Protein AF-A0A1M3CQZ3-F1 (afdb_monomer)

Mean predicted aligned error: 6.57 Å

Sequence (425 aa):
MKINCFLFSIFIYFLPSLILFSEIHEQSENLFHTEIFKSYQQQFDQDIAPLYSNPLVADPANPRGFYRKFLFTLREGKAPIKAYEWFFLGVDLNKEQLEDAKRRLGIDLDTKGYSHPETVARLIQNHYKETLENPEFDGYIKDKFLDPFFVGNFPYILYRHRFGEKEVQFIRMPAPARSLCPKMYLKHKDEVVINEEFICFLSLQAQKKQKHLYVSFLNDWKNGENRCFTEKLAELEMHPDWGDNFYYVMLDKDSSFYYQNKEFSEQKDAGVFFKSFLERLFSGKNGYRWPTHLNQNVWKNECTLLVKNLYNQLFKGKKNLTVKERQDFIEICYSRIIRALISQIQPDTCNLTCHYTIDRAASTTAIFFFDLLCEDKGIPNPDVLKLTALLLNQPILLQNRVAHDYRINRVTQVLLKLPQLTRLQ

Solvent-accessible surface area (backbone atoms only — not comparable to full-atom values): 23550 Å² total; per-residue (Å²): 132,85,81,77,71,86,84,82,82,75,81,85,72,54,69,76,53,60,66,66,53,59,76,72,47,73,86,64,77,56,73,76,49,52,62,59,36,46,52,52,48,52,51,38,57,69,78,42,40,84,72,43,97,70,60,80,75,75,40,89,91,39,40,67,59,37,50,50,54,50,53,51,36,41,57,71,68,72,49,56,75,67,48,43,47,32,52,50,70,60,38,73,49,57,68,62,48,50,51,49,35,29,72,73,57,64,56,77,72,92,64,90,74,53,63,43,48,65,52,48,32,48,49,48,51,50,42,49,50,56,49,68,71,37,78,86,38,70,42,77,67,82,72,68,65,61,39,29,57,78,76,67,45,62,40,23,38,69,52,72,50,70,63,84,92,44,61,28,39,32,29,44,38,32,41,65,45,28,52,78,45,85,57,89,69,49,89,48,52,86,41,40,45,70,38,55,46,52,55,52,33,45,46,49,31,30,76,69,72,36,30,38,37,41,36,32,46,54,60,42,76,85,76,43,48,42,31,33,55,56,54,56,58,50,50,50,38,71,35,93,79,29,14,97,24,37,40,43,33,32,48,54,74,76,44,53,68,56,66,30,36,77,86,43,48,73,53,31,46,36,71,62,42,52,50,54,49,55,48,42,64,68,61,79,42,82,34,30,44,69,40,85,88,52,60,63,69,61,51,51,49,52,52,51,52,50,53,53,51,50,45,42,70,77,49,72,70,53,62,64,41,53,56,64,56,53,39,46,46,52,57,53,49,50,43,53,50,53,50,51,49,43,69,74,70,60,34,43,30,35,33,54,20,17,64,72,31,33,58,74,15,14,45,50,50,30,51,39,52,51,52,52,34,46,65,74,77,50,49,56,60,73,55,52,54,49,41,43,34,46,40,50,42,39,22,37,73,74,34,31,21,63,57,60,66,71,55,56,54,49,42,37,57,41,53,62,48,49,60,68,57,54,78,76,115

pLDDT: mean 85.66, std 15.47, range [33.75, 98.69]

Structure (mmCIF, N/CA/C/O backbone):
data_AF-A0A1M3CQZ3-F1
#
_entry.id   AF-A0A1M3CQZ3-F1
#
loop_
_atom_site.group_PDB
_atom_site.id
_atom_site.type_symbol
_atom_site.label_atom_id
_atom_site.label_alt_id
_atom_site.label_comp_id
_atom_site.label_asym_id
_atom_site.label_entity_id
_atom_site.label_seq_id
_atom_site.pdbx_PDB_ins_code
_atom_site.Cartn_x
_atom_site.Cartn_y
_atom_site.Cartn_z
_atom_site.occupancy
_atom_site.B_iso_or_equiv
_atom_site.auth_seq_id
_atom_site.auth_comp_id
_atom_site.auth_asym_id
_atom_site.auth_atom_id
_atom_site.pdbx_PDB_model_num
ATOM 1 N N . MET A 1 1 ? 3.451 -8.767 -33.639 1.00 37.31 1 MET A N 1
ATOM 2 C CA . MET A 1 1 ? 2.880 -7.416 -33.468 1.00 37.31 1 MET A CA 1
ATOM 3 C C . MET A 1 1 ? 4.025 -6.501 -33.053 1.00 37.31 1 MET A C 1
ATOM 5 O O . MET A 1 1 ? 4.570 -6.709 -31.979 1.00 37.31 1 MET A O 1
ATOM 9 N N . LYS A 1 2 ? 4.514 -5.616 -33.935 1.00 33.75 2 LYS A N 1
ATOM 10 C CA . LYS A 1 2 ? 5.562 -4.652 -33.560 1.00 33.75 2 LYS A CA 1
ATOM 11 C C . LYS A 1 2 ? 4.902 -3.623 -32.646 1.00 33.75 2 LYS A C 1
ATOM 13 O O . LYS A 1 2 ? 4.021 -2.905 -33.106 1.00 33.75 2 LYS A O 1
ATOM 18 N N . ILE A 1 3 ? 5.277 -3.599 -31.371 1.00 39.16 3 ILE A N 1
ATOM 19 C CA . ILE A 1 3 ? 4.909 -2.507 -30.471 1.00 39.16 3 ILE A CA 1
ATOM 20 C C . ILE A 1 3 ? 5.658 -1.283 -31.009 1.00 39.16 3 ILE A C 1
ATOM 22 O O . ILE A 1 3 ? 6.857 -1.137 -30.786 1.00 39.16 3 ILE A O 1
ATOM 26 N N . ASN A 1 4 ? 4.983 -0.463 -31.816 1.00 37.31 4 ASN A N 1
ATOM 27 C CA . ASN A 1 4 ? 5.490 0.845 -32.215 1.00 37.31 4 ASN A CA 1
ATOM 28 C C . ASN A 1 4 ? 5.396 1.750 -30.983 1.00 37.31 4 ASN A C 1
ATOM 30 O O . ASN A 1 4 ? 4.455 2.527 -30.843 1.00 37.31 4 ASN A O 1
ATOM 34 N N . CYS A 1 5 ? 6.351 1.607 -30.062 1.00 41.78 5 CYS A N 1
ATOM 35 C CA . CYS A 1 5 ? 6.548 2.583 -29.005 1.00 41.78 5 CYS A CA 1
ATOM 36 C C . CYS A 1 5 ? 6.838 3.929 -29.672 1.00 41.78 5 CYS A C 1
ATOM 38 O O . CYS A 1 5 ? 7.765 4.063 -30.470 1.00 41.78 5 CYS A O 1
ATOM 40 N N . PHE A 1 6 ? 5.971 4.889 -29.372 1.00 40.94 6 PHE A N 1
ATOM 41 C CA . PHE A 1 6 ? 5.958 6.266 -29.841 1.00 40.94 6 PHE A CA 1
ATOM 42 C C . PHE A 1 6 ? 7.341 6.925 -29.652 1.00 40.94 6 PHE A C 1
ATOM 44 O O . PHE A 1 6 ? 7.669 7.450 -28.593 1.00 40.94 6 PHE A O 1
ATOM 51 N N . LEU A 1 7 ? 8.177 6.881 -30.689 1.00 43.19 7 LEU A N 1
ATOM 52 C CA . LEU A 1 7 ? 9.498 7.508 -30.735 1.00 43.19 7 LEU A CA 1
ATOM 53 C C . LEU A 1 7 ? 9.402 8.833 -31.484 1.00 43.19 7 LEU A C 1
ATOM 55 O O . LEU A 1 7 ? 9.880 8.912 -32.598 1.00 43.19 7 LEU A O 1
ATOM 59 N N . PHE A 1 8 ? 8.792 9.877 -30.926 1.00 38.25 8 PHE A N 1
ATOM 60 C CA . PHE A 1 8 ? 9.032 11.245 -31.409 1.00 38.25 8 PHE A CA 1
ATOM 61 C C . PHE A 1 8 ? 8.602 12.242 -30.326 1.00 38.25 8 PHE A C 1
ATOM 63 O O . PHE A 1 8 ? 7.409 12.345 -30.055 1.00 38.25 8 PHE A O 1
ATOM 70 N N . SER A 1 9 ? 9.583 12.935 -29.709 1.00 35.50 9 SER A N 1
ATOM 71 C CA . SER A 1 9 ? 9.521 14.280 -29.058 1.00 35.50 9 SER A CA 1
ATOM 72 C C . SER A 1 9 ? 10.313 14.454 -27.737 1.00 35.50 9 SER A C 1
ATOM 74 O O . SER A 1 9 ? 10.287 15.537 -27.162 1.00 35.50 9 SER A O 1
ATOM 76 N N . ILE A 1 10 ? 11.0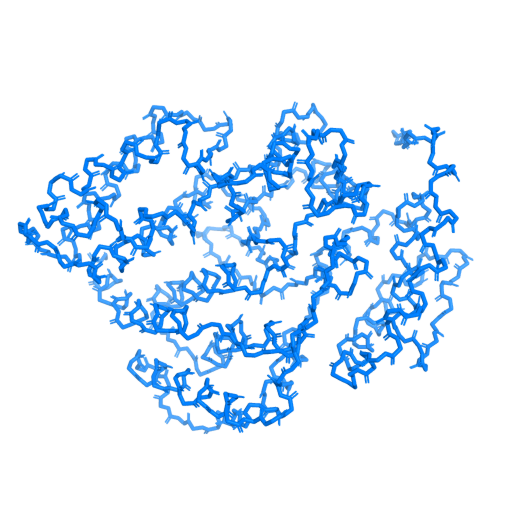55 13.458 -27.234 1.00 47.88 10 ILE A N 1
ATOM 77 C CA . ILE A 1 10 ? 11.581 13.499 -25.843 1.00 47.88 10 ILE A CA 1
ATOM 78 C C . ILE A 1 10 ? 12.965 14.183 -25.671 1.00 47.88 10 ILE A C 1
ATOM 80 O O . ILE A 1 10 ? 13.352 14.531 -24.559 1.00 47.88 10 ILE A O 1
ATOM 84 N N . PHE A 1 11 ? 13.713 14.479 -26.738 1.00 44.38 11 PHE A N 1
ATOM 85 C CA . PHE A 1 11 ? 15.123 14.892 -26.594 1.00 44.38 11 PHE A CA 1
ATOM 86 C C . PHE A 1 11 ? 15.381 16.323 -26.071 1.00 44.38 11 PHE A C 1
ATOM 88 O O . PHE A 1 11 ? 16.481 16.598 -25.600 1.00 44.38 11 PHE A O 1
ATOM 95 N N . ILE A 1 12 ? 14.406 17.240 -26.105 1.00 44.03 12 ILE A N 1
ATOM 96 C CA . ILE A 1 12 ? 14.665 18.673 -25.834 1.00 44.03 12 ILE A CA 1
ATOM 97 C C . ILE A 1 12 ? 14.590 19.044 -24.335 1.00 44.03 12 ILE A C 1
ATOM 99 O O . ILE A 1 12 ? 15.135 20.067 -23.931 1.00 44.03 12 ILE A O 1
ATOM 103 N N . TYR A 1 13 ? 14.020 18.197 -23.469 1.00 46.94 13 TYR A N 1
ATOM 104 C CA . TYR A 1 13 ? 13.805 18.538 -22.049 1.00 46.94 13 TYR A CA 1
ATOM 105 C C . TYR A 1 13 ? 14.812 17.932 -21.053 1.00 46.94 13 TYR A C 1
ATOM 107 O O . TYR A 1 13 ? 14.785 18.286 -19.876 1.00 46.94 13 TYR A O 1
ATOM 115 N N . PHE A 1 14 ? 15.723 17.050 -21.482 1.00 49.91 14 PHE A N 1
ATOM 116 C CA . PHE A 1 14 ? 16.557 16.274 -20.546 1.00 49.91 14 PHE A CA 1
ATOM 117 C C . PHE A 1 14 ? 17.852 16.970 -20.089 1.00 49.91 14 PHE A C 1
ATOM 119 O O . PHE A 1 14 ? 18.271 16.775 -18.947 1.00 49.91 14 PHE A O 1
ATOM 126 N N . LEU A 1 15 ? 18.478 17.817 -20.914 1.00 44.75 15 LEU A N 1
ATOM 127 C CA . LEU A 1 15 ? 19.816 18.352 -20.604 1.00 44.75 15 LEU A CA 1
ATOM 128 C C . LEU A 1 15 ? 19.892 19.277 -19.368 1.00 44.75 15 LEU A C 1
ATOM 130 O O . LEU A 1 15 ? 20.804 19.090 -18.565 1.00 44.75 15 LEU A O 1
ATOM 134 N N . PRO A 1 16 ? 18.968 20.236 -19.149 1.00 42.41 16 PRO A N 1
ATOM 135 C CA . PRO A 1 16 ? 19.059 21.150 -18.003 1.00 42.41 16 PRO A CA 1
ATOM 136 C C . PRO A 1 16 ? 18.795 20.468 -16.655 1.00 42.41 16 PRO A C 1
ATOM 138 O O . PRO A 1 16 ? 19.225 20.962 -15.616 1.00 42.41 16 PRO A O 1
ATOM 141 N N . SER A 1 17 ? 18.098 19.327 -16.664 1.00 47.12 17 SER A N 1
ATOM 142 C CA . SER A 1 17 ? 17.831 18.557 -15.451 1.00 47.12 17 SER A CA 1
ATOM 143 C C . SER A 1 17 ? 19.092 17.858 -14.937 1.00 47.12 17 SER A C 1
ATOM 145 O O . SER A 1 17 ? 19.377 17.937 -13.758 1.00 47.12 17 SER A O 1
ATOM 147 N N . LEU A 1 18 ? 19.946 17.294 -15.792 1.00 47.38 18 LEU A N 1
ATOM 148 C CA . LEU A 1 18 ? 21.112 16.516 -15.343 1.00 47.38 18 LEU A CA 1
ATOM 149 C C . LEU A 1 18 ? 22.121 17.299 -14.476 1.00 47.38 18 LEU A C 1
ATOM 151 O O . LEU A 1 18 ? 22.705 16.713 -13.569 1.00 47.38 18 LEU A O 1
ATOM 155 N N . ILE A 1 19 ? 22.293 18.605 -14.710 1.00 47.53 19 ILE A N 1
ATOM 156 C CA . ILE A 1 19 ? 23.270 19.445 -13.987 1.00 47.53 19 ILE A CA 1
ATOM 157 C C . ILE A 1 19 ? 22.760 19.847 -12.594 1.00 47.53 19 ILE A C 1
ATOM 159 O O . ILE A 1 19 ? 23.523 19.846 -11.637 1.00 47.53 19 ILE A O 1
ATOM 163 N N . LEU A 1 20 ? 21.458 20.116 -12.436 1.00 45.38 20 LEU A N 1
ATOM 164 C CA . LEU A 1 20 ? 20.886 20.452 -11.122 1.00 45.38 20 LEU A CA 1
ATOM 165 C C . LEU A 1 20 ? 20.846 19.242 -10.163 1.00 45.38 20 LEU A C 1
ATOM 167 O O . LEU A 1 20 ? 20.661 19.403 -8.959 1.00 45.38 20 LEU A O 1
ATOM 171 N N . PHE A 1 21 ? 20.974 18.023 -10.698 1.00 48.94 21 PHE A N 1
ATOM 172 C CA . PHE A 1 21 ? 20.840 16.770 -9.951 1.00 48.94 21 PHE A CA 1
ATOM 173 C C . PHE A 1 21 ? 22.146 16.281 -9.314 1.00 48.94 21 PHE A C 1
ATOM 175 O O . PHE A 1 21 ? 22.072 15.509 -8.357 1.00 48.94 21 PHE A O 1
ATOM 182 N N . SER A 1 22 ? 23.322 16.689 -9.806 1.00 48.03 22 SER A N 1
ATOM 183 C CA . SER A 1 22 ? 24.599 16.286 -9.196 1.00 48.03 22 SER A CA 1
ATOM 184 C C . SER A 1 22 ? 24.839 16.982 -7.853 1.00 48.03 22 SER A C 1
ATOM 186 O O . SER A 1 22 ? 25.325 16.346 -6.928 1.00 48.03 22 SER A O 1
ATOM 188 N N . GLU A 1 23 ? 24.419 18.242 -7.706 1.00 45.25 23 GLU A N 1
ATOM 189 C CA . GLU A 1 23 ? 24.702 19.052 -6.507 1.00 45.25 23 GLU A CA 1
ATOM 190 C C . GLU A 1 23 ? 23.777 18.756 -5.309 1.00 45.25 23 GLU A C 1
ATOM 192 O O . GLU A 1 23 ? 24.174 18.942 -4.164 1.00 45.25 23 GLU A O 1
ATOM 197 N N . ILE A 1 24 ? 22.551 18.267 -5.535 1.00 49.12 24 ILE A N 1
ATOM 198 C CA . ILE A 1 24 ? 21.584 17.994 -4.448 1.00 49.12 24 ILE A CA 1
ATOM 199 C C . ILE A 1 24 ? 21.835 16.626 -3.781 1.00 49.12 24 ILE A C 1
ATOM 201 O O . ILE A 1 24 ? 21.416 16.402 -2.647 1.00 49.12 24 ILE A O 1
ATOM 205 N N . HIS A 1 25 ? 22.528 15.698 -4.450 1.00 51.00 25 HIS A N 1
ATOM 206 C CA . HIS A 1 25 ? 22.548 14.289 -4.041 1.00 51.00 25 HIS A CA 1
ATOM 207 C C . HIS A 1 25 ? 23.795 13.821 -3.282 1.00 51.00 25 HIS A C 1
ATOM 209 O O . HIS A 1 25 ? 23.702 12.812 -2.576 1.00 51.00 25 HIS A O 1
ATOM 215 N N . GLU A 1 26 ? 24.915 14.540 -3.375 1.00 52.78 26 GLU A N 1
ATOM 216 C CA . GLU A 1 26 ? 26.190 14.161 -2.738 1.00 52.78 26 GLU A CA 1
ATOM 217 C C . GLU A 1 26 ? 26.109 14.144 -1.198 1.00 52.78 26 GLU A C 1
ATOM 219 O O . GLU A 1 26 ? 26.825 13.400 -0.541 1.00 52.78 26 GLU A O 1
ATOM 224 N N . GLN A 1 27 ? 25.154 14.865 -0.598 1.00 45.06 27 GLN A N 1
ATOM 225 C CA . GLN A 1 27 ? 24.947 14.881 0.860 1.00 45.06 27 GLN A CA 1
ATOM 226 C C . GLN A 1 27 ? 24.100 13.711 1.400 1.00 45.06 27 GLN A C 1
ATOM 228 O O . GLN A 1 27 ? 23.871 13.621 2.602 1.00 45.06 27 GLN A O 1
ATOM 233 N N . SER A 1 28 ? 23.630 12.802 0.536 1.00 48.09 28 SER A N 1
ATOM 234 C CA . SER A 1 28 ? 22.749 11.675 0.906 1.00 48.09 28 SER A CA 1
ATOM 235 C C . SER A 1 28 ? 23.323 10.307 0.515 1.00 48.09 28 SER A C 1
ATOM 237 O O . SER A 1 28 ? 22.579 9.363 0.199 1.00 48.09 28 SER A O 1
ATOM 239 N N . GLU A 1 29 ? 24.653 10.174 0.529 1.00 52.25 29 GLU A N 1
ATOM 240 C CA . GLU A 1 29 ? 25.361 8.885 0.502 1.00 52.25 29 GLU A CA 1
ATOM 241 C C . GLU A 1 29 ? 25.144 8.105 1.807 1.00 52.25 29 GLU A C 1
ATOM 243 O O . GLU A 1 29 ? 26.055 7.664 2.499 1.00 52.25 29 GLU A O 1
ATOM 248 N N . ASN A 1 30 ? 23.880 7.911 2.155 1.00 55.72 30 ASN A N 1
ATOM 249 C CA . ASN A 1 30 ? 23.495 6.976 3.176 1.00 55.72 30 ASN A CA 1
ATOM 250 C C . ASN A 1 30 ? 23.880 5.575 2.683 1.00 55.72 30 ASN A C 1
ATOM 252 O O . ASN A 1 30 ? 23.232 5.027 1.783 1.00 55.72 30 ASN A O 1
ATOM 256 N N . LEU A 1 31 ? 24.892 4.983 3.336 1.00 51.72 31 LEU A N 1
ATOM 257 C CA . LEU A 1 31 ? 25.304 3.562 3.299 1.00 51.72 31 LEU A CA 1
ATOM 258 C C . LEU A 1 31 ? 24.113 2.583 3.250 1.00 51.72 31 LEU A C 1
ATOM 260 O O . LEU A 1 31 ? 24.216 1.439 2.815 1.00 51.72 31 LEU A O 1
ATOM 264 N N . PHE A 1 32 ? 22.961 3.057 3.710 1.00 57.09 32 PHE A N 1
ATOM 265 C CA . PHE A 1 32 ? 21.696 2.377 3.899 1.00 57.09 32 PHE A CA 1
ATOM 266 C C . PHE A 1 32 ? 21.068 1.832 2.623 1.00 57.09 32 PHE A C 1
ATOM 268 O O . PHE A 1 32 ? 20.468 0.761 2.632 1.00 57.09 32 PHE A O 1
ATOM 275 N N . HIS A 1 33 ? 21.258 2.539 1.518 1.00 67.31 33 HIS A N 1
ATOM 276 C CA . HIS A 1 33 ? 20.769 2.110 0.219 1.00 67.31 33 HIS A CA 1
ATOM 277 C C . HIS A 1 33 ? 21.679 1.069 -0.433 1.00 67.31 33 HIS A C 1
ATOM 279 O O . HIS A 1 33 ? 21.218 0.292 -1.265 1.00 67.31 33 HIS A O 1
ATOM 285 N N . THR A 1 34 ? 22.958 1.038 -0.062 1.00 75.00 34 THR A N 1
ATOM 286 C CA . THR A 1 34 ? 23.981 0.276 -0.776 1.00 75.00 34 THR A CA 1
ATOM 287 C C . THR A 1 34 ? 23.685 -1.222 -0.786 1.00 75.00 34 THR A C 1
ATOM 289 O O . THR A 1 34 ? 23.745 -1.823 -1.850 1.00 75.00 34 THR A O 1
ATOM 292 N N . GLU A 1 35 ? 23.285 -1.824 0.338 1.00 80.94 35 GLU A N 1
ATOM 293 C CA . GLU A 1 35 ? 22.987 -3.270 0.394 1.00 80.94 35 GLU A CA 1
ATOM 294 C C . GLU A 1 35 ? 21.707 -3.650 -0.363 1.00 80.94 35 GLU A C 1
ATOM 296 O O . GLU A 1 35 ? 21.662 -4.665 -1.060 1.00 80.94 35 GLU A O 1
ATOM 301 N N . ILE A 1 36 ? 20.682 -2.797 -0.297 1.00 81.56 36 ILE A N 1
ATOM 302 C CA . ILE A 1 36 ? 19.437 -2.979 -1.050 1.00 81.56 36 ILE A CA 1
ATOM 303 C C . ILE A 1 36 ? 19.703 -2.864 -2.560 1.00 81.56 36 ILE A C 1
ATOM 305 O O . ILE A 1 36 ? 19.241 -3.706 -3.329 1.00 81.56 36 ILE A O 1
ATOM 309 N N . PHE A 1 37 ? 20.493 -1.876 -2.998 1.00 82.88 37 PHE A N 1
ATOM 310 C CA . PHE A 1 37 ? 20.869 -1.752 -4.408 1.00 82.88 37 PHE A CA 1
ATOM 311 C C . PHE A 1 37 ? 21.827 -2.854 -4.869 1.00 82.88 37 PHE A C 1
ATOM 313 O O . PHE A 1 37 ? 21.692 -3.304 -6.000 1.00 82.88 37 PHE A O 1
ATOM 320 N N . LYS A 1 38 ? 22.753 -3.323 -4.021 1.00 84.75 38 LYS A N 1
ATOM 321 C CA . LYS A 1 38 ? 23.607 -4.484 -4.325 1.00 84.75 38 LYS A CA 1
ATOM 322 C C . LYS A 1 38 ? 22.770 -5.738 -4.548 1.00 84.75 38 LYS A C 1
ATOM 324 O O . LYS A 1 38 ? 22.987 -6.441 -5.525 1.00 84.75 38 LYS A O 1
ATOM 329 N N . SER A 1 39 ? 21.787 -5.986 -3.685 1.00 85.19 39 SER A N 1
ATOM 330 C CA . SER A 1 39 ? 20.903 -7.151 -3.811 1.00 85.19 39 SER A CA 1
ATOM 331 C C . SER A 1 39 ? 20.026 -7.055 -5.058 1.00 85.19 39 SER A C 1
ATOM 333 O O . SER A 1 39 ? 19.886 -8.025 -5.798 1.00 85.19 39 SER A O 1
ATOM 335 N N . TYR A 1 40 ? 19.511 -5.858 -5.354 1.00 84.62 40 TYR A N 1
ATOM 336 C CA . TYR A 1 40 ? 18.806 -5.578 -6.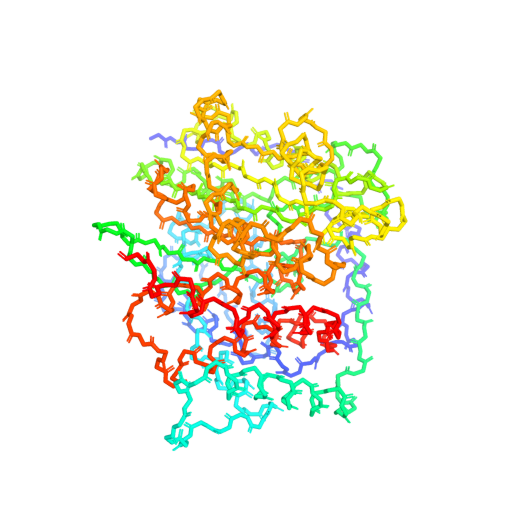604 1.00 84.62 40 TYR A CA 1
ATOM 337 C C . TYR A 1 40 ? 19.694 -5.829 -7.834 1.00 84.62 40 TYR A C 1
ATOM 339 O O . TYR A 1 40 ? 19.267 -6.468 -8.793 1.00 84.62 40 TYR A O 1
ATOM 347 N N . GLN A 1 41 ? 20.937 -5.344 -7.809 1.00 85.00 41 GLN A N 1
ATOM 348 C CA . GLN A 1 41 ? 21.911 -5.528 -8.883 1.00 85.00 41 GLN A CA 1
ATOM 349 C C . GLN A 1 41 ? 22.280 -7.002 -9.064 1.00 85.00 41 GLN A C 1
ATOM 351 O O . GLN A 1 41 ? 22.295 -7.484 -10.187 1.00 85.00 41 GLN A O 1
ATOM 356 N N . GLN A 1 42 ? 22.481 -7.742 -7.974 1.00 86.81 42 GLN A N 1
ATOM 357 C CA . GLN A 1 42 ? 22.746 -9.177 -8.020 1.00 86.81 42 GLN A CA 1
ATOM 358 C C . GLN A 1 42 ? 21.586 -9.948 -8.669 1.00 86.81 42 GLN A C 1
ATOM 360 O O . GLN A 1 42 ? 21.823 -10.791 -9.534 1.00 86.81 42 GLN A O 1
ATOM 365 N N . GLN A 1 43 ? 20.338 -9.645 -8.291 1.00 87.56 43 GLN A N 1
ATOM 366 C CA . GLN A 1 43 ? 19.159 -10.250 -8.921 1.00 87.56 43 GLN A CA 1
ATOM 367 C C . GLN A 1 43 ? 19.056 -9.858 -10.405 1.00 87.56 43 GLN A C 1
ATOM 369 O O . GLN A 1 43 ? 18.749 -10.702 -11.244 1.00 87.56 43 GLN A O 1
ATOM 374 N N . PHE A 1 44 ? 19.378 -8.609 -10.763 1.00 88.50 44 PHE A N 1
ATOM 375 C CA . PHE A 1 44 ? 19.424 -8.178 -12.163 1.00 88.50 44 PHE A CA 1
ATOM 376 C C . PHE A 1 44 ? 20.465 -8.963 -12.967 1.00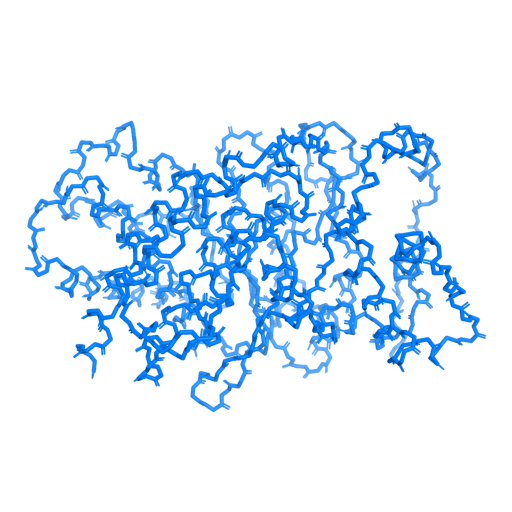 88.50 44 PHE A C 1
ATOM 378 O O . PHE A 1 44 ? 20.162 -9.450 -14.059 1.00 88.50 44 PHE A O 1
ATOM 385 N N . ASP A 1 45 ? 21.684 -9.077 -12.440 1.00 86.69 45 ASP A N 1
ATOM 386 C CA . ASP A 1 45 ? 22.797 -9.761 -13.098 1.00 86.69 45 ASP A CA 1
ATOM 387 C C . ASP A 1 45 ? 22.467 -11.239 -13.341 1.00 86.69 45 ASP A C 1
ATOM 389 O O . ASP A 1 45 ? 22.836 -11.802 -14.372 1.00 86.69 45 ASP A O 1
ATOM 393 N N . GLN A 1 46 ? 21.707 -11.845 -12.429 1.00 86.19 46 GLN A N 1
ATOM 394 C CA . GLN A 1 46 ? 21.227 -13.216 -12.549 1.00 86.19 46 GLN A CA 1
ATOM 395 C C . GLN A 1 46 ? 20.082 -13.363 -13.566 1.00 86.19 46 GLN A C 1
ATOM 397 O O . GLN A 1 46 ? 20.129 -14.242 -14.429 1.00 86.19 46 GLN A O 1
ATOM 402 N N . ASP A 1 47 ? 19.049 -12.526 -13.473 1.00 84.75 47 ASP A N 1
ATOM 403 C CA . ASP A 1 47 ? 17.774 -12.772 -14.158 1.00 84.75 47 ASP A CA 1
ATOM 404 C C . ASP A 1 47 ? 17.662 -12.088 -15.524 1.00 84.75 47 ASP A C 1
ATOM 406 O O . ASP A 1 47 ? 16.925 -12.559 -16.407 1.00 84.75 47 ASP A O 1
ATOM 410 N N . ILE A 1 48 ? 18.353 -10.954 -15.679 1.00 90.12 48 ILE A N 1
ATOM 411 C CA . ILE A 1 48 ? 18.109 -9.975 -16.739 1.00 90.12 48 ILE A CA 1
ATOM 412 C C . ILE A 1 48 ? 19.361 -9.632 -17.544 1.00 90.12 48 ILE A C 1
ATOM 414 O O . ILE A 1 48 ? 19.254 -9.554 -18.769 1.00 90.12 48 ILE A O 1
ATOM 418 N N . ALA A 1 49 ? 20.537 -9.464 -16.930 1.00 84.38 49 ALA A N 1
ATOM 419 C CA . ALA A 1 49 ? 21.765 -9.138 -17.665 1.00 84.38 49 ALA A CA 1
ATOM 420 C C . ALA A 1 49 ? 22.065 -10.091 -18.844 1.00 84.38 49 ALA A C 1
ATOM 422 O O . ALA A 1 49 ? 22.427 -9.584 -19.910 1.00 84.38 49 ALA A O 1
ATOM 423 N N . PRO A 1 50 ? 21.825 -11.420 -18.750 1.00 88.94 50 PRO A N 1
ATOM 424 C CA . PRO A 1 50 ? 22.041 -12.342 -19.869 1.00 88.94 50 PRO A CA 1
ATOM 425 C C . PRO A 1 50 ? 21.161 -12.077 -21.101 1.00 88.94 50 PRO A C 1
ATOM 427 O O . PRO A 1 50 ? 21.420 -12.618 -22.172 1.00 88.94 50 PRO A O 1
ATOM 430 N N . LEU A 1 51 ? 20.099 -11.276 -20.963 1.00 83.88 51 LEU A N 1
ATOM 431 C CA . LEU A 1 51 ? 19.157 -10.960 -22.041 1.00 83.88 51 LEU A CA 1
ATOM 432 C C . LEU A 1 51 ? 19.583 -9.739 -22.869 1.00 83.88 51 LEU A C 1
ATOM 434 O O . LEU A 1 51 ? 18.954 -9.446 -23.886 1.00 83.88 51 LEU A O 1
ATOM 438 N N . TYR A 1 52 ? 20.614 -9.008 -22.438 1.00 80.62 52 TYR A N 1
ATOM 439 C CA . TYR A 1 52 ? 21.118 -7.831 -23.137 1.00 80.62 52 TYR A CA 1
ATOM 440 C C . TYR A 1 52 ? 22.233 -8.199 -24.118 1.00 80.62 52 TYR A C 1
ATOM 442 O O . TYR A 1 52 ? 23.208 -8.848 -23.755 1.00 80.62 52 TYR A O 1
ATOM 450 N N . SER A 1 53 ? 22.139 -7.704 -25.356 1.00 75.25 53 SER A N 1
ATOM 451 C CA . SER A 1 53 ? 23.211 -7.847 -26.354 1.00 75.25 53 SER A CA 1
ATOM 452 C C . SER A 1 53 ? 24.450 -7.008 -26.023 1.00 75.25 53 SER A C 1
ATOM 454 O O . SER A 1 53 ? 25.551 -7.339 -26.450 1.00 75.25 53 SER A O 1
ATOM 456 N N . ASN A 1 54 ? 24.270 -5.914 -25.277 1.00 76.94 54 ASN A N 1
ATOM 457 C CA . ASN A 1 54 ? 25.341 -5.115 -24.692 1.00 76.94 54 ASN A CA 1
ATOM 458 C C . ASN A 1 54 ? 25.035 -4.958 -23.195 1.00 76.94 54 ASN A C 1
ATOM 460 O O . ASN A 1 54 ? 24.122 -4.196 -22.855 1.00 76.94 54 ASN A O 1
ATOM 464 N N . PRO A 1 55 ? 25.700 -5.723 -22.312 1.00 73.94 55 PRO A N 1
ATOM 465 C CA . PRO A 1 55 ? 25.342 -5.762 -20.906 1.00 73.94 55 PRO A CA 1
ATOM 466 C C . PRO A 1 55 ? 25.506 -4.380 -20.276 1.00 73.94 55 PRO A C 1
ATOM 468 O O . PRO A 1 55 ? 26.494 -3.669 -20.486 1.00 73.94 55 PRO A O 1
ATOM 471 N N . LEU A 1 56 ? 24.518 -3.992 -19.473 1.00 76.94 56 LEU A N 1
ATOM 472 C CA . LEU A 1 56 ? 24.659 -2.839 -18.601 1.00 76.94 56 LEU A CA 1
ATOM 473 C C . LEU A 1 56 ? 25.764 -3.162 -17.599 1.00 76.94 56 LEU A C 1
ATOM 475 O O . LEU A 1 56 ? 25.545 -3.924 -16.669 1.00 76.94 56 LEU A O 1
ATOM 479 N N . VAL A 1 57 ? 26.961 -2.613 -17.826 1.00 73.62 57 VAL A N 1
ATOM 480 C CA . VAL A 1 57 ? 28.100 -2.838 -16.930 1.00 73.62 57 VAL A CA 1
ATOM 481 C C . VAL A 1 57 ? 27.732 -2.355 -15.531 1.00 73.62 57 VAL A C 1
ATOM 483 O O . VAL A 1 57 ? 27.520 -1.159 -15.309 1.00 73.62 57 VAL A O 1
ATOM 486 N N . ALA A 1 58 ? 27.621 -3.322 -14.630 1.00 74.00 58 ALA A N 1
ATOM 487 C CA . ALA A 1 58 ? 27.522 -3.149 -13.200 1.00 74.00 58 ALA A CA 1
ATOM 488 C C . ALA A 1 58 ? 28.770 -2.421 -12.682 1.00 74.00 58 ALA A C 1
ATOM 490 O O . ALA A 1 58 ? 29.889 -2.857 -12.943 1.00 74.00 58 ALA A O 1
ATOM 491 N N . ASP A 1 59 ? 28.580 -1.336 -11.933 1.00 76.25 59 ASP A N 1
ATOM 492 C CA . ASP A 1 59 ? 29.634 -0.761 -11.097 1.00 76.25 59 ASP A CA 1
ATOM 493 C C . ASP A 1 59 ? 29.279 -1.045 -9.631 1.00 76.25 59 ASP A C 1
ATOM 495 O O . ASP A 1 59 ? 28.395 -0.380 -9.085 1.00 76.25 59 ASP A O 1
ATOM 499 N N . PRO A 1 60 ? 29.911 -2.043 -8.985 1.00 74.31 60 PRO A N 1
ATOM 500 C CA . PRO A 1 60 ? 29.660 -2.357 -7.580 1.00 74.31 60 PRO A CA 1
ATOM 501 C C . PRO A 1 60 ? 29.985 -1.196 -6.632 1.00 74.31 60 PRO A C 1
ATOM 503 O O . PRO A 1 60 ? 29.447 -1.152 -5.525 1.00 74.31 60 PRO A O 1
ATOM 506 N N . ALA A 1 61 ? 30.850 -0.261 -7.049 1.00 80.00 61 ALA A N 1
ATOM 507 C CA . ALA A 1 61 ? 31.149 0.950 -6.292 1.00 80.00 61 ALA A CA 1
ATOM 508 C C . ALA A 1 61 ? 30.052 2.017 -6.450 1.00 80.00 61 ALA A C 1
ATOM 510 O O . ALA A 1 61 ? 29.940 2.906 -5.610 1.00 80.00 61 ALA A O 1
ATOM 511 N N . ASN A 1 62 ? 29.202 1.907 -7.479 1.00 80.31 62 ASN A N 1
ATOM 512 C CA . ASN A 1 62 ? 28.104 2.831 -7.744 1.00 80.31 62 ASN A CA 1
ATOM 513 C C . ASN A 1 62 ? 26.802 2.105 -8.149 1.00 80.31 62 ASN A C 1
ATOM 515 O O . ASN A 1 62 ? 26.297 2.260 -9.273 1.00 80.31 62 ASN A O 1
ATOM 519 N N . PRO A 1 63 ? 26.183 1.349 -7.225 1.00 77.31 63 PRO A N 1
ATOM 520 C CA . PRO A 1 63 ? 25.000 0.554 -7.541 1.00 77.31 63 PRO A CA 1
ATOM 521 C C . PRO A 1 63 ? 23.764 1.435 -7.842 1.00 77.31 63 PRO A C 1
ATOM 523 O O . PRO A 1 63 ? 22.870 1.039 -8.592 1.00 77.31 63 PRO A O 1
ATOM 526 N N . ARG A 1 64 ? 23.739 2.693 -7.365 1.00 77.81 64 ARG A N 1
ATOM 527 C CA . ARG A 1 64 ? 22.740 3.708 -7.763 1.00 77.81 64 ARG A CA 1
ATOM 528 C C . ARG A 1 64 ? 22.904 4.145 -9.221 1.00 77.81 64 ARG A C 1
ATOM 530 O O . ARG A 1 64 ? 21.910 4.305 -9.931 1.00 77.81 64 ARG A O 1
ATOM 537 N N . GLY A 1 65 ? 24.142 4.354 -9.670 1.00 81.69 65 GLY A N 1
ATOM 538 C CA . GLY A 1 65 ? 24.460 4.695 -11.056 1.00 81.69 65 GLY A CA 1
ATOM 539 C C . GLY A 1 65 ? 24.023 3.596 -12.019 1.00 81.69 65 GLY A C 1
ATOM 540 O O . GLY A 1 65 ? 23.371 3.888 -13.025 1.00 81.69 65 GLY A O 1
ATOM 541 N N . PHE A 1 66 ? 24.283 2.335 -11.656 1.00 85.38 66 PHE A N 1
ATOM 542 C CA . PHE A 1 66 ? 23.763 1.171 -12.373 1.00 85.38 66 PHE A CA 1
ATOM 543 C C . PHE A 1 66 ? 22.231 1.221 -12.494 1.00 85.38 66 PHE A C 1
ATOM 545 O O . PHE A 1 66 ? 21.693 1.171 -13.601 1.00 85.38 66 PHE A O 1
ATOM 552 N N . TYR A 1 67 ? 21.528 1.401 -11.373 1.00 85.19 67 TYR A N 1
ATOM 553 C CA . TYR A 1 67 ? 20.068 1.456 -11.354 1.00 85.19 67 TYR A CA 1
ATOM 554 C C . TYR A 1 67 ? 19.504 2.571 -12.250 1.00 85.19 67 TYR A C 1
ATOM 556 O O . TYR A 1 67 ? 18.602 2.331 -13.053 1.00 85.19 67 TYR A O 1
ATOM 564 N N . ARG A 1 68 ? 20.060 3.787 -12.174 1.00 86.00 68 ARG A N 1
ATOM 565 C CA . ARG A 1 68 ? 19.635 4.905 -13.034 1.00 86.00 68 ARG A CA 1
ATOM 566 C C . ARG A 1 68 ? 19.833 4.574 -14.509 1.00 86.00 68 ARG A C 1
ATOM 568 O O . ARG A 1 68 ? 18.936 4.814 -15.313 1.00 86.00 68 ARG A O 1
ATOM 575 N N . LYS A 1 69 ? 20.978 3.985 -14.864 1.00 87.56 69 LYS A N 1
ATOM 576 C CA . LYS A 1 69 ? 21.269 3.542 -16.234 1.00 87.56 69 LYS A CA 1
ATOM 577 C C . LYS A 1 69 ? 20.268 2.482 -16.708 1.00 87.56 69 LYS A C 1
ATOM 579 O O . LYS A 1 69 ? 19.794 2.557 -17.843 1.00 87.56 69 LYS A O 1
ATOM 584 N N . PHE A 1 70 ? 19.903 1.536 -15.844 1.00 89.31 70 PHE A N 1
ATOM 585 C CA . PHE A 1 70 ? 18.866 0.549 -16.137 1.00 89.31 70 PHE A CA 1
ATOM 586 C C . PHE A 1 70 ? 17.497 1.204 -16.367 1.00 89.31 70 PHE A C 1
ATOM 588 O O . PHE A 1 70 ? 16.857 0.939 -17.383 1.00 89.31 70 PHE A O 1
ATOM 595 N N . LEU A 1 71 ? 17.089 2.130 -15.499 1.00 88.31 71 LEU A N 1
ATOM 596 C CA . LEU A 1 71 ? 15.828 2.859 -15.634 1.00 88.31 71 LEU A CA 1
ATOM 597 C C . LEU A 1 71 ? 15.764 3.686 -16.928 1.00 88.31 71 LEU A C 1
ATOM 599 O O . LEU A 1 71 ? 14.750 3.668 -17.623 1.00 88.31 71 LEU A O 1
ATOM 603 N N . PHE A 1 72 ? 16.859 4.353 -17.305 1.00 90.06 72 PHE A N 1
ATOM 604 C CA . PHE A 1 72 ? 16.960 5.017 -18.608 1.00 90.06 72 PHE A CA 1
ATOM 605 C C . PHE A 1 72 ? 16.788 4.028 -19.762 1.00 90.06 72 PHE A C 1
ATOM 607 O O . PHE A 1 72 ? 16.039 4.298 -20.696 1.00 90.06 72 PHE A O 1
ATOM 614 N N . THR A 1 73 ? 17.411 2.853 -19.668 1.00 88.25 73 THR A N 1
ATOM 615 C CA . THR A 1 73 ? 17.302 1.807 -20.695 1.00 88.25 73 THR A CA 1
ATOM 616 C C . THR A 1 73 ? 15.860 1.309 -20.858 1.00 88.25 73 THR A C 1
ATOM 618 O O . THR A 1 73 ? 15.414 1.084 -21.986 1.00 88.25 73 THR A O 1
ATOM 621 N N . LEU A 1 74 ? 15.110 1.176 -19.755 1.00 90.12 74 LEU A N 1
ATOM 622 C CA . LEU A 1 74 ? 13.675 0.868 -19.786 1.00 90.12 74 LEU A CA 1
ATOM 623 C C . LEU A 1 74 ? 12.880 1.981 -20.491 1.00 90.12 74 LEU A C 1
ATOM 625 O O . LEU A 1 74 ? 12.067 1.692 -21.368 1.00 90.12 74 LEU A O 1
ATOM 629 N N . ARG A 1 75 ? 13.132 3.250 -20.163 1.00 91.12 75 ARG A N 1
ATOM 630 C CA . ARG A 1 75 ? 12.396 4.400 -20.730 1.00 91.12 75 ARG A CA 1
ATOM 631 C C . ARG A 1 75 ? 12.639 4.625 -22.205 1.00 91.12 75 ARG A C 1
ATOM 633 O O . ARG A 1 75 ? 11.728 5.005 -22.929 1.00 91.12 75 ARG A O 1
ATOM 640 N N . GLU A 1 76 ? 13.858 4.369 -22.658 1.00 90.25 76 GLU A N 1
ATOM 641 C CA . GLU A 1 76 ? 14.206 4.460 -24.073 1.00 90.25 76 GLU A CA 1
ATOM 642 C C . GLU A 1 76 ? 13.605 3.319 -24.912 1.00 90.25 76 GLU A C 1
ATOM 644 O O . GLU A 1 76 ? 13.817 3.281 -26.123 1.00 90.25 76 GLU A O 1
ATOM 649 N N . GLY A 1 77 ? 12.892 2.364 -24.297 1.00 89.44 77 GLY A N 1
ATOM 650 C CA . GLY A 1 77 ? 12.339 1.211 -25.009 1.00 89.44 77 GLY A CA 1
ATOM 651 C C . GLY A 1 77 ? 13.410 0.222 -25.480 1.00 89.44 77 GLY A C 1
ATOM 652 O O . GLY A 1 77 ? 13.150 -0.585 -26.369 1.00 89.44 77 GLY A O 1
ATOM 653 N N . LYS A 1 78 ? 14.632 0.309 -24.934 1.00 89.31 78 LYS A N 1
ATOM 654 C CA . LYS A 1 78 ? 15.789 -0.507 -25.346 1.00 89.31 78 LYS A CA 1
ATOM 655 C C . LYS A 1 78 ? 15.947 -1.778 -24.513 1.00 89.31 78 LYS A C 1
ATOM 657 O O . LYS A 1 78 ? 16.774 -2.626 -24.838 1.00 89.31 78 LYS A O 1
ATOM 662 N N . ALA A 1 79 ? 15.199 -1.898 -23.420 1.00 89.81 79 ALA A N 1
ATOM 663 C CA . ALA A 1 79 ? 15.228 -3.070 -22.564 1.00 89.81 79 ALA A CA 1
ATOM 664 C C . ALA A 1 79 ? 14.434 -4.237 -23.182 1.00 89.81 79 ALA A C 1
ATOM 666 O O . ALA A 1 79 ? 13.404 -4.015 -23.825 1.00 89.81 79 ALA A O 1
ATOM 667 N N . PRO A 1 80 ? 14.859 -5.495 -22.969 1.00 89.00 80 PRO A N 1
ATOM 668 C CA . PRO A 1 80 ? 14.060 -6.644 -23.357 1.00 89.00 80 PRO A CA 1
ATOM 669 C C . PRO A 1 80 ? 12.756 -6.664 -22.557 1.00 89.00 80 PRO A C 1
ATOM 671 O O . PRO A 1 80 ? 12.706 -6.261 -21.398 1.00 89.00 80 PRO A O 1
ATOM 674 N N . ILE A 1 81 ? 11.699 -7.206 -23.158 1.00 89.69 81 ILE A N 1
ATOM 675 C CA . ILE A 1 81 ? 10.348 -7.216 -22.584 1.00 89.69 81 ILE A CA 1
ATOM 676 C C . ILE A 1 81 ? 10.293 -7.794 -21.155 1.00 89.69 81 ILE A C 1
ATOM 678 O O . ILE A 1 81 ? 9.619 -7.259 -20.278 1.00 89.69 81 ILE A O 1
ATOM 682 N N . LYS A 1 82 ? 11.092 -8.837 -20.897 1.00 90.12 82 LYS A N 1
ATOM 683 C CA . LYS A 1 82 ? 11.210 -9.506 -19.595 1.00 90.12 82 LYS A CA 1
ATOM 684 C C . LYS A 1 82 ? 11.792 -8.595 -18.502 1.00 90.12 82 LYS A C 1
ATOM 686 O O . LYS A 1 82 ? 11.508 -8.813 -17.331 1.00 90.12 82 LYS A O 1
ATOM 691 N N . ALA A 1 83 ? 12.555 -7.560 -18.861 1.00 92.31 83 ALA A N 1
ATOM 692 C CA . ALA A 1 83 ? 13.107 -6.609 -17.899 1.00 92.31 83 ALA A CA 1
ATOM 693 C C . ALA A 1 83 ? 12.032 -5.708 -17.275 1.00 92.31 83 ALA A C 1
ATOM 695 O O . ALA A 1 83 ? 12.126 -5.405 -16.091 1.00 92.31 83 ALA A O 1
ATOM 696 N N . TYR A 1 84 ? 10.994 -5.323 -18.028 1.00 93.75 84 TYR A N 1
ATOM 697 C CA . TYR A 1 84 ? 9.869 -4.557 -17.477 1.00 93.75 84 TYR A CA 1
ATOM 698 C C . TYR A 1 84 ? 9.075 -5.396 -16.479 1.00 93.75 84 TYR A C 1
ATOM 700 O O . TYR A 1 84 ? 8.773 -4.931 -15.388 1.00 93.75 84 TYR A O 1
ATOM 708 N N . GLU A 1 85 ? 8.780 -6.650 -16.824 1.00 93.31 85 GLU A N 1
ATOM 709 C CA . GLU A 1 85 ? 8.126 -7.572 -15.896 1.00 93.31 85 GLU A CA 1
ATOM 710 C C . GLU A 1 85 ? 8.962 -7.771 -14.629 1.00 93.31 85 GLU A C 1
ATOM 712 O O . GLU A 1 85 ? 8.442 -7.636 -13.524 1.00 93.31 85 GLU A O 1
ATOM 717 N N . TRP A 1 86 ? 10.261 -8.032 -14.775 1.00 93.81 86 TRP A N 1
ATOM 718 C CA . TRP A 1 86 ? 11.157 -8.214 -13.637 1.00 93.81 86 TRP A CA 1
ATOM 719 C C . TRP A 1 86 ? 11.249 -6.962 -12.756 1.00 93.81 86 TRP A C 1
ATOM 721 O O . TRP A 1 86 ? 11.207 -7.085 -11.535 1.00 93.81 86 TRP A O 1
ATOM 731 N N . PHE A 1 87 ? 11.265 -5.763 -13.347 1.00 94.31 87 PHE A N 1
ATOM 732 C CA . PHE A 1 87 ? 11.316 -4.506 -12.598 1.00 94.31 87 PHE A CA 1
ATOM 733 C C . PHE A 1 87 ? 10.148 -4.339 -11.614 1.00 94.31 87 PHE A C 1
ATOM 735 O O . PHE A 1 87 ? 10.341 -3.815 -10.520 1.00 94.31 87 PHE A O 1
ATOM 742 N N . PHE A 1 88 ? 8.945 -4.799 -11.977 1.00 94.69 88 PHE A N 1
ATOM 743 C CA . PHE A 1 88 ? 7.763 -4.698 -11.113 1.00 94.69 88 PHE A CA 1
ATOM 744 C C . PHE A 1 88 ? 7.471 -5.968 -10.308 1.00 94.69 88 PHE A C 1
ATOM 746 O O . PHE A 1 88 ? 6.945 -5.876 -9.198 1.00 94.69 88 PHE A O 1
ATOM 753 N N . LEU A 1 89 ? 7.773 -7.148 -10.859 1.00 93.38 89 LEU A N 1
ATOM 754 C CA . LEU A 1 89 ? 7.328 -8.442 -10.331 1.00 93.38 89 LEU A CA 1
ATOM 755 C C . LEU A 1 89 ? 8.453 -9.402 -9.954 1.00 93.38 89 LEU A C 1
ATOM 757 O O . LEU A 1 89 ? 8.156 -10.420 -9.334 1.00 93.38 89 LEU A O 1
ATOM 761 N N . GLY A 1 90 ? 9.690 -9.141 -10.369 1.00 84.00 90 GLY A N 1
ATOM 762 C CA . GLY A 1 90 ? 10.812 -10.070 -10.214 1.00 84.00 90 GLY A CA 1
ATOM 763 C C . GLY A 1 90 ? 11.615 -9.858 -8.938 1.00 84.00 90 GLY A C 1
ATOM 764 O O . GLY A 1 90 ? 12.164 -10.815 -8.407 1.00 84.00 90 GLY A O 1
ATOM 765 N N . VAL A 1 91 ? 11.645 -8.628 -8.426 1.00 87.06 91 VAL A N 1
ATOM 766 C CA . VAL A 1 91 ? 12.496 -8.275 -7.288 1.00 87.06 91 VAL A CA 1
ATOM 767 C C . VAL A 1 91 ? 11.837 -8.679 -5.971 1.00 87.06 91 VAL A C 1
ATOM 769 O O . VAL A 1 91 ? 10.801 -8.127 -5.587 1.00 87.06 91 VAL A O 1
ATOM 772 N N . ASP A 1 92 ? 12.471 -9.596 -5.245 1.00 90.06 92 ASP A N 1
ATOM 773 C CA . ASP A 1 92 ? 12.123 -9.929 -3.862 1.00 90.06 92 ASP A CA 1
ATOM 774 C C . ASP A 1 92 ? 13.212 -9.393 -2.929 1.00 90.06 92 ASP A C 1
ATOM 776 O O . ASP A 1 92 ? 14.359 -9.826 -2.994 1.00 90.06 92 ASP A O 1
ATOM 780 N N . LEU A 1 93 ? 12.850 -8.422 -2.087 1.00 85.75 93 LEU A N 1
ATOM 781 C CA . LEU A 1 93 ? 13.751 -7.825 -1.094 1.00 85.75 93 LEU A CA 1
ATOM 782 C C . LEU A 1 93 ? 13.374 -8.197 0.338 1.00 85.75 93 LEU A C 1
ATOM 784 O O . LEU A 1 93 ? 13.822 -7.545 1.283 1.00 85.75 93 LEU A O 1
ATOM 788 N N . ASN A 1 94 ? 12.483 -9.172 0.537 1.00 85.44 94 ASN A N 1
ATOM 789 C CA . ASN A 1 94 ? 11.972 -9.459 1.873 1.00 85.44 94 ASN A CA 1
ATOM 790 C C . ASN A 1 94 ? 13.108 -9.797 2.835 1.00 85.44 94 ASN A C 1
ATOM 792 O O . ASN A 1 94 ? 13.152 -9.258 3.935 1.00 85.44 94 ASN A O 1
ATOM 796 N N . LYS A 1 95 ? 14.056 -10.640 2.419 1.00 87.06 95 LYS A N 1
ATOM 797 C CA . LYS A 1 95 ? 15.185 -11.028 3.267 1.00 87.06 95 LYS A CA 1
ATOM 798 C C . LYS A 1 95 ? 16.020 -9.809 3.661 1.00 87.06 95 LYS A C 1
ATOM 800 O O . LYS A 1 95 ? 16.253 -9.584 4.842 1.00 87.06 95 LYS A O 1
ATOM 805 N N . GLU A 1 96 ? 16.415 -9.003 2.689 1.00 87.88 96 GLU A N 1
ATOM 806 C CA . GLU A 1 96 ? 17.267 -7.828 2.864 1.00 87.88 96 GLU A CA 1
ATOM 807 C C . GLU A 1 96 ? 16.595 -6.782 3.751 1.00 87.88 96 GLU A C 1
ATOM 809 O O . GLU A 1 96 ? 17.241 -6.188 4.610 1.00 87.88 96 GLU A O 1
ATOM 814 N N . GLN A 1 97 ? 15.285 -6.582 3.589 1.00 83.81 97 GLN A N 1
ATOM 815 C CA . GLN A 1 97 ? 14.522 -5.658 4.423 1.00 83.81 97 GLN A CA 1
ATOM 816 C C . GLN A 1 97 ? 14.386 -6.135 5.860 1.00 83.81 97 GLN A C 1
ATOM 818 O O . GLN A 1 97 ? 14.448 -5.314 6.773 1.00 83.81 97 GLN A O 1
ATOM 823 N N . LEU A 1 98 ? 14.204 -7.438 6.068 1.00 84.69 98 LEU A N 1
ATOM 824 C CA . LEU A 1 98 ? 14.141 -8.013 7.406 1.00 84.69 98 LEU A CA 1
ATOM 825 C C . LEU A 1 98 ? 15.511 -7.950 8.088 1.00 84.69 98 LEU A C 1
ATOM 827 O O . LEU A 1 98 ? 15.577 -7.565 9.250 1.00 84.69 98 LEU A O 1
ATOM 831 N N . GLU A 1 99 ? 16.600 -8.260 7.383 1.00 86.12 99 GLU A N 1
ATOM 832 C CA . GLU A 1 99 ? 17.960 -8.135 7.924 1.00 86.12 99 GLU A CA 1
ATOM 833 C C . GLU A 1 99 ? 18.329 -6.675 8.222 1.00 86.12 99 GLU A C 1
ATOM 835 O O . GLU A 1 99 ? 18.916 -6.384 9.265 1.00 86.12 99 GLU A O 1
ATOM 840 N N . ASP A 1 100 ? 17.920 -5.729 7.371 1.00 83.25 100 ASP A N 1
ATOM 841 C CA . ASP A 1 100 ? 18.099 -4.302 7.647 1.00 83.25 100 ASP A CA 1
ATOM 842 C C . ASP A 1 100 ? 17.286 -3.847 8.869 1.00 83.25 100 ASP A C 1
ATOM 844 O O . ASP A 1 100 ? 17.820 -3.139 9.727 1.00 83.25 100 ASP A O 1
ATOM 848 N N . ALA A 1 101 ? 16.039 -4.322 8.997 1.00 82.00 101 ALA A N 1
ATOM 849 C CA . ALA A 1 101 ? 15.204 -4.078 10.171 1.00 82.00 101 ALA A CA 1
ATOM 850 C C . ALA A 1 101 ? 15.879 -4.608 11.445 1.00 82.00 101 ALA A C 1
ATOM 852 O O . ALA A 1 101 ? 16.044 -3.858 12.401 1.00 82.00 101 ALA A O 1
ATOM 853 N N . LYS A 1 102 ? 16.333 -5.870 11.450 1.00 84.38 102 LYS A N 1
ATOM 854 C CA . LYS A 1 102 ? 17.044 -6.481 12.588 1.00 84.38 102 LYS A CA 1
ATOM 855 C C . LYS A 1 102 ? 18.263 -5.657 12.993 1.00 84.38 102 LYS A C 1
ATOM 857 O O . LYS A 1 102 ? 18.417 -5.316 14.162 1.00 84.38 102 LYS A O 1
ATOM 862 N N . ARG A 1 103 ? 19.105 -5.307 12.016 1.00 84.94 103 ARG A N 1
ATOM 863 C CA . ARG A 1 103 ? 20.360 -4.582 12.242 1.00 84.94 103 ARG A CA 1
ATOM 864 C C . ARG A 1 103 ? 20.138 -3.193 12.838 1.00 84.94 103 ARG A C 1
ATOM 866 O O . ARG A 1 103 ? 20.888 -2.798 13.721 1.00 84.94 103 ARG A O 1
ATOM 873 N N . ARG A 1 104 ? 19.161 -2.435 12.332 1.00 77.38 104 ARG A N 1
ATOM 874 C CA . ARG A 1 104 ? 18.978 -1.016 12.697 1.00 77.38 104 ARG A CA 1
ATOM 875 C C . ARG A 1 104 ? 18.020 -0.788 13.837 1.00 77.38 104 ARG A C 1
ATOM 877 O O . ARG A 1 104 ? 18.233 0.091 14.659 1.00 77.38 104 ARG A O 1
ATOM 884 N N . LEU A 1 105 ? 16.923 -1.528 13.809 1.00 76.50 105 LEU A N 1
ATOM 885 C CA . LEU A 1 105 ? 15.842 -1.374 14.765 1.00 76.50 105 LEU A CA 1
ATOM 886 C C . LEU A 1 105 ? 16.062 -2.289 15.975 1.00 76.50 105 LEU A C 1
ATOM 888 O O . LEU A 1 105 ? 15.205 -2.343 16.846 1.00 76.50 105 LEU A O 1
ATOM 892 N N . GLY A 1 106 ? 17.172 -3.043 16.008 1.00 75.50 106 GLY A N 1
ATOM 893 C CA . GLY A 1 106 ? 17.482 -3.984 17.084 1.00 75.50 106 GLY A CA 1
ATOM 894 C C . GLY A 1 106 ? 16.430 -5.082 17.237 1.00 75.50 106 GLY A C 1
ATOM 895 O O . GLY A 1 106 ? 16.280 -5.644 18.320 1.00 75.50 106 GLY A O 1
ATOM 896 N N . ILE A 1 107 ? 15.656 -5.359 16.182 1.00 70.31 107 ILE A N 1
ATOM 897 C CA . ILE A 1 107 ? 14.525 -6.282 16.251 1.00 70.31 107 ILE A CA 1
ATOM 898 C C . ILE A 1 107 ? 15.059 -7.716 16.207 1.00 70.31 107 ILE A C 1
ATOM 900 O O . ILE A 1 107 ? 15.161 -8.303 15.134 1.00 70.31 107 ILE A O 1
ATOM 904 N N . ASP A 1 108 ? 15.391 -8.292 17.358 1.00 70.00 108 ASP A N 1
ATOM 905 C CA . ASP A 1 108 ? 15.691 -9.720 17.480 1.00 70.00 108 ASP A CA 1
ATOM 906 C C . ASP A 1 108 ? 14.431 -10.490 17.920 1.00 70.00 108 ASP A C 1
ATOM 908 O O . ASP A 1 108 ? 13.828 -10.208 18.959 1.00 70.00 108 ASP A O 1
ATOM 912 N N . LEU A 1 109 ? 13.974 -11.433 17.091 1.00 59.00 109 LEU A N 1
ATOM 913 C CA . LEU A 1 109 ? 12.693 -12.135 17.278 1.00 59.00 109 LEU A CA 1
ATOM 914 C C . LEU A 1 109 ? 12.850 -13.623 17.558 1.00 59.00 109 LEU A C 1
ATOM 916 O O . LEU A 1 109 ? 11.889 -14.380 17.392 1.00 59.00 109 LEU A O 1
ATOM 920 N N . ASP A 1 110 ? 14.005 -14.043 18.067 1.00 60.34 110 ASP A N 1
ATOM 921 C CA . ASP A 1 110 ? 14.183 -15.408 18.571 1.00 60.34 110 ASP A CA 1
ATOM 922 C C . ASP A 1 110 ? 13.300 -15.739 19.798 1.00 60.34 110 ASP A C 1
ATOM 924 O O . ASP A 1 110 ? 13.315 -16.849 20.335 1.00 60.34 110 ASP A O 1
ATOM 928 N N . THR A 1 111 ? 12.448 -14.813 20.243 1.00 54.06 111 THR A N 1
ATOM 929 C CA . THR A 1 111 ? 11.536 -15.026 21.362 1.00 54.06 111 THR A CA 1
ATOM 930 C C . THR A 1 111 ? 10.201 -15.640 20.915 1.00 54.06 111 THR A C 1
ATOM 932 O O . THR A 1 111 ? 9.415 -15.125 20.116 1.00 54.06 111 THR A O 1
ATOM 935 N N . LYS A 1 112 ? 9.901 -16.809 21.482 1.00 54.91 112 LYS A N 1
ATOM 936 C CA . LYS A 1 112 ? 8.568 -17.422 21.444 1.00 54.91 112 LYS A CA 1
ATOM 937 C C . LYS A 1 112 ? 7.586 -16.494 22.180 1.00 54.91 112 LYS A C 1
ATOM 939 O O . LYS A 1 112 ? 7.798 -16.222 23.357 1.00 54.91 112 LYS A O 1
ATOM 944 N N . GLY A 1 113 ? 6.515 -16.027 21.525 1.00 57.53 113 GLY A N 1
ATOM 945 C CA . GLY A 1 113 ? 5.471 -15.234 22.206 1.00 57.53 113 GLY A CA 1
ATOM 946 C C . GLY A 1 113 ? 4.723 -14.173 21.389 1.00 57.53 113 GLY A C 1
ATOM 947 O O . GLY A 1 113 ? 3.913 -13.444 21.964 1.00 57.53 113 GLY A O 1
ATOM 948 N N . TYR A 1 114 ? 4.944 -14.063 20.075 1.00 63.31 114 TYR A N 1
ATOM 949 C CA . TYR A 1 114 ? 4.410 -12.955 19.268 1.00 63.31 114 TYR A CA 1
ATOM 950 C C . TYR A 1 114 ? 3.027 -13.177 18.647 1.00 63.31 114 TYR A C 1
ATOM 952 O O . TYR A 1 114 ? 2.601 -12.411 17.789 1.00 63.31 114 TYR A O 1
ATOM 960 N N . SER A 1 115 ? 2.276 -14.169 19.121 1.00 68.75 115 SER A N 1
ATOM 961 C CA . SER A 1 115 ? 0.933 -14.453 18.605 1.00 68.75 115 SER A CA 1
ATOM 962 C C . SER A 1 115 ? -0.160 -13.529 19.155 1.00 68.75 115 SER A C 1
ATOM 964 O O . SER A 1 115 ? -1.272 -13.536 18.627 1.00 68.75 115 SER A O 1
ATOM 966 N N . HIS A 1 116 ? 0.116 -12.743 20.208 1.00 84.44 116 HIS A N 1
ATOM 967 C CA . HIS A 1 116 ? -0.886 -11.858 20.807 1.00 84.44 116 HIS A CA 1
ATOM 968 C C . HIS A 1 116 ? -0.828 -10.438 20.198 1.00 84.44 116 HIS A C 1
ATOM 970 O O . HIS A 1 116 ? 0.234 -9.810 20.229 1.00 84.44 116 HIS A O 1
ATOM 976 N N . PRO A 1 117 ? -1.951 -9.887 19.703 1.00 87.25 117 PRO A N 1
ATOM 977 C CA . PRO A 1 117 ? -2.033 -8.553 19.088 1.00 87.25 117 PRO A CA 1
ATOM 978 C C . PRO A 1 117 ? -1.462 -7.421 19.953 1.00 87.25 117 PRO A C 1
ATOM 980 O O . PRO A 1 117 ? -0.808 -6.513 19.455 1.00 87.25 117 PRO A O 1
ATOM 983 N N . GLU A 1 118 ? -1.670 -7.493 21.264 1.00 89.88 118 GLU A N 1
ATOM 984 C CA . GLU A 1 118 ? -1.158 -6.581 22.287 1.00 89.88 118 GLU A CA 1
ATOM 985 C C . GLU A 1 118 ? 0.367 -6.603 22.338 1.00 89.88 118 GLU A C 1
ATOM 987 O O . GLU A 1 118 ? 1.000 -5.552 22.444 1.00 89.88 118 GLU A O 1
ATOM 992 N N . THR A 1 119 ? 0.960 -7.792 22.222 1.00 86.94 119 THR A N 1
ATOM 993 C CA . THR A 1 119 ? 2.410 -7.951 22.136 1.00 86.94 119 THR A CA 1
ATOM 994 C C . THR A 1 119 ? 2.922 -7.321 20.844 1.00 86.94 119 THR A C 1
ATOM 996 O O . THR A 1 119 ? 3.849 -6.519 20.905 1.00 86.94 119 THR A O 1
ATOM 999 N N . VAL A 1 120 ? 2.279 -7.597 19.704 1.00 87.50 120 VAL A N 1
ATOM 1000 C CA . VAL A 1 120 ? 2.635 -7.009 18.398 1.00 87.50 120 VAL A CA 1
ATOM 1001 C C . VAL A 1 120 ? 2.563 -5.479 18.434 1.00 87.50 120 VAL A C 1
ATOM 1003 O O . VAL A 1 120 ? 3.518 -4.797 18.069 1.00 87.50 120 VAL A O 1
ATOM 1006 N N . ALA A 1 121 ? 1.457 -4.925 18.932 1.00 91.75 121 ALA A N 1
ATOM 1007 C CA . ALA A 1 121 ? 1.256 -3.486 19.053 1.00 91.75 121 ALA A CA 1
ATOM 1008 C C . ALA A 1 121 ? 2.315 -2.831 19.954 1.00 91.75 121 ALA A C 1
ATOM 1010 O O . ALA A 1 121 ? 2.843 -1.774 19.608 1.00 91.75 121 ALA A O 1
ATOM 1011 N N . ARG A 1 122 ? 2.648 -3.461 21.090 1.00 91.06 122 ARG A N 1
ATOM 1012 C CA . ARG A 1 122 ? 3.680 -2.971 22.013 1.00 91.06 122 ARG A CA 1
ATOM 1013 C C . ARG A 1 122 ? 5.072 -2.993 21.384 1.00 91.06 122 ARG A C 1
ATOM 1015 O O . ARG A 1 122 ? 5.807 -2.033 21.568 1.00 91.06 122 ARG A O 1
ATOM 1022 N N . LEU A 1 123 ? 5.425 -4.035 20.633 1.00 88.12 123 LEU A N 1
ATOM 1023 C CA . LEU A 1 123 ? 6.720 -4.102 19.943 1.00 88.12 123 LEU A CA 1
ATOM 1024 C C . LEU A 1 123 ? 6.871 -2.992 18.917 1.00 88.12 123 LEU A C 1
ATOM 1026 O O . LEU A 1 123 ? 7.877 -2.297 18.922 1.00 88.12 123 LEU A O 1
ATOM 1030 N N . ILE A 1 124 ? 5.852 -2.788 18.079 1.00 91.69 124 ILE A N 1
ATOM 1031 C CA . ILE A 1 124 ? 5.865 -1.711 17.085 1.00 91.69 124 ILE A CA 1
ATOM 1032 C C . ILE A 1 124 ? 6.069 -0.354 17.772 1.00 91.69 124 ILE A C 1
ATOM 1034 O O . ILE A 1 124 ? 6.861 0.453 17.297 1.00 91.69 124 ILE A O 1
ATOM 1038 N N . GLN A 1 125 ? 5.387 -0.107 18.896 1.00 94.06 125 GLN A N 1
ATOM 1039 C CA . GLN A 1 125 ? 5.556 1.124 19.677 1.00 94.06 125 GLN A CA 1
ATOM 1040 C C . GLN A 1 125 ? 6.961 1.254 20.279 1.00 94.06 125 GLN A C 1
ATOM 1042 O O . GLN A 1 125 ? 7.543 2.335 20.224 1.00 94.06 125 GLN A O 1
ATOM 1047 N N . ASN A 1 126 ? 7.516 0.169 20.824 1.00 91.38 126 ASN A N 1
ATOM 1048 C CA . ASN A 1 126 ? 8.863 0.164 21.392 1.00 91.38 126 ASN A CA 1
ATOM 1049 C C . ASN A 1 126 ? 9.917 0.459 20.317 1.00 91.38 126 ASN A C 1
ATOM 1051 O O . ASN A 1 126 ? 10.686 1.400 20.479 1.00 91.38 126 ASN A O 1
ATOM 1055 N N . HIS A 1 127 ? 9.882 -0.250 19.187 1.00 90.69 127 HIS A N 1
ATOM 1056 C CA . HIS A 1 127 ? 10.816 -0.011 18.083 1.00 90.69 127 HIS A CA 1
ATOM 1057 C C . HIS A 1 127 ? 10.641 1.372 17.465 1.00 90.69 127 HIS A C 1
ATOM 1059 O O . HIS A 1 127 ? 11.621 2.025 17.114 1.00 90.69 127 HIS A O 1
ATOM 1065 N N . TYR A 1 128 ? 9.405 1.871 17.368 1.00 93.69 128 TYR A N 1
ATOM 1066 C CA . TYR A 1 128 ? 9.170 3.250 16.952 1.00 93.69 128 TYR A CA 1
ATOM 1067 C C . TYR A 1 128 ? 9.841 4.250 17.903 1.00 93.69 128 TYR A C 1
ATOM 1069 O O . TYR A 1 128 ? 10.490 5.183 17.435 1.00 93.69 128 TYR A O 1
ATOM 1077 N N . LYS A 1 129 ? 9.727 4.046 19.220 1.00 93.56 129 LYS A N 1
ATOM 1078 C CA . LYS A 1 129 ? 10.375 4.896 20.225 1.00 93.56 129 LYS A CA 1
ATOM 1079 C C . LYS A 1 129 ? 11.904 4.832 20.127 1.00 93.56 129 LYS A C 1
ATOM 1081 O O . LYS A 1 129 ? 12.535 5.879 20.112 1.00 93.56 129 LYS A O 1
ATOM 1086 N N . GLU A 1 130 ? 12.476 3.638 19.991 1.00 91.12 130 GLU A N 1
ATOM 1087 C CA . GLU A 1 130 ? 13.922 3.445 19.787 1.00 91.12 130 GLU A CA 1
ATOM 1088 C C . GLU A 1 130 ? 14.409 4.168 18.524 1.00 91.12 130 GLU A C 1
ATOM 1090 O O . GLU A 1 130 ? 15.428 4.853 18.545 1.00 91.12 130 GLU A O 1
ATOM 1095 N N . THR A 1 131 ? 13.640 4.082 17.434 1.00 89.81 131 THR A N 1
ATOM 1096 C CA . THR A 1 131 ? 13.933 4.801 16.185 1.00 89.81 131 THR A CA 1
ATOM 1097 C C . THR A 1 131 ? 13.860 6.316 16.389 1.00 89.81 131 THR A C 1
ATOM 1099 O O . THR A 1 131 ? 14.704 7.045 15.885 1.00 89.81 131 THR A O 1
ATOM 1102 N N . LEU A 1 132 ? 12.855 6.804 17.121 1.00 91.50 132 LEU A N 1
ATOM 1103 C CA . LEU A 1 132 ? 12.661 8.230 17.403 1.00 91.50 132 LEU A CA 1
ATOM 1104 C C . LEU A 1 132 ? 13.795 8.824 18.250 1.00 91.50 132 LEU A C 1
ATOM 1106 O O . LEU A 1 132 ? 14.117 9.998 18.096 1.00 91.50 132 LEU A O 1
ATOM 1110 N N . GLU A 1 133 ? 14.378 8.026 19.141 1.00 91.69 133 GLU A N 1
ATOM 1111 C CA . GLU A 1 133 ? 15.489 8.421 20.010 1.00 91.69 133 GLU A CA 1
ATOM 1112 C C . GLU A 1 133 ? 16.862 8.278 19.326 1.00 91.69 133 GLU A C 1
ATOM 1114 O O . GLU A 1 133 ? 17.856 8.786 19.847 1.00 91.69 133 GLU A O 1
ATOM 1119 N N . ASN A 1 134 ? 16.933 7.626 18.158 1.00 89.44 134 ASN A N 1
ATOM 1120 C CA . ASN A 1 134 ? 18.176 7.441 17.417 1.00 89.44 134 ASN A CA 1
ATOM 1121 C C . ASN A 1 134 ? 18.509 8.690 16.564 1.00 89.44 134 ASN A C 1
ATOM 1123 O O . ASN A 1 134 ? 17.778 8.997 15.617 1.00 89.44 134 ASN A O 1
ATOM 1127 N N . PRO A 1 135 ? 19.629 9.391 16.839 1.00 88.38 135 PRO A N 1
ATOM 1128 C CA . PRO A 1 135 ? 20.012 10.602 16.114 1.00 88.38 135 PRO A CA 1
ATOM 1129 C C . PRO A 1 135 ? 20.365 10.363 14.638 1.00 88.38 135 PRO A C 1
ATOM 1131 O O . PRO A 1 135 ? 20.394 11.320 13.874 1.00 88.38 135 PRO A O 1
ATOM 1134 N N . GLU A 1 136 ? 20.600 9.118 14.203 1.00 85.38 136 GLU A N 1
ATOM 1135 C CA . GLU A 1 136 ? 20.850 8.800 12.788 1.00 85.38 136 GLU A CA 1
ATOM 1136 C C . GLU A 1 136 ? 19.638 9.087 11.879 1.00 85.38 136 GLU A C 1
ATOM 1138 O O . GLU A 1 136 ? 19.801 9.228 10.664 1.00 85.38 136 GLU A O 1
ATOM 1143 N N . PHE A 1 137 ? 18.428 9.178 12.447 1.00 86.06 137 PHE A N 1
ATOM 1144 C CA . PHE A 1 137 ? 17.168 9.352 11.713 1.00 86.06 137 PHE A CA 1
ATOM 1145 C C . PHE A 1 137 ? 16.577 10.768 11.846 1.00 86.06 137 PHE A C 1
ATOM 1147 O O . PHE A 1 137 ? 15.355 10.940 11.928 1.00 86.06 137 PHE A O 1
ATOM 1154 N N . ASP A 1 138 ? 17.439 11.788 11.875 1.00 76.06 138 ASP A N 1
ATOM 1155 C CA . ASP A 1 138 ? 17.075 13.209 11.993 1.00 76.06 138 ASP A CA 1
ATOM 1156 C C . ASP A 1 138 ? 16.842 13.918 10.641 1.00 76.06 138 ASP A C 1
ATOM 1158 O O . ASP A 1 138 ? 16.309 15.033 10.581 1.00 76.06 138 ASP A O 1
ATOM 1162 N N . GLY A 1 139 ? 17.214 13.266 9.538 1.00 66.81 139 GLY A N 1
ATOM 1163 C CA . GLY A 1 139 ? 17.231 13.865 8.214 1.00 66.81 139 GLY A CA 1
ATOM 1164 C C . GLY A 1 139 ? 15.851 13.854 7.575 1.00 66.81 139 GLY A C 1
ATOM 1165 O O . GLY A 1 139 ? 15.321 12.803 7.255 1.00 66.81 139 GLY A O 1
ATOM 1166 N N . TYR A 1 140 ? 15.264 15.019 7.302 1.00 68.31 140 TYR A N 1
ATOM 1167 C CA . TYR A 1 140 ? 14.168 15.104 6.334 1.00 68.31 140 TYR A CA 1
ATOM 1168 C C . TYR A 1 140 ? 14.712 15.581 4.992 1.00 68.31 140 TYR A C 1
ATOM 1170 O O . TYR A 1 140 ? 14.910 16.781 4.779 1.00 68.31 140 TYR A O 1
ATOM 1178 N N . ILE A 1 141 ? 14.920 14.648 4.062 1.00 66.00 141 ILE A N 1
ATOM 1179 C CA . ILE A 1 141 ? 15.257 15.001 2.681 1.00 66.00 141 ILE A CA 1
ATOM 1180 C C . ILE A 1 141 ? 13.983 15.524 2.001 1.00 66.00 141 ILE A C 1
ATOM 1182 O O . ILE A 1 141 ? 13.085 14.764 1.630 1.00 66.00 141 ILE A O 1
ATOM 1186 N N . LYS A 1 142 ? 13.880 16.853 1.857 1.00 63.03 142 LYS A N 1
ATOM 1187 C CA . LYS A 1 142 ? 12.839 17.501 1.041 1.00 63.03 142 LYS A CA 1
ATOM 1188 C C . LYS A 1 142 ? 13.142 17.298 -0.440 1.00 63.03 142 LYS A C 1
ATOM 1190 O O . LYS A 1 142 ? 13.585 18.229 -1.111 1.00 63.03 142 LYS A O 1
ATOM 1195 N N . ASP A 1 143 ? 12.839 16.118 -0.965 1.00 62.03 143 ASP A N 1
ATOM 1196 C CA . ASP A 1 143 ? 12.842 15.932 -2.412 1.00 62.03 143 ASP A CA 1
ATOM 1197 C C . ASP A 1 143 ? 11.658 16.671 -3.043 1.00 62.03 143 ASP A C 1
ATOM 1199 O O . ASP A 1 143 ? 10.482 16.424 -2.749 1.00 62.03 143 ASP A O 1
ATOM 1203 N N . LYS A 1 144 ? 11.984 17.633 -3.910 1.00 58.84 144 LYS A N 1
ATOM 1204 C CA . LYS A 1 144 ? 11.011 18.431 -4.658 1.00 58.84 144 LYS A CA 1
ATOM 1205 C C . LYS A 1 144 ? 10.446 17.580 -5.795 1.00 58.84 144 LYS A C 1
ATOM 1207 O O . LYS A 1 144 ? 11.066 17.532 -6.843 1.00 58.84 144 LYS A O 1
ATOM 1212 N N . PHE A 1 145 ? 9.291 16.940 -5.576 1.00 59.50 145 PHE A N 1
ATOM 1213 C CA . PHE A 1 145 ? 8.448 16.274 -6.592 1.00 59.50 145 PHE A CA 1
ATOM 1214 C C . PHE A 1 145 ? 9.226 15.701 -7.787 1.00 59.50 145 PHE A C 1
ATOM 1216 O O . PHE A 1 145 ? 9.029 16.097 -8.939 1.00 59.50 145 PHE A O 1
ATOM 1223 N N . LEU A 1 146 ? 10.132 14.776 -7.481 1.00 72.69 146 LEU A N 1
ATOM 1224 C CA . LEU A 1 146 ? 10.875 14.025 -8.475 1.00 72.69 146 LEU A CA 1
ATOM 1225 C C . LEU A 1 146 ? 10.157 12.711 -8.754 1.00 72.69 146 LEU A C 1
ATOM 1227 O O . LEU A 1 146 ? 9.395 12.193 -7.943 1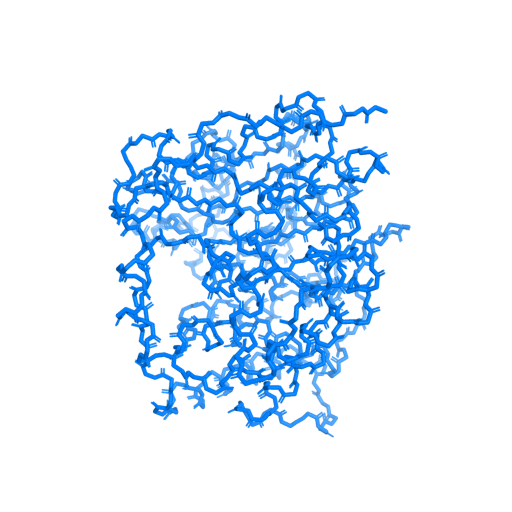.00 72.69 146 LEU A O 1
ATOM 1231 N N . ASP A 1 147 ? 10.424 12.184 -9.936 1.00 88.19 147 ASP A N 1
ATOM 1232 C CA . ASP A 1 147 ? 10.093 10.827 -10.329 1.00 88.19 147 ASP A CA 1
ATOM 1233 C C . ASP A 1 147 ? 10.536 9.817 -9.251 1.00 88.19 147 ASP A C 1
ATOM 1235 O O . ASP A 1 147 ? 11.745 9.638 -9.053 1.00 88.19 147 ASP A O 1
ATOM 1239 N N . PRO A 1 148 ? 9.595 9.157 -8.543 1.00 89.50 148 PRO A N 1
ATOM 1240 C CA . PRO A 1 148 ? 9.943 8.288 -7.426 1.00 89.50 148 PRO A CA 1
ATOM 1241 C C . PRO A 1 148 ? 10.904 7.169 -7.826 1.00 89.50 148 PRO A C 1
ATOM 1243 O O . PRO A 1 148 ? 11.856 6.876 -7.103 1.00 89.50 148 PRO A O 1
ATOM 1246 N N . PHE A 1 149 ? 10.715 6.573 -9.005 1.00 91.31 149 PHE A N 1
ATOM 1247 C CA . PHE A 1 149 ? 11.623 5.531 -9.465 1.00 91.31 149 PHE A CA 1
ATOM 1248 C C . PHE A 1 149 ? 13.027 6.093 -9.651 1.00 91.31 149 PHE A C 1
ATOM 1250 O O . PHE A 1 149 ? 13.982 5.445 -9.242 1.00 91.31 149 PHE A O 1
ATOM 1257 N N . PHE A 1 150 ? 13.179 7.309 -10.171 1.00 86.00 150 PHE A N 1
ATOM 1258 C CA . PHE A 1 150 ? 14.494 7.905 -10.409 1.00 86.00 150 PHE A CA 1
ATOM 1259 C C . PHE A 1 150 ? 15.303 8.166 -9.128 1.00 86.00 150 PHE A C 1
ATOM 1261 O O . PHE A 1 150 ? 16.529 8.015 -9.129 1.00 86.00 150 PHE A O 1
ATOM 1268 N N . VAL A 1 151 ? 14.629 8.496 -8.021 1.00 83.94 151 VAL A N 1
ATOM 1269 C CA . VAL A 1 151 ? 15.267 8.695 -6.704 1.00 83.94 151 VAL A CA 1
ATOM 1270 C C . VAL A 1 151 ? 15.543 7.382 -5.962 1.00 83.94 151 VAL A C 1
ATOM 1272 O O . VAL A 1 151 ? 15.906 7.387 -4.791 1.00 83.94 151 VAL A O 1
ATOM 1275 N N . GLY A 1 152 ? 15.403 6.234 -6.634 1.00 84.56 152 GLY A N 1
ATOM 1276 C CA . GLY A 1 152 ? 15.726 4.936 -6.046 1.00 84.56 152 GLY A CA 1
ATOM 1277 C C . GLY A 1 152 ? 14.586 4.300 -5.260 1.00 84.56 152 GLY A C 1
ATOM 1278 O O . GLY A 1 152 ? 14.804 3.336 -4.530 1.00 84.56 152 GLY A O 1
ATOM 1279 N N . ASN A 1 153 ? 13.364 4.811 -5.403 1.00 89.69 153 ASN A N 1
ATOM 1280 C CA . ASN A 1 153 ? 12.179 4.233 -4.792 1.00 89.69 153 ASN A CA 1
ATOM 1281 C C . ASN A 1 153 ? 11.595 3.131 -5.694 1.00 89.69 153 ASN A C 1
ATOM 1283 O O . ASN A 1 153 ? 10.516 3.278 -6.256 1.00 89.69 153 ASN A O 1
ATOM 1287 N N . PHE A 1 154 ? 12.328 2.044 -5.902 1.00 89.38 154 PHE A N 1
ATOM 1288 C CA . PHE A 1 154 ? 11.952 1.041 -6.900 1.00 89.38 154 PHE A CA 1
ATOM 1289 C C . PHE A 1 154 ? 10.868 0.056 -6.411 1.00 89.38 154 PHE A C 1
ATOM 1291 O O . PHE A 1 154 ? 10.639 -0.074 -5.198 1.00 89.38 154 PHE A O 1
ATOM 1298 N N . PRO A 1 155 ? 10.159 -0.615 -7.339 1.00 94.62 155 PRO A N 1
ATOM 1299 C CA . PRO A 1 155 ? 9.171 -1.625 -6.995 1.00 94.62 155 PRO A CA 1
ATOM 1300 C C . PRO A 1 155 ? 9.813 -2.913 -6.467 1.00 94.62 155 PRO A C 1
ATOM 1302 O O . PRO A 1 155 ? 10.901 -3.288 -6.892 1.00 94.62 155 PRO A O 1
ATOM 1305 N N . TYR A 1 156 ? 9.126 -3.614 -5.566 1.00 94.31 156 TYR A N 1
ATOM 1306 C CA . TYR A 1 156 ? 9.498 -4.975 -5.162 1.00 94.31 156 TYR A CA 1
ATOM 1307 C C . TYR A 1 156 ? 8.304 -5.723 -4.551 1.00 94.31 156 TYR A C 1
ATOM 1309 O O . TYR A 1 156 ? 7.292 -5.123 -4.161 1.00 94.31 156 TYR A O 1
ATOM 1317 N N . ILE A 1 157 ? 8.422 -7.046 -4.451 1.00 95.19 157 ILE A N 1
ATOM 1318 C CA . ILE A 1 157 ? 7.395 -7.927 -3.893 1.00 95.19 157 ILE A CA 1
ATOM 1319 C C . ILE A 1 157 ? 7.346 -7.793 -2.373 1.00 95.19 157 ILE A C 1
ATOM 1321 O O . ILE A 1 157 ? 8.304 -8.109 -1.671 1.00 95.19 157 ILE A O 1
ATOM 1325 N N . LEU A 1 158 ? 6.186 -7.400 -1.850 1.00 94.00 158 LEU A N 1
ATOM 1326 C CA . LEU A 1 158 ? 5.933 -7.418 -0.415 1.00 94.00 158 LEU A CA 1
ATOM 1327 C C . LEU A 1 158 ? 5.612 -8.829 0.049 1.00 94.00 158 LEU A C 1
ATOM 1329 O O . LEU A 1 158 ? 6.266 -9.359 0.932 1.00 94.00 158 LEU A O 1
ATOM 1333 N N . TYR A 1 159 ? 4.579 -9.447 -0.507 1.00 94.81 159 TYR A N 1
ATOM 1334 C CA . TYR A 1 159 ? 4.140 -10.790 -0.138 1.00 94.81 159 TYR A CA 1
ATOM 1335 C C . TYR A 1 159 ? 3.203 -11.344 -1.205 1.00 94.81 159 TYR A C 1
ATOM 1337 O O . TYR A 1 159 ? 2.742 -10.626 -2.092 1.00 94.81 159 TYR A O 1
ATOM 1345 N N . ARG A 1 160 ? 2.905 -12.636 -1.098 1.00 95.19 160 ARG A N 1
ATOM 1346 C CA . ARG A 1 160 ? 1.849 -13.302 -1.859 1.00 95.19 160 ARG A CA 1
ATOM 1347 C C . ARG A 1 160 ? 0.819 -13.817 -0.870 1.00 95.19 160 ARG A C 1
ATOM 1349 O O . ARG A 1 160 ? 1.190 -14.277 0.208 1.00 95.19 160 ARG A O 1
ATOM 1356 N N . HIS A 1 161 ? -0.454 -13.694 -1.210 1.00 95.19 161 HIS A N 1
ATOM 1357 C CA . HIS A 1 161 ? -1.535 -14.214 -0.381 1.00 95.19 161 HIS A CA 1
ATOM 1358 C C . HIS A 1 161 ? -2.623 -14.813 -1.266 1.00 95.19 161 HIS A C 1
ATOM 1360 O O . HIS A 1 161 ? -2.889 -14.319 -2.365 1.00 95.19 161 HIS A O 1
ATOM 1366 N N . ARG A 1 162 ? -3.239 -15.894 -0.791 1.00 95.31 162 ARG A N 1
ATOM 1367 C CA . ARG A 1 162 ? -4.234 -16.648 -1.545 1.00 95.31 162 ARG A CA 1
ATOM 1368 C C . ARG A 1 162 ? -5.645 -16.242 -1.125 1.00 95.31 162 ARG A C 1
ATOM 1370 O O . ARG A 1 162 ? -6.038 -16.455 0.010 1.00 95.31 162 ARG A O 1
ATOM 1377 N N . PHE A 1 163 ? -6.420 -15.720 -2.070 1.00 94.25 163 PHE A N 1
ATOM 1378 C CA . PHE A 1 163 ? -7.841 -15.418 -1.913 1.00 94.25 163 PHE A CA 1
ATOM 1379 C C . PHE A 1 163 ? -8.659 -16.487 -2.649 1.00 94.25 163 PHE A C 1
ATOM 1381 O O . PHE A 1 163 ? -8.843 -16.426 -3.867 1.00 94.25 163 PHE A O 1
ATOM 1388 N N . GLY A 1 164 ? -9.119 -17.504 -1.914 1.00 92.38 164 GLY A N 1
ATOM 1389 C CA . GLY A 1 164 ? -9.776 -18.675 -2.503 1.00 92.38 164 GLY A CA 1
ATOM 1390 C C . GLY A 1 164 ? -8.795 -19.509 -3.333 1.00 92.38 164 GLY A C 1
ATOM 1391 O O . GLY A 1 164 ? -7.814 -20.022 -2.804 1.00 92.38 164 GLY A O 1
ATOM 1392 N N . GLU A 1 165 ? -9.041 -19.639 -4.635 1.00 94.44 165 GLU A N 1
ATOM 1393 C CA . GLU A 1 165 ? -8.145 -20.357 -5.560 1.00 94.44 165 GLU A CA 1
ATO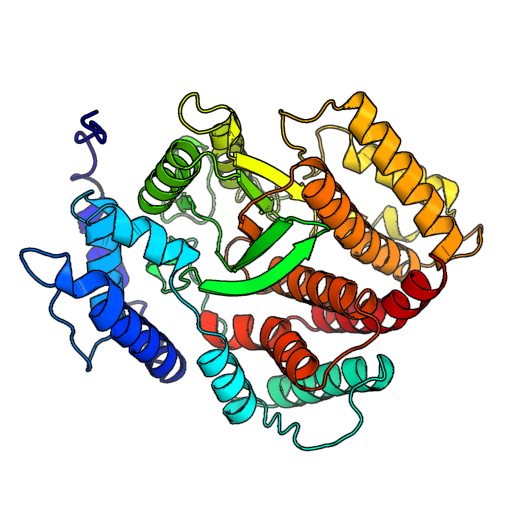M 1394 C C . GLU A 1 165 ? -7.074 -19.451 -6.185 1.00 94.44 165 GLU A C 1
ATOM 1396 O O . GLU A 1 165 ? -6.112 -19.937 -6.781 1.00 94.44 165 GLU A O 1
ATOM 1401 N N . LYS A 1 166 ? -7.216 -18.126 -6.049 1.00 96.38 166 LYS A N 1
ATOM 1402 C CA . LYS A 1 166 ? -6.335 -17.151 -6.691 1.00 96.38 166 LYS A CA 1
ATOM 1403 C C . LYS A 1 166 ? -5.229 -16.713 -5.740 1.00 96.38 166 LYS A C 1
ATOM 1405 O O . LYS A 1 166 ? -5.500 -16.197 -4.660 1.00 96.38 166 LYS A O 1
ATOM 1410 N N . GLU A 1 167 ? -3.977 -16.866 -6.154 1.00 97.56 167 GLU A N 1
ATOM 1411 C CA . GLU A 1 167 ? -2.853 -16.197 -5.496 1.00 97.56 167 GLU A CA 1
ATOM 1412 C C . GLU A 1 167 ? -2.686 -14.780 -6.053 1.00 97.56 167 GLU A C 1
ATOM 1414 O O . GLU A 1 167 ? -2.689 -14.580 -7.268 1.00 97.56 167 GLU A O 1
ATOM 1419 N N . VAL A 1 168 ? -2.557 -13.807 -5.152 1.00 98.25 168 VAL A N 1
ATOM 1420 C CA . VAL A 1 168 ? -2.378 -12.390 -5.474 1.00 98.25 168 VAL A CA 1
ATOM 1421 C C . VAL A 1 168 ? -1.002 -11.950 -4.992 1.00 98.25 168 VAL A C 1
ATOM 1423 O O . VAL A 1 168 ? -0.665 -12.106 -3.813 1.00 98.25 168 VAL A O 1
ATOM 1426 N N . GLN A 1 169 ? -0.212 -11.369 -5.893 1.00 98.00 169 GLN A N 1
ATOM 1427 C CA . GLN A 1 169 ? 1.096 -10.805 -5.573 1.00 98.00 169 GLN A CA 1
ATOM 1428 C C . GLN A 1 169 ? 0.964 -9.332 -5.168 1.00 98.00 169 GLN A C 1
ATOM 1430 O O . GLN A 1 169 ? 0.564 -8.485 -5.970 1.00 98.00 169 GLN A O 1
ATOM 1435 N N . PHE A 1 170 ? 1.334 -9.014 -3.928 1.00 97.94 170 PHE A N 1
ATOM 1436 C CA . PHE A 1 170 ? 1.367 -7.645 -3.426 1.00 97.94 170 PHE A CA 1
ATOM 1437 C C . PHE A 1 170 ? 2.714 -7.015 -3.719 1.00 97.94 170 PHE A C 1
ATOM 1439 O O . PHE A 1 170 ? 3.760 -7.512 -3.297 1.00 97.94 170 PHE A O 1
ATOM 1446 N N . ILE A 1 171 ? 2.673 -5.890 -4.416 1.00 97.44 171 ILE A N 1
ATOM 1447 C CA . ILE A 1 171 ? 3.847 -5.149 -4.848 1.00 97.44 171 ILE A CA 1
ATOM 1448 C C . ILE A 1 171 ? 3.846 -3.832 -4.097 1.00 97.44 171 ILE A C 1
ATOM 1450 O O . ILE A 1 171 ? 2.839 -3.119 -4.034 1.00 97.44 171 ILE A O 1
ATOM 1454 N N . ARG A 1 172 ? 4.997 -3.470 -3.549 1.00 95.69 172 ARG A N 1
ATOM 1455 C CA . ARG A 1 172 ? 5.219 -2.098 -3.135 1.00 95.69 172 ARG A CA 1
ATOM 1456 C C . ARG A 1 172 ? 5.762 -1.342 -4.323 1.00 95.69 172 ARG A C 1
ATOM 1458 O O . ARG A 1 172 ? 6.818 -1.674 -4.839 1.00 95.69 172 ARG A O 1
ATOM 1465 N N . MET A 1 173 ? 5.071 -0.277 -4.686 1.00 95.75 173 MET A N 1
ATOM 1466 C CA . MET A 1 173 ? 5.452 0.605 -5.775 1.00 95.75 173 MET A CA 1
ATOM 1467 C C . MET A 1 173 ? 5.052 2.035 -5.386 1.00 95.75 173 MET A C 1
ATOM 1469 O O . MET A 1 173 ? 3.943 2.213 -4.866 1.00 95.75 173 MET A O 1
ATOM 1473 N N . PRO A 1 174 ? 5.906 3.062 -5.542 1.00 95.00 174 PRO A N 1
ATOM 1474 C CA . PRO A 1 174 ? 5.459 4.456 -5.474 1.00 95.00 174 PRO A CA 1
ATOM 1475 C C . PRO A 1 174 ? 4.512 4.805 -6.630 1.00 95.00 174 PRO A C 1
ATOM 1477 O O . PRO A 1 174 ? 4.194 3.965 -7.467 1.00 95.00 174 PRO A O 1
ATOM 1480 N N . ALA A 1 175 ? 4.034 6.049 -6.681 1.00 94.75 175 ALA A N 1
ATOM 1481 C CA . ALA A 1 175 ? 3.216 6.485 -7.806 1.00 94.75 175 ALA A CA 1
ATOM 1482 C C . ALA A 1 175 ? 4.028 6.399 -9.121 1.00 94.75 175 ALA A C 1
ATOM 1484 O O . ALA A 1 175 ? 5.086 7.024 -9.197 1.00 94.75 175 ALA A O 1
ATOM 1485 N N . PRO A 1 176 ? 3.555 5.677 -10.158 1.00 95.94 176 PRO A N 1
ATOM 1486 C CA . PRO A 1 176 ? 4.286 5.476 -11.411 1.00 95.94 176 PRO A CA 1
ATOM 1487 C C . PRO A 1 176 ? 4.091 6.663 -12.364 1.00 95.94 176 PRO A C 1
ATOM 1489 O O . PRO A 1 176 ? 3.744 6.513 -13.534 1.00 95.94 176 PRO A O 1
ATOM 1492 N N . ALA A 1 177 ? 4.234 7.867 -11.830 1.00 93.38 177 ALA A N 1
ATOM 1493 C CA . ALA A 1 177 ? 3.987 9.105 -12.536 1.00 93.38 177 ALA A CA 1
ATOM 1494 C C . ALA A 1 177 ? 4.953 10.173 -12.034 1.00 93.38 177 ALA A C 1
ATOM 1496 O O . ALA A 1 177 ? 5.298 10.210 -10.848 1.00 93.38 177 ALA A O 1
ATOM 1497 N N . ARG A 1 178 ? 5.350 11.070 -12.934 1.00 90.88 178 ARG A N 1
ATOM 1498 C CA . ARG A 1 178 ? 6.332 12.121 -12.665 1.00 90.88 178 ARG A CA 1
ATOM 1499 C C . ARG A 1 178 ? 5.867 13.472 -13.178 1.00 90.88 178 ARG A C 1
ATOM 1501 O O . ARG A 1 178 ? 5.131 13.562 -14.161 1.00 90.88 178 ARG A O 1
ATOM 1508 N N . SER A 1 179 ? 6.343 14.516 -12.511 1.00 87.50 179 SER A N 1
ATOM 1509 C CA . SER A 1 179 ? 6.203 15.884 -12.989 1.00 87.50 179 SER A CA 1
ATOM 1510 C C . SER A 1 179 ? 7.237 16.170 -14.081 1.00 87.50 179 SER A C 1
ATOM 1512 O O . SER A 1 179 ? 8.417 15.863 -13.917 1.00 87.50 179 SER A O 1
ATOM 1514 N N . LEU A 1 180 ? 6.810 16.794 -15.176 1.00 84.62 180 LEU A N 1
ATOM 1515 C CA . LEU A 1 180 ? 7.691 17.409 -16.173 1.00 84.62 180 LEU A CA 1
ATOM 1516 C C . LEU A 1 180 ? 8.193 18.789 -15.723 1.00 84.62 180 LEU A C 1
ATOM 1518 O O . LEU A 1 180 ? 9.146 19.325 -16.286 1.00 84.62 180 LEU A O 1
ATOM 1522 N N . CYS A 1 181 ? 7.548 19.379 -14.715 1.00 79.69 181 CYS A N 1
ATOM 1523 C CA . CYS A 1 181 ? 7.870 20.697 -14.194 1.00 79.69 181 CYS A CA 1
ATOM 1524 C C . CYS A 1 181 ? 8.545 20.573 -12.815 1.00 79.69 181 CYS A C 1
ATOM 1526 O O . CYS A 1 181 ? 7.929 20.068 -11.877 1.00 79.69 181 CYS A O 1
ATOM 1528 N N . PRO A 1 182 ? 9.762 21.106 -12.614 1.00 67.19 182 PRO A N 1
ATOM 1529 C CA . PRO A 1 182 ? 10.419 21.098 -11.301 1.00 67.19 182 PRO A CA 1
ATOM 1530 C C . PRO A 1 182 ? 9.701 21.928 -10.218 1.00 67.19 182 PRO A C 1
ATOM 1532 O O . PRO A 1 182 ? 10.140 21.978 -9.067 1.00 67.19 182 PRO A O 1
ATOM 1535 N N . LYS A 1 183 ? 8.637 22.663 -10.574 1.00 65.81 183 LYS A N 1
ATOM 1536 C CA . LYS A 1 183 ? 7.892 23.516 -9.641 1.00 65.81 183 LYS A CA 1
ATOM 1537 C C . LYS A 1 183 ? 6.979 22.658 -8.760 1.00 65.81 183 LYS A C 1
ATOM 1539 O O . LYS A 1 183 ? 6.306 21.762 -9.247 1.00 65.81 183 LYS A O 1
ATOM 1544 N N . MET A 1 184 ? 6.900 23.006 -7.472 1.00 58.59 184 MET A N 1
ATOM 1545 C CA . MET A 1 184 ? 6.076 22.295 -6.477 1.00 58.59 184 MET A CA 1
ATOM 1546 C C . MET A 1 184 ? 4.570 22.313 -6.774 1.00 58.59 184 MET A C 1
ATOM 1548 O O . MET A 1 184 ? 3.843 21.476 -6.255 1.00 58.59 184 MET A O 1
ATOM 1552 N N . TYR A 1 185 ? 4.097 23.261 -7.583 1.00 64.12 185 TYR A N 1
ATOM 1553 C CA . TYR A 1 185 ? 2.676 23.437 -7.863 1.00 64.12 185 TYR A CA 1
ATOM 1554 C C . TYR A 1 185 ? 2.394 23.103 -9.318 1.00 64.12 185 TYR A C 1
ATOM 1556 O O . TYR A 1 185 ? 2.612 23.930 -10.206 1.00 64.12 185 TYR A O 1
ATOM 1564 N N . LEU A 1 186 ? 1.901 21.889 -9.528 1.00 65.25 186 LEU A N 1
ATOM 1565 C CA . LEU A 1 186 ? 1.332 21.467 -10.796 1.00 65.25 186 LEU A CA 1
ATOM 1566 C C . LEU A 1 186 ? 0.026 22.220 -11.017 1.00 65.25 186 LEU A C 1
ATOM 1568 O O . LEU A 1 186 ? -0.921 22.085 -10.238 1.00 65.25 186 LEU A O 1
ATOM 1572 N N . LYS A 1 187 ? -0.007 23.046 -12.058 1.00 72.31 187 LYS A N 1
ATOM 1573 C CA . LYS A 1 187 ? -1.207 23.802 -12.436 1.00 72.31 187 LYS A CA 1
ATOM 1574 C C . LYS A 1 187 ? -2.006 23.069 -13.499 1.00 72.31 187 LYS A C 1
ATOM 1576 O O . LYS A 1 187 ? -3.221 23.251 -13.571 1.00 72.31 187 LYS A O 1
ATOM 1581 N N . HIS A 1 188 ? -1.330 22.258 -14.309 1.00 77.31 188 HIS A N 1
ATOM 1582 C CA . HIS A 1 188 ? -1.927 21.618 -15.468 1.00 77.31 188 HIS A CA 1
ATOM 1583 C C . HIS A 1 188 ? -1.641 20.124 -15.478 1.00 77.31 188 HIS A C 1
ATOM 1585 O O . HIS A 1 188 ? -0.537 19.672 -15.191 1.00 77.31 188 HIS A O 1
ATOM 1591 N N . LYS A 1 189 ? -2.650 19.349 -15.873 1.00 77.62 189 LYS A N 1
ATOM 1592 C CA . LYS A 1 189 ? -2.548 17.894 -15.991 1.00 77.62 189 LYS A CA 1
ATOM 1593 C C . LYS A 1 189 ? -1.449 17.452 -16.964 1.00 77.62 189 LYS A C 1
ATOM 1595 O O . LYS A 1 189 ? -0.843 16.407 -16.753 1.00 77.62 189 LYS A O 1
ATOM 1600 N N . ASP A 1 190 ? -1.173 18.253 -17.989 1.00 82.31 190 ASP A N 1
ATOM 1601 C CA . ASP A 1 190 ? -0.141 17.984 -19.001 1.00 82.31 190 ASP A CA 1
ATOM 1602 C C . ASP A 1 190 ? 1.289 18.138 -18.466 1.00 82.31 190 ASP A C 1
ATOM 1604 O O . ASP A 1 190 ? 2.245 17.703 -19.101 1.00 82.31 190 ASP A O 1
ATOM 1608 N N . GLU A 1 191 ? 1.445 18.699 -17.266 1.00 86.81 191 GLU A N 1
ATOM 1609 C CA . GLU A 1 191 ? 2.720 18.740 -16.550 1.00 86.81 191 GLU A CA 1
ATOM 1610 C C . GLU A 1 191 ? 3.019 17.411 -15.833 1.00 86.81 191 GLU A C 1
ATOM 1612 O O . GLU A 1 191 ? 4.077 17.282 -15.223 1.00 86.81 191 GLU A O 1
ATOM 1617 N N . VAL A 1 192 ? 2.120 16.418 -15.900 1.00 90.06 192 VAL A N 1
ATOM 1618 C CA . VAL A 1 192 ? 2.313 15.074 -15.340 1.00 90.06 192 VAL A CA 1
ATOM 1619 C C . VAL A 1 192 ? 2.270 14.030 -16.443 1.00 90.06 192 VAL A C 1
ATOM 1621 O O . VAL A 1 192 ? 1.339 13.990 -17.248 1.00 90.06 192 VAL A O 1
ATOM 1624 N N . VAL A 1 193 ? 3.242 13.122 -16.429 1.00 93.25 193 VAL A N 1
ATOM 1625 C CA . VAL A 1 193 ? 3.276 11.958 -17.321 1.00 93.25 193 VAL A CA 1
ATOM 1626 C C . VAL A 1 193 ? 3.351 10.669 -16.515 1.00 93.25 193 VAL A C 1
ATOM 1628 O O . VAL A 1 193 ? 3.945 10.631 -15.437 1.00 93.25 193 VAL A O 1
ATOM 1631 N N . ILE A 1 194 ? 2.729 9.614 -17.040 1.00 95.69 194 ILE A N 1
ATOM 1632 C CA . ILE A 1 194 ? 2.917 8.256 -16.529 1.00 95.69 194 ILE A CA 1
ATOM 1633 C C . ILE A 1 194 ? 4.281 7.765 -16.999 1.00 95.69 194 ILE A C 1
ATOM 1635 O O . ILE A 1 194 ? 4.673 8.001 -18.141 1.00 95.69 194 ILE A O 1
ATOM 1639 N N . ASN A 1 195 ? 5.004 7.096 -16.112 1.00 95.19 195 ASN A N 1
ATOM 1640 C CA . ASN A 1 195 ? 6.323 6.575 -16.419 1.00 95.19 195 ASN A CA 1
ATOM 1641 C C . ASN A 1 195 ? 6.240 5.475 -17.491 1.00 95.19 195 ASN A C 1
ATOM 1643 O O . ASN A 1 195 ? 5.410 4.566 -17.401 1.00 95.19 195 ASN A O 1
ATOM 1647 N N . GLU A 1 196 ? 7.121 5.533 -18.489 1.00 95.12 196 GLU A N 1
ATOM 1648 C CA . GLU A 1 196 ? 7.095 4.651 -19.661 1.00 95.12 196 GLU A CA 1
ATOM 1649 C C . GLU A 1 196 ? 7.261 3.176 -19.280 1.00 95.12 196 GLU A C 1
ATOM 1651 O O . GLU A 1 196 ? 6.587 2.305 -19.833 1.00 95.12 196 GLU A O 1
ATOM 1656 N N . GLU A 1 197 ? 8.106 2.890 -18.289 1.00 94.94 197 GLU A N 1
ATOM 1657 C CA . GLU A 1 197 ? 8.294 1.546 -17.750 1.00 94.94 197 GLU A CA 1
ATOM 1658 C C . GLU A 1 197 ? 6.990 0.944 -17.208 1.00 94.94 197 GLU A C 1
ATOM 1660 O O . GLU A 1 197 ? 6.742 -0.247 -17.401 1.00 94.94 197 GLU A O 1
ATOM 1665 N N . PHE A 1 198 ? 6.121 1.758 -16.601 1.00 97.25 198 PHE A N 1
ATOM 1666 C CA . PHE A 1 198 ? 4.837 1.294 -16.080 1.00 97.25 198 PHE A CA 1
ATOM 1667 C C . PHE A 1 198 ? 3.814 1.059 -17.196 1.00 97.25 198 PHE A C 1
ATOM 1669 O O . PHE A 1 198 ? 3.080 0.077 -17.150 1.00 97.25 198 PHE A O 1
ATOM 1676 N N . ILE A 1 199 ? 3.804 1.895 -18.241 1.00 97.19 199 ILE A N 1
ATOM 1677 C CA . ILE A 1 199 ? 2.984 1.654 -19.443 1.00 97.19 199 ILE A CA 1
ATOM 1678 C C . ILE A 1 199 ? 3.361 0.325 -20.106 1.00 97.19 199 ILE A C 1
ATOM 1680 O O . ILE A 1 199 ? 2.488 -0.471 -20.466 1.00 97.19 199 ILE A O 1
ATOM 1684 N N . CYS A 1 200 ? 4.665 0.058 -20.220 1.00 96.31 200 CYS A N 1
ATOM 1685 C CA . CYS A 1 200 ? 5.157 -1.216 -20.727 1.00 96.31 200 CYS A CA 1
ATOM 1686 C C . CYS A 1 200 ? 4.674 -2.366 -19.839 1.00 96.31 200 CYS A C 1
ATOM 1688 O O . CYS A 1 200 ? 4.109 -3.321 -20.359 1.00 96.31 200 CYS A O 1
ATOM 1690 N N . PHE A 1 201 ? 4.800 -2.250 -18.514 1.00 97.00 201 PHE A N 1
ATOM 1691 C CA . PHE A 1 201 ? 4.276 -3.241 -17.571 1.00 97.00 201 PHE A CA 1
ATOM 1692 C C . PHE A 1 201 ? 2.777 -3.522 -17.759 1.00 97.00 201 PHE A C 1
ATOM 1694 O O . PHE A 1 201 ? 2.404 -4.684 -17.910 1.00 97.00 201 PHE A O 1
ATOM 1701 N N . LEU A 1 202 ? 1.923 -2.495 -17.841 1.00 97.62 202 LEU A N 1
ATOM 1702 C CA . LEU A 1 202 ? 0.483 -2.682 -18.078 1.00 97.62 202 LEU A CA 1
ATOM 1703 C C . LEU A 1 202 ? 0.202 -3.398 -19.403 1.00 97.62 202 LEU A C 1
ATOM 1705 O O . LEU A 1 202 ? -0.633 -4.301 -19.455 1.00 97.62 202 LEU A O 1
ATOM 1709 N N . SER A 1 203 ? 0.952 -3.056 -20.452 1.00 96.81 203 SER A N 1
ATOM 1710 C CA . SER A 1 203 ? 0.854 -3.731 -21.749 1.00 96.81 203 SER A CA 1
ATOM 1711 C C . SER A 1 203 ? 1.195 -5.225 -21.645 1.00 96.81 203 SER A C 1
ATOM 1713 O O . SER A 1 203 ? 0.557 -6.052 -22.296 1.00 96.81 203 SER A O 1
ATOM 1715 N N . LEU A 1 204 ? 2.168 -5.600 -20.804 1.00 96.50 204 LEU A N 1
ATOM 1716 C CA . LEU A 1 204 ? 2.503 -7.006 -20.544 1.00 96.50 204 LEU A CA 1
ATOM 1717 C C . LEU A 1 204 ? 1.420 -7.727 -19.762 1.00 96.50 204 LEU A C 1
ATOM 1719 O O . LEU A 1 204 ? 1.060 -8.847 -20.126 1.00 96.50 204 LEU A O 1
ATOM 1723 N N . GLN A 1 205 ? 0.878 -7.087 -18.725 1.00 97.00 205 GLN A N 1
ATOM 1724 C CA . GLN A 1 205 ? -0.233 -7.648 -17.964 1.00 97.00 205 GLN A CA 1
ATOM 1725 C C . GLN A 1 205 ? -1.424 -7.933 -18.888 1.00 97.00 205 GLN A C 1
ATOM 1727 O O . GLN A 1 205 ? -1.952 -9.046 -18.872 1.00 97.00 205 GLN A O 1
ATOM 1732 N N . ALA A 1 206 ? -1.772 -6.994 -19.773 1.00 97.25 206 ALA A N 1
ATOM 1733 C CA . ALA A 1 206 ? -2.838 -7.169 -20.757 1.00 97.25 206 ALA A CA 1
ATOM 1734 C C . ALA A 1 206 ? -2.571 -8.330 -21.731 1.00 97.25 206 ALA A C 1
ATOM 1736 O O . ALA A 1 206 ? -3.426 -9.199 -21.910 1.00 97.25 206 ALA A O 1
ATOM 1737 N N . GLN A 1 207 ? -1.357 -8.433 -22.287 1.00 97.06 207 GLN A N 1
ATOM 1738 C CA . GLN A 1 207 ? -0.971 -9.555 -23.159 1.00 97.06 207 GLN A CA 1
ATOM 1739 C C . GLN A 1 207 ? -1.094 -10.916 -22.462 1.00 97.06 207 GLN A C 1
ATOM 1741 O O . GLN A 1 207 ? -1.510 -11.898 -23.079 1.00 97.06 207 GLN A O 1
ATOM 1746 N N . LYS A 1 208 ? -0.765 -10.976 -21.168 1.00 97.44 208 LYS A N 1
ATOM 1747 C CA . LYS A 1 208 ? -0.890 -12.184 -20.340 1.00 97.44 208 LYS A CA 1
ATOM 1748 C C . LYS A 1 208 ? -2.299 -12.401 -19.787 1.00 97.44 208 LYS A C 1
ATOM 1750 O O . LYS A 1 208 ? -2.519 -13.387 -19.088 1.00 97.44 208 LYS A O 1
ATOM 1755 N N . LYS A 1 209 ? -3.244 -11.500 -20.084 1.00 97.88 209 LYS A N 1
ATOM 1756 C CA . LYS A 1 209 ? -4.594 -11.455 -19.499 1.00 97.88 209 LYS A CA 1
ATOM 1757 C C . LYS A 1 209 ? -4.581 -11.420 -17.969 1.00 97.88 209 LYS A C 1
ATOM 1759 O O . LYS A 1 209 ? -5.504 -11.908 -17.322 1.00 97.88 209 LYS A O 1
ATOM 1764 N N . GLN A 1 210 ? -3.528 -10.850 -17.398 1.00 98.00 210 GLN A N 1
ATOM 1765 C CA . GLN A 1 210 ? -3.375 -10.691 -15.965 1.00 98.00 210 GLN A CA 1
ATOM 1766 C C . GLN A 1 210 ? -3.934 -9.344 -15.529 1.00 98.00 210 GLN A C 1
ATOM 1768 O O . GLN A 1 210 ? -3.786 -8.342 -16.224 1.00 98.00 210 GLN A O 1
ATOM 1773 N N . LYS A 1 211 ? -4.579 -9.313 -14.371 1.00 98.50 211 LYS A N 1
ATOM 1774 C CA . LYS A 1 211 ? -5.219 -8.120 -13.818 1.00 98.50 211 LYS A CA 1
ATOM 1775 C C . LYS A 1 211 ? -4.330 -7.463 -12.764 1.00 98.50 211 LYS A C 1
ATOM 1777 O O . LYS A 1 211 ? -3.692 -8.149 -11.961 1.00 98.50 211 LYS A O 1
ATOM 1782 N N . HIS A 1 212 ? -4.333 -6.139 -12.731 1.00 98.62 212 HIS A N 1
ATOM 1783 C CA . HIS A 1 212 ? -3.627 -5.335 -11.744 1.00 98.62 212 HIS A CA 1
ATOM 1784 C C . HIS A 1 212 ? -4.606 -4.419 -11.003 1.00 98.62 212 HIS A C 1
ATOM 1786 O O . HIS A 1 212 ? -5.310 -3.622 -11.624 1.00 98.62 212 HIS A O 1
ATOM 1792 N N . LEU A 1 213 ? -4.653 -4.538 -9.676 1.00 98.69 213 LEU A N 1
ATOM 1793 C CA . LEU A 1 213 ? -5.430 -3.661 -8.802 1.00 98.69 213 LEU A CA 1
ATOM 1794 C C . LEU A 1 213 ? -4.522 -2.594 -8.187 1.00 98.69 213 LEU A C 1
ATOM 1796 O O . LEU A 1 213 ? -3.670 -2.898 -7.352 1.00 98.69 213 LEU A O 1
ATOM 1800 N N . TYR A 1 214 ? -4.756 -1.339 -8.555 1.00 98.56 214 TYR A N 1
ATOM 1801 C CA . TYR A 1 214 ? -4.005 -0.193 -8.061 1.00 98.56 214 TYR A CA 1
ATOM 1802 C C . TYR A 1 214 ? -4.846 0.604 -7.063 1.00 98.56 214 TYR A C 1
ATOM 1804 O O . TYR A 1 214 ? -5.793 1.294 -7.445 1.00 98.56 214 TYR A O 1
ATOM 1812 N N . VAL A 1 215 ? -4.484 0.565 -5.778 1.00 98.50 215 VAL A N 1
ATOM 1813 C CA . VAL A 1 215 ? -5.164 1.334 -4.724 1.00 98.50 215 VAL A CA 1
ATOM 1814 C C . VAL A 1 215 ? -4.330 2.549 -4.338 1.00 98.50 215 VAL A C 1
ATOM 1816 O O . VAL A 1 215 ? -3.249 2.443 -3.760 1.00 98.50 215 VAL A O 1
ATOM 1819 N N . SER A 1 216 ? -4.851 3.733 -4.635 1.00 97.06 216 SER A N 1
ATOM 1820 C CA . SER A 1 216 ? -4.204 5.009 -4.366 1.00 97.06 216 SER A CA 1
ATOM 1821 C C . SER A 1 216 ? -4.722 5.671 -3.092 1.00 97.06 216 SER A C 1
ATOM 1823 O O . SER A 1 216 ? -5.926 5.778 -2.874 1.00 97.06 216 SER A O 1
ATOM 1825 N N . PHE A 1 217 ? -3.799 6.213 -2.300 1.00 95.50 217 PHE A N 1
ATOM 1826 C CA . PHE A 1 217 ? -4.076 7.105 -1.172 1.00 95.50 217 PHE A CA 1
ATOM 1827 C C . PHE A 1 217 ? -3.568 8.527 -1.417 1.00 95.50 217 PHE A C 1
ATOM 1829 O O . PHE A 1 217 ? -3.257 9.233 -0.457 1.00 95.50 217 PHE A O 1
ATOM 1836 N N . LEU A 1 218 ? -3.376 8.928 -2.680 1.00 90.00 218 LEU A N 1
ATOM 1837 C CA . LEU A 1 218 ? -2.964 10.285 -3.050 1.00 90.00 218 LEU A CA 1
ATOM 1838 C C . LEU A 1 218 ? -4.047 11.310 -2.671 1.00 90.00 218 LEU A C 1
ATOM 1840 O O . LEU A 1 218 ? -5.238 11.020 -2.707 1.00 90.00 218 LEU A O 1
ATOM 1844 N N . ASN A 1 219 ? -3.631 12.523 -2.295 1.00 81.88 219 ASN A N 1
ATOM 1845 C CA . ASN A 1 219 ? -4.557 13.539 -1.784 1.00 81.88 219 ASN A CA 1
ATOM 1846 C C . ASN A 1 219 ? -5.057 14.445 -2.894 1.00 81.88 219 ASN A C 1
ATOM 1848 O O . ASN A 1 219 ? -4.350 15.361 -3.300 1.00 81.88 219 ASN A O 1
ATOM 1852 N N . ASP A 1 220 ? -6.298 14.256 -3.305 1.00 66.81 220 ASP A N 1
ATOM 1853 C CA . ASP A 1 220 ? -6.907 15.051 -4.373 1.00 66.81 220 ASP A CA 1
ATOM 1854 C C . ASP A 1 220 ? -7.336 16.469 -3.919 1.00 66.81 220 ASP A C 1
ATOM 1856 O O . ASP A 1 220 ? -7.445 17.402 -4.707 1.00 66.81 220 ASP A O 1
ATOM 1860 N N . TRP A 1 221 ? -7.572 16.666 -2.617 1.00 53.88 221 TRP A N 1
ATOM 1861 C CA . TRP A 1 221 ? -8.582 17.636 -2.177 1.00 53.88 221 TRP A CA 1
ATOM 1862 C C . TRP A 1 221 ? -8.100 19.036 -1.766 1.00 53.88 221 TRP A C 1
ATOM 1864 O O . TRP A 1 221 ? -8.930 19.941 -1.718 1.00 53.88 221 TRP A O 1
ATOM 1874 N N . LYS A 1 222 ? -6.819 19.243 -1.423 1.00 53.00 222 LYS A N 1
ATOM 1875 C CA . LYS A 1 222 ? -6.406 20.498 -0.757 1.00 53.00 222 LYS A CA 1
ATOM 1876 C C . LYS A 1 222 ? -5.725 21.538 -1.646 1.00 53.00 222 LYS A C 1
ATOM 1878 O O . LYS A 1 222 ? -6.060 22.704 -1.503 1.00 53.00 222 LYS A O 1
ATOM 1883 N N . ASN A 1 223 ? -4.856 21.143 -2.581 1.00 52.62 223 ASN A N 1
ATOM 1884 C CA . ASN A 1 223 ? -4.007 22.101 -3.315 1.00 52.62 223 ASN A CA 1
ATOM 1885 C C . ASN A 1 223 ? -3.868 21.834 -4.829 1.00 52.62 223 ASN A C 1
ATOM 1887 O O . ASN A 1 223 ? -3.025 22.447 -5.472 1.00 52.62 223 ASN A O 1
ATOM 1891 N N . GLY A 1 224 ? -4.611 20.891 -5.421 1.00 59.59 224 GLY A N 1
ATOM 1892 C CA . GLY A 1 224 ? -4.448 20.528 -6.842 1.00 59.59 224 GLY A CA 1
ATOM 1893 C C . GLY A 1 224 ? -3.135 19.802 -7.193 1.00 59.59 224 GLY A C 1
ATOM 1894 O O . GLY A 1 224 ? -3.081 19.129 -8.216 1.00 59.59 224 GLY A O 1
ATOM 1895 N N . GLU A 1 225 ? -2.122 19.838 -6.319 1.00 67.62 225 GLU A N 1
ATOM 1896 C CA . GLU A 1 225 ? -0.796 19.246 -6.552 1.00 67.62 225 GLU A CA 1
ATOM 1897 C C . GLU A 1 225 ? -0.867 17.765 -6.949 1.00 67.62 225 GLU A C 1
ATOM 1899 O O . GLU A 1 225 ? -0.292 17.374 -7.958 1.00 67.62 225 GLU A O 1
ATOM 1904 N N . ASN A 1 226 ? -1.625 16.934 -6.220 1.00 80.38 226 ASN A N 1
ATOM 1905 C CA . ASN A 1 226 ? -1.764 15.516 -6.581 1.00 80.38 226 ASN A CA 1
ATOM 1906 C C . ASN A 1 226 ? -2.950 15.222 -7.506 1.00 80.38 226 ASN A C 1
ATOM 1908 O O . ASN A 1 226 ? -3.072 14.089 -7.969 1.00 80.38 226 ASN A O 1
ATOM 1912 N N . ARG A 1 227 ? -3.809 16.208 -7.793 1.00 86.19 227 ARG A N 1
ATOM 1913 C CA . ARG A 1 227 ? -4.979 16.013 -8.659 1.00 86.19 227 ARG A CA 1
ATOM 1914 C C . ARG A 1 227 ? -4.552 15.609 -10.068 1.00 86.19 227 ARG A C 1
ATOM 1916 O O . ARG A 1 227 ? -5.101 14.681 -10.647 1.00 86.19 227 ARG A O 1
ATOM 1923 N N . CYS A 1 228 ? -3.516 16.256 -10.597 1.00 88.12 228 CYS A N 1
ATOM 1924 C CA . CYS A 1 228 ? -2.978 15.920 -11.914 1.00 88.12 228 CYS A CA 1
ATOM 1925 C C . CYS A 1 228 ? -2.492 14.458 -11.972 1.00 88.12 228 CYS A C 1
ATOM 1927 O O . CYS A 1 228 ? -2.772 13.749 -12.938 1.00 88.12 228 CYS A O 1
ATOM 1929 N N . PHE A 1 229 ? -1.842 13.973 -10.907 1.00 89.56 229 PHE A N 1
ATOM 1930 C CA . PHE A 1 229 ? -1.397 12.582 -10.798 1.00 89.56 229 PHE A CA 1
ATOM 1931 C C . PHE A 1 229 ? -2.563 11.589 -10.738 1.00 89.56 229 PHE A C 1
ATOM 1933 O O . PHE A 1 229 ? -2.563 10.601 -11.469 1.00 89.56 229 PHE A O 1
ATOM 1940 N N . THR A 1 230 ? -3.566 11.833 -9.891 1.00 91.31 230 THR A N 1
ATOM 1941 C CA . THR A 1 230 ? -4.723 10.929 -9.742 1.00 91.31 230 THR A CA 1
ATOM 1942 C C . THR A 1 230 ? -5.587 10.898 -11.000 1.00 91.31 230 THR A C 1
ATOM 1944 O O . THR A 1 230 ? -6.109 9.848 -11.376 1.00 91.31 230 THR A O 1
ATOM 1947 N N . GLU A 1 231 ? -5.714 12.028 -11.695 1.00 91.94 231 GLU A N 1
ATOM 1948 C CA . GLU A 1 231 ? -6.407 12.110 -12.975 1.00 91.94 231 GLU A CA 1
ATOM 1949 C C . GLU A 1 231 ? -5.653 11.396 -14.103 1.00 91.94 231 GLU A C 1
ATOM 1951 O O . GLU A 1 231 ? -6.307 10.758 -14.923 1.00 91.94 231 GLU A O 1
ATOM 1956 N N . LYS A 1 232 ? -4.314 11.476 -14.162 1.00 93.50 232 LYS A N 1
ATOM 1957 C CA . LYS A 1 232 ? -3.511 10.714 -15.138 1.00 93.50 232 LYS A CA 1
ATOM 1958 C C . LYS A 1 232 ? -3.562 9.210 -14.869 1.00 93.50 232 LYS A C 1
ATOM 1960 O O . LYS A 1 232 ? -3.705 8.433 -15.804 1.00 93.50 232 LYS A O 1
ATOM 1965 N N . LEU A 1 233 ? -3.496 8.792 -13.604 1.00 95.19 233 LEU A N 1
ATOM 1966 C CA . LEU A 1 233 ? -3.576 7.372 -13.246 1.00 95.19 233 LEU A CA 1
ATOM 1967 C C . LEU A 1 233 ? -4.940 6.767 -13.587 1.00 95.19 233 LEU A C 1
ATOM 1969 O O . LEU A 1 233 ? -4.997 5.642 -14.063 1.00 95.19 233 LEU A O 1
ATOM 1973 N N . ALA A 1 234 ? -6.032 7.505 -13.394 1.00 95.00 234 ALA A N 1
ATOM 1974 C CA . ALA A 1 234 ? -7.356 7.002 -13.748 1.00 95.00 234 ALA A CA 1
ATOM 1975 C C . ALA A 1 234 ? -7.625 6.959 -15.256 1.00 95.00 234 ALA A C 1
ATOM 1977 O O . ALA A 1 234 ? -8.416 6.134 -15.696 1.00 95.00 234 ALA A O 1
ATOM 1978 N N . GLU A 1 235 ? -6.975 7.807 -16.061 1.00 95.94 235 GLU A N 1
ATOM 1979 C CA . GLU A 1 235 ? -7.060 7.701 -17.527 1.00 95.94 235 GLU A CA 1
ATOM 1980 C C . GLU A 1 235 ? -6.540 6.355 -18.041 1.00 95.94 235 GLU A C 1
ATOM 1982 O O . GLU A 1 235 ? -7.019 5.879 -19.068 1.00 95.94 235 GLU A O 1
ATOM 1987 N N . LEU A 1 236 ? -5.610 5.714 -17.321 1.00 96.88 236 LEU A N 1
ATOM 1988 C CA . LEU A 1 236 ? -5.072 4.408 -17.707 1.00 96.88 236 LEU A CA 1
ATOM 1989 C C . LEU A 1 236 ? -6.138 3.312 -17.739 1.00 96.88 236 LEU A C 1
ATOM 1991 O O . LEU A 1 236 ? -6.019 2.394 -18.543 1.00 96.88 236 LEU A O 1
ATOM 1995 N N . GLU A 1 237 ? -7.177 3.415 -16.909 1.00 96.88 237 GLU A N 1
ATOM 1996 C CA . GLU A 1 237 ? -8.290 2.459 -16.886 1.00 96.88 237 GLU A CA 1
ATOM 1997 C C . GLU A 1 237 ? -9.168 2.560 -18.146 1.00 96.88 237 GLU A C 1
ATOM 1999 O O . GLU A 1 237 ? -9.829 1.601 -18.525 1.00 96.88 237 GLU A O 1
ATOM 2004 N N . MET A 1 238 ? -9.140 3.702 -18.837 1.00 96.69 238 MET A N 1
ATOM 2005 C CA . MET A 1 238 ? -9.900 3.933 -20.070 1.00 96.69 238 MET A CA 1
ATOM 2006 C C . MET A 1 238 ? -9.102 3.593 -21.339 1.00 96.69 238 MET A C 1
ATOM 2008 O O . MET A 1 238 ? -9.597 3.805 -22.447 1.00 96.69 238 MET A O 1
ATOM 2012 N N . HIS A 1 239 ? -7.857 3.125 -21.208 1.00 97.19 239 HIS A N 1
ATOM 2013 C CA . HIS A 1 239 ? -6.997 2.872 -22.360 1.00 97.19 239 HIS A CA 1
ATOM 2014 C C . HIS A 1 239 ? -7.409 1.581 -23.093 1.00 97.19 239 HIS A C 1
ATOM 2016 O O . HIS A 1 239 ? -7.539 0.544 -22.445 1.00 97.19 239 HIS A O 1
ATOM 2022 N N . PRO A 1 240 ? -7.550 1.582 -24.431 1.00 96.88 240 PRO A N 1
ATOM 2023 C CA . PRO A 1 240 ? -8.048 0.418 -25.173 1.00 96.88 240 PRO A CA 1
ATOM 2024 C C . PRO A 1 240 ? -7.141 -0.819 -25.087 1.00 96.88 240 PRO A C 1
ATOM 2026 O O . PRO A 1 240 ? -7.634 -1.938 -25.159 1.00 96.88 240 PRO A O 1
ATOM 2029 N N . ASP A 1 241 ? -5.829 -0.632 -24.918 1.00 96.19 241 ASP A N 1
ATOM 2030 C CA . ASP A 1 241 ? -4.872 -1.749 -24.961 1.00 96.19 241 ASP A CA 1
ATOM 2031 C C . ASP A 1 241 ? -4.722 -2.510 -23.631 1.00 96.19 241 ASP A C 1
ATOM 2033 O O . ASP A 1 241 ? -4.226 -3.635 -23.625 1.00 96.19 241 ASP A O 1
ATOM 2037 N N . TRP A 1 242 ? -5.094 -1.905 -22.497 1.00 96.44 242 TRP A N 1
ATOM 2038 C CA . TRP A 1 242 ? -4.881 -2.501 -21.166 1.00 96.44 242 TRP A CA 1
ATOM 2039 C C . TRP A 1 242 ? -5.937 -2.137 -20.118 1.00 96.44 242 TRP A C 1
ATOM 2041 O O . TRP A 1 242 ? -5.833 -2.601 -18.982 1.00 96.44 242 TRP A O 1
ATOM 2051 N N . GLY A 1 243 ? -6.935 -1.316 -20.460 1.00 96.25 243 GLY A N 1
ATOM 2052 C CA . GLY A 1 243 ? -7.967 -0.842 -19.533 1.00 96.25 243 GLY A CA 1
ATOM 2053 C C . GLY A 1 243 ? -8.693 -1.989 -18.833 1.00 96.25 243 GLY A C 1
ATOM 2054 O O . GLY A 1 243 ? -8.781 -1.988 -17.610 1.00 96.25 243 GLY A O 1
ATOM 2055 N N . ASP A 1 244 ? -9.045 -3.044 -19.577 1.00 97.12 244 ASP A N 1
ATOM 2056 C CA . ASP A 1 244 ? -9.708 -4.253 -19.053 1.00 97.12 244 ASP A CA 1
ATOM 2057 C C . ASP A 1 244 ? -8.878 -5.018 -18.000 1.00 97.12 244 ASP A C 1
ATOM 2059 O O . ASP A 1 244 ? -9.394 -5.862 -17.260 1.00 97.12 244 ASP A O 1
ATOM 2063 N N . ASN A 1 245 ? -7.573 -4.751 -17.934 1.00 98.06 245 ASN A N 1
ATOM 2064 C CA . ASN A 1 245 ? -6.618 -5.410 -17.053 1.00 98.06 245 ASN A CA 1
ATOM 2065 C C . ASN A 1 245 ? -6.137 -4.507 -15.910 1.00 98.06 245 ASN A C 1
ATOM 2067 O O . ASN A 1 245 ? -5.423 -4.990 -15.029 1.00 98.06 245 ASN A O 1
ATOM 2071 N N . PHE A 1 246 ? -6.516 -3.228 -15.886 1.00 98.25 246 PHE A N 1
ATOM 2072 C CA . PHE A 1 246 ? -6.055 -2.255 -14.899 1.00 98.25 246 PHE A CA 1
ATOM 2073 C C . PHE A 1 246 ? -7.229 -1.641 -14.136 1.00 98.25 246 PHE A C 1
ATOM 2075 O O . PHE A 1 246 ? -8.050 -0.933 -14.704 1.00 98.25 246 PHE A O 1
ATOM 2082 N N . TYR A 1 247 ? -7.271 -1.857 -12.822 1.00 98.44 247 TYR A N 1
ATOM 2083 C CA . TYR A 1 247 ? -8.350 -1.378 -11.961 1.00 98.44 247 TYR A CA 1
ATOM 2084 C C . TYR A 1 247 ? -7.817 -0.305 -11.018 1.00 98.44 247 TYR A C 1
ATOM 2086 O O . TYR A 1 247 ? -7.006 -0.601 -10.135 1.00 98.44 247 TYR A O 1
ATOM 2094 N N . TYR A 1 248 ? -8.283 0.934 -11.179 1.00 98.00 248 TYR A N 1
ATOM 2095 C CA . TYR A 1 248 ? -7.842 2.057 -10.357 1.00 98.00 248 TYR A CA 1
ATOM 2096 C C . TYR A 1 248 ? -8.846 2.374 -9.246 1.00 98.00 248 TYR A C 1
ATOM 2098 O O . TYR A 1 248 ? -10.022 2.646 -9.480 1.00 98.00 248 TYR A O 1
ATOM 2106 N N . VAL A 1 249 ? -8.359 2.392 -8.009 1.00 97.75 249 VAL A N 1
ATOM 2107 C CA . VAL A 1 249 ? -9.132 2.741 -6.815 1.00 97.75 249 VAL A CA 1
ATOM 2108 C C . VAL A 1 249 ? -8.457 3.918 -6.132 1.00 97.75 249 VAL A C 1
ATOM 2110 O O . VAL A 1 249 ? -7.233 3.962 -6.021 1.00 97.75 249 VAL A O 1
ATOM 2113 N N . MET A 1 250 ? -9.244 4.852 -5.609 1.00 96.56 250 MET A N 1
ATOM 2114 C CA . MET A 1 250 ? -8.739 5.919 -4.753 1.00 96.56 250 MET A CA 1
ATOM 2115 C C . MET A 1 250 ? -9.506 5.943 -3.438 1.00 96.56 250 MET A C 1
ATOM 2117 O O . MET A 1 250 ? -10.736 5.994 -3.437 1.00 96.56 250 MET A O 1
ATOM 2121 N N . LEU A 1 251 ? -8.769 5.901 -2.329 1.00 96.62 251 LEU A N 1
ATOM 2122 C CA . LEU A 1 251 ? -9.293 5.995 -0.972 1.00 96.62 251 LEU A CA 1
ATOM 2123 C C . LEU A 1 251 ? -8.616 7.161 -0.255 1.00 96.62 251 LEU A C 1
ATOM 2125 O O . LEU A 1 251 ? -7.390 7.254 -0.188 1.00 96.62 251 LEU A O 1
ATOM 2129 N N . ASP A 1 252 ? -9.409 8.045 0.328 1.00 94.06 252 ASP A N 1
ATOM 2130 C CA . ASP A 1 252 ? -8.885 9.244 0.964 1.00 94.06 252 ASP A CA 1
ATOM 2131 C C . ASP A 1 252 ? -8.381 8.965 2.393 1.00 94.06 252 ASP A C 1
ATOM 2133 O O . ASP A 1 252 ? -9.135 8.557 3.281 1.00 94.06 252 ASP A O 1
ATOM 2137 N N . LYS A 1 253 ? -7.085 9.210 2.621 1.00 94.56 253 LYS A N 1
ATOM 2138 C CA . LYS A 1 253 ? -6.408 9.072 3.926 1.00 94.56 253 LYS A CA 1
ATOM 2139 C C . LYS A 1 253 ? -5.797 10.378 4.427 1.00 94.56 253 LYS A C 1
ATOM 2141 O O . LYS A 1 253 ? -4.827 10.347 5.195 1.00 94.56 253 LYS A O 1
ATOM 2146 N N . ASP A 1 254 ? -6.315 11.514 3.972 1.00 91.69 254 ASP A N 1
ATOM 2147 C CA . ASP A 1 254 ? -5.809 12.816 4.400 1.00 91.69 254 ASP A CA 1
ATOM 2148 C C . ASP A 1 254 ? -6.873 13.908 4.500 1.00 91.69 254 ASP A C 1
ATOM 2150 O O . ASP A 1 254 ? -6.532 15.069 4.721 1.00 91.69 254 ASP A O 1
ATOM 2154 N N . SER A 1 255 ? -8.160 13.594 4.347 1.00 92.56 255 SER A N 1
ATOM 2155 C CA . SER A 1 255 ? -9.203 14.584 4.603 1.00 92.56 255 SER A CA 1
ATOM 2156 C C . SER A 1 255 ? -9.430 14.887 6.072 1.00 92.56 255 SER A C 1
ATOM 2158 O O . SER A 1 255 ? -9.142 14.098 6.971 1.00 92.56 255 SER A O 1
ATOM 2160 N N . SER A 1 256 ? -10.060 16.037 6.312 1.00 94.06 256 SER A N 1
ATOM 2161 C CA . SER A 1 256 ? -10.655 16.347 7.611 1.00 94.06 256 SER A CA 1
ATOM 2162 C C . SER A 1 256 ? -11.616 15.259 8.095 1.00 94.06 256 SER A C 1
ATOM 2164 O O . SER A 1 256 ? -11.658 14.991 9.294 1.00 94.06 256 SER A O 1
ATOM 2166 N N . PHE A 1 257 ? -12.321 14.585 7.178 1.00 95.56 257 PHE A N 1
ATOM 2167 C CA . PHE A 1 257 ? -13.164 13.446 7.522 1.00 95.56 257 PHE A CA 1
ATOM 2168 C C . PHE A 1 257 ? -12.313 12.262 7.989 1.00 95.56 257 PHE A C 1
ATOM 2170 O O . PHE A 1 257 ? -12.546 11.732 9.066 1.00 95.56 257 PHE A O 1
ATOM 2177 N N . TYR A 1 258 ? -11.267 11.876 7.263 1.00 95.81 258 TYR A N 1
ATOM 2178 C CA . TYR A 1 258 ? -10.377 10.791 7.695 1.00 95.81 258 TYR A CA 1
ATOM 2179 C C . TYR A 1 258 ? -9.703 11.070 9.057 1.00 95.81 258 TYR A C 1
ATOM 2181 O O . TYR A 1 258 ? -9.525 10.172 9.889 1.00 95.81 258 TYR A O 1
ATOM 2189 N N . TYR A 1 259 ? -9.353 12.329 9.321 1.00 96.00 259 TYR A N 1
ATOM 2190 C CA . TYR A 1 259 ? -8.821 12.755 10.615 1.00 96.00 259 TYR A CA 1
ATOM 2191 C C . TYR A 1 259 ? -9.889 12.985 11.687 1.00 96.00 259 TYR A C 1
ATOM 2193 O O . TYR A 1 259 ? -9.527 13.119 12.853 1.00 96.00 259 TYR A O 1
ATOM 2201 N N . GLN A 1 260 ? -11.176 12.976 11.328 1.00 97.31 260 GLN A N 1
ATOM 2202 C CA . GLN A 1 260 ? -12.295 13.273 12.226 1.00 97.31 260 GLN A CA 1
ATOM 2203 C C . GLN A 1 260 ? -12.086 14.602 12.979 1.00 97.31 260 GLN A C 1
ATOM 2205 O O . GLN A 1 260 ? -12.290 14.692 14.188 1.00 97.31 260 GLN A O 1
ATOM 2210 N N . ASN A 1 261 ? -11.628 15.626 12.250 1.00 95.56 261 ASN A N 1
ATOM 2211 C CA . ASN A 1 261 ? -11.353 16.969 12.765 1.00 95.56 261 ASN A CA 1
ATOM 2212 C C . ASN A 1 261 ? -12.313 18.017 12.172 1.00 95.56 261 ASN A C 1
ATOM 2214 O O . ASN A 1 261 ? -13.111 17.703 11.286 1.00 95.56 261 ASN A O 1
ATOM 2218 N N . LYS A 1 262 ? -12.220 19.268 12.649 1.00 94.69 262 LYS A N 1
ATOM 2219 C CA . LYS A 1 262 ? -13.131 20.368 12.279 1.00 94.69 262 LYS A CA 1
ATOM 2220 C C . LYS A 1 262 ? -14.592 19.964 12.528 1.00 94.69 262 LYS A C 1
ATOM 2222 O O . LYS A 1 262 ? -14.888 19.402 13.570 1.00 94.69 262 LYS A O 1
ATOM 2227 N N . GLU A 1 263 ? -15.486 20.188 11.571 1.00 94.81 263 GLU A N 1
ATOM 2228 C CA . GLU A 1 263 ? -16.903 19.808 11.642 1.00 94.81 263 GLU A CA 1
ATOM 2229 C C . GLU A 1 263 ? -17.153 18.322 11.973 1.00 94.81 263 GLU A C 1
ATOM 2231 O O . GLU A 1 263 ? -18.182 17.989 12.554 1.00 94.81 263 GLU A O 1
ATOM 2236 N N . PHE A 1 264 ? -16.201 17.425 11.683 1.00 96.44 264 PHE A N 1
ATOM 2237 C CA . PHE A 1 264 ? -16.346 15.989 11.941 1.00 96.44 264 PHE A CA 1
ATOM 2238 C C . PHE A 1 264 ? -15.976 15.571 13.376 1.00 96.44 264 PHE A C 1
ATOM 2240 O O . PHE A 1 264 ? -16.241 14.426 13.759 1.00 96.44 264 PHE A O 1
ATOM 2247 N N . SER A 1 265 ? -15.382 16.450 14.199 1.00 96.50 265 SER A N 1
ATOM 2248 C CA . SER A 1 265 ? -15.095 16.119 15.608 1.00 96.50 265 SER A CA 1
ATOM 2249 C C . SER A 1 265 ? -16.381 15.958 16.422 1.00 96.50 265 SER A C 1
ATOM 2251 O O . SER A 1 265 ? -16.481 15.048 17.252 1.00 96.50 265 SER A O 1
ATOM 2253 N N . GLU A 1 266 ? -17.398 16.760 16.099 1.00 96.12 266 GLU A N 1
ATOM 2254 C CA . GLU A 1 266 ? -18.673 16.826 16.823 1.00 96.12 266 GLU A CA 1
ATOM 2255 C C . GLU A 1 266 ? -19.706 15.784 16.373 1.00 96.12 266 GLU A C 1
ATOM 2257 O O . GLU A 1 266 ? -20.729 15.593 17.033 1.00 96.12 266 GLU A O 1
ATOM 2262 N N . GLN A 1 267 ? -19.431 15.045 15.294 1.00 96.00 267 GLN A N 1
ATOM 2263 C CA . GLN A 1 267 ? -20.319 14.022 14.733 1.00 96.00 267 GLN A CA 1
ATOM 2264 C C . GLN A 1 267 ? -20.309 12.731 15.567 1.00 96.00 267 GLN A C 1
ATOM 2266 O O . GLN A 1 267 ? -19.784 11.695 15.161 1.00 96.00 267 GLN A O 1
ATOM 2271 N N . LYS A 1 268 ? -20.855 12.804 16.784 1.00 97.38 268 LYS A N 1
ATOM 2272 C CA . LYS A 1 268 ? -20.891 11.682 17.734 1.00 97.38 268 LYS A CA 1
ATOM 2273 C C . LYS A 1 268 ? -21.935 10.633 17.361 1.00 97.38 268 LYS A C 1
ATOM 2275 O O . LYS A 1 268 ? -21.672 9.456 17.578 1.00 97.38 268 LYS A O 1
ATOM 2280 N N . ASP A 1 269 ? -23.074 11.031 16.795 1.00 98.31 269 ASP A N 1
ATOM 2281 C CA . ASP A 1 269 ? -24.129 10.090 16.406 1.00 98.31 269 ASP A CA 1
ATOM 2282 C C . ASP A 1 269 ? -23.650 9.154 15.283 1.00 98.31 269 ASP A C 1
ATOM 2284 O O . ASP A 1 269 ? -23.206 9.592 14.217 1.00 98.31 269 ASP A O 1
ATOM 2288 N N . ALA A 1 270 ? -23.740 7.849 15.538 1.00 98.25 270 ALA A N 1
ATOM 2289 C CA . ALA A 1 270 ? -23.259 6.805 14.647 1.00 98.25 270 ALA A CA 1
ATOM 2290 C C . ALA A 1 270 ? -24.027 6.790 13.316 1.00 98.25 270 ALA A C 1
ATOM 2292 O O . ALA A 1 270 ? -23.421 6.647 12.256 1.00 98.25 270 ALA A O 1
ATOM 2293 N N . GLY A 1 271 ? -25.349 6.993 13.350 1.00 97.88 271 GLY A N 1
ATOM 2294 C CA . GLY A 1 271 ? -26.183 7.033 12.150 1.00 97.88 271 GLY A CA 1
ATOM 2295 C C . GLY A 1 271 ? -25.800 8.193 11.234 1.00 97.88 271 GLY A C 1
ATOM 2296 O O . GLY A 1 271 ? -25.636 8.000 10.027 1.00 97.88 271 GLY A O 1
ATOM 2297 N N . VAL A 1 272 ? -25.573 9.376 11.814 1.00 98.06 272 VAL A N 1
ATOM 2298 C CA . VAL A 1 272 ? -25.072 10.542 11.073 1.00 98.06 272 VAL A CA 1
ATOM 2299 C C . VAL A 1 272 ? -23.679 10.245 10.510 1.00 98.06 272 VAL A C 1
ATOM 2301 O O . VAL A 1 272 ? -23.449 10.499 9.330 1.00 98.06 272 VAL A O 1
ATOM 2304 N N . PHE A 1 273 ? -22.756 9.683 11.303 1.00 98.25 273 PHE A N 1
ATOM 2305 C CA . PHE A 1 273 ? -21.411 9.287 10.848 1.00 98.25 273 PHE A CA 1
ATOM 2306 C C . PHE A 1 273 ? -21.431 8.365 9.626 1.00 98.25 273 PHE A C 1
ATOM 2308 O O . PHE A 1 273 ? -20.806 8.691 8.616 1.00 98.25 273 PHE A O 1
ATOM 2315 N N . PHE A 1 274 ? -22.167 7.252 9.670 1.00 97.94 274 PHE A N 1
ATOM 2316 C CA . PHE A 1 274 ? -22.185 6.297 8.556 1.00 97.94 274 PHE A CA 1
ATOM 2317 C C . PHE A 1 274 ? -22.885 6.836 7.318 1.00 97.94 274 PHE A C 1
ATOM 2319 O O . PHE A 1 274 ? -22.442 6.548 6.205 1.00 97.94 274 PHE A O 1
ATOM 2326 N N . LYS A 1 275 ? -23.932 7.652 7.493 1.00 97.56 275 LYS A N 1
ATOM 2327 C CA . LYS A 1 275 ? -24.556 8.361 6.374 1.00 97.56 275 LYS A CA 1
ATOM 2328 C C . LYS A 1 275 ? -23.526 9.245 5.668 1.00 97.56 275 LYS A C 1
ATOM 2330 O O . LYS A 1 275 ? -23.322 9.082 4.468 1.00 97.56 275 LYS A O 1
ATOM 2335 N N . SER A 1 276 ? -22.813 10.095 6.412 1.00 97.19 276 SER A N 1
ATOM 2336 C CA . SER A 1 276 ? -21.758 10.938 5.837 1.00 97.19 276 SER A CA 1
ATOM 2337 C C . SER A 1 276 ? -20.614 10.119 5.241 1.00 97.19 276 SER A C 1
ATOM 2339 O O . SER A 1 276 ? -20.080 10.491 4.202 1.00 97.19 276 SER A O 1
ATOM 2341 N N . PHE A 1 277 ? -20.238 8.998 5.859 1.00 97.56 277 PHE A N 1
ATOM 2342 C CA . PHE A 1 277 ? -19.192 8.127 5.332 1.00 97.56 277 PHE A CA 1
ATOM 2343 C C . PHE A 1 277 ? -19.564 7.557 3.957 1.00 97.56 277 PHE A C 1
ATOM 2345 O O . PHE A 1 277 ? -18.797 7.706 3.007 1.00 97.56 277 PHE A O 1
ATOM 2352 N N . LEU A 1 278 ? -20.761 6.975 3.823 1.00 97.69 278 LEU A N 1
ATOM 2353 C CA . LEU A 1 278 ? -21.259 6.425 2.558 1.00 97.69 278 LEU A CA 1
ATOM 2354 C C . LEU A 1 278 ? -21.467 7.511 1.496 1.00 97.69 278 LEU A C 1
ATOM 2356 O O . LEU A 1 278 ? -21.132 7.305 0.331 1.00 97.69 278 LEU A O 1
ATOM 2360 N N . GLU A 1 279 ? -21.978 8.681 1.883 1.00 96.75 279 GLU A N 1
ATOM 2361 C CA . GLU A 1 279 ? -22.085 9.831 0.980 1.00 96.75 279 GLU A CA 1
ATOM 2362 C C . GLU A 1 279 ? -20.713 10.234 0.432 1.00 96.75 279 GLU A C 1
ATOM 2364 O O . GLU A 1 279 ? -20.572 10.462 -0.769 1.00 96.75 279 GLU A O 1
ATOM 2369 N N . ARG A 1 280 ? -19.670 10.263 1.269 1.00 94.69 280 ARG A N 1
ATOM 2370 C CA . ARG A 1 280 ? -18.310 10.590 0.820 1.00 94.69 280 ARG A CA 1
ATOM 2371 C C . ARG A 1 280 ? -17.735 9.517 -0.096 1.00 94.69 280 ARG A C 1
ATOM 2373 O O . ARG A 1 280 ? -17.256 9.886 -1.163 1.00 94.69 280 ARG A O 1
ATOM 2380 N N . LEU A 1 281 ? -17.879 8.236 0.256 1.00 95.62 281 LEU A N 1
ATOM 2381 C CA . LEU A 1 281 ? -17.443 7.106 -0.576 1.00 95.62 281 LEU A CA 1
ATOM 2382 C C . LEU A 1 281 ? -18.028 7.151 -2.002 1.00 95.62 281 LEU A C 1
ATOM 2384 O O . LEU A 1 281 ? -17.351 6.749 -2.942 1.00 95.62 281 LEU A O 1
ATOM 2388 N N . PHE A 1 282 ? -19.259 7.648 -2.188 1.00 96.00 282 PHE A N 1
ATOM 2389 C CA . PHE A 1 282 ? -19.984 7.554 -3.469 1.00 96.00 282 PHE A CA 1
ATOM 2390 C C . PHE A 1 282 ? -20.422 8.890 -4.086 1.00 96.00 282 PHE A C 1
ATOM 2392 O O . PHE A 1 282 ? -21.147 8.900 -5.078 1.00 96.00 282 PHE A O 1
ATOM 2399 N N . SER A 1 283 ? -19.995 10.030 -3.544 1.00 90.69 283 SER A N 1
AT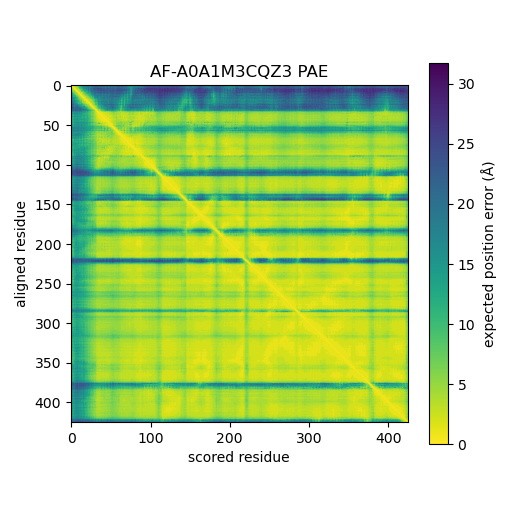OM 2400 C CA . SER A 1 283 ? -20.372 11.356 -4.076 1.00 90.69 283 SER A CA 1
ATOM 2401 C C . SER A 1 283 ? -19.665 11.730 -5.383 1.00 90.69 283 SER A C 1
ATOM 2403 O O . SER A 1 283 ? -19.984 12.767 -5.965 1.00 90.69 283 SER A O 1
ATOM 2405 N N . GLY A 1 284 ? -18.672 10.944 -5.822 1.00 81.56 284 GLY A N 1
ATOM 2406 C CA . GLY A 1 284 ? -17.782 11.297 -6.939 1.00 81.56 284 GLY A CA 1
ATOM 2407 C C . GLY A 1 284 ? -16.904 12.523 -6.654 1.00 81.56 284 GLY A C 1
ATOM 2408 O O . GLY A 1 284 ? -16.247 13.050 -7.546 1.00 81.56 284 GLY A O 1
ATOM 2409 N N . LYS A 1 285 ? -16.915 12.999 -5.406 1.00 77.19 285 LYS A N 1
ATOM 2410 C CA . LYS A 1 285 ? -16.149 14.126 -4.876 1.00 77.19 285 LYS A CA 1
ATOM 2411 C C . LYS A 1 285 ? -15.412 13.627 -3.630 1.00 77.19 285 LYS A C 1
ATOM 2413 O O . LYS A 1 285 ? -15.770 12.594 -3.072 1.00 77.19 285 LYS A O 1
ATOM 2418 N N . ASN A 1 286 ? -14.441 14.389 -3.131 1.00 77.62 286 ASN A N 1
ATOM 2419 C CA . ASN A 1 286 ? -13.754 14.128 -1.853 1.00 77.62 286 ASN A CA 1
ATOM 2420 C C . ASN A 1 286 ? -12.685 13.029 -1.856 1.00 77.62 286 ASN A C 1
ATOM 2422 O O . ASN A 1 286 ? -12.415 12.450 -0.808 1.00 77.62 286 ASN A O 1
ATOM 2426 N N . GLY A 1 287 ? -12.043 12.772 -2.989 1.00 86.94 287 GLY A N 1
ATOM 2427 C CA . GLY A 1 287 ? -10.871 11.908 -2.998 1.00 86.94 287 GLY A CA 1
ATOM 2428 C C . GLY A 1 287 ? -11.172 10.401 -2.999 1.00 86.94 287 GLY A C 1
ATOM 2429 O O . GLY A 1 287 ? -10.304 9.612 -2.635 1.00 86.94 287 GLY A O 1
ATOM 2430 N N . TYR A 1 288 ? -12.376 10.008 -3.424 1.00 94.25 288 TYR A N 1
ATOM 2431 C CA . TYR A 1 288 ? -12.757 8.613 -3.648 1.00 94.25 288 TYR A CA 1
ATOM 2432 C C . TYR A 1 288 ? -12.997 8.362 -5.133 1.00 94.25 288 TYR A C 1
ATOM 2434 O O . TYR A 1 288 ? -13.645 9.170 -5.804 1.00 94.25 288 TYR A O 1
ATOM 2442 N N . ARG A 1 289 ? -12.492 7.239 -5.642 1.00 95.38 289 ARG A N 1
ATOM 2443 C CA . ARG A 1 289 ? -12.737 6.768 -7.009 1.00 95.38 289 ARG A CA 1
ATOM 2444 C C . ARG A 1 289 ? -12.800 5.248 -7.006 1.00 95.38 289 ARG A C 1
ATOM 2446 O O . ARG A 1 289 ? -12.002 4.600 -6.332 1.00 95.38 289 ARG A O 1
ATOM 2453 N N . TRP A 1 290 ? -13.737 4.710 -7.773 1.00 97.19 290 TRP A N 1
ATOM 2454 C CA . TRP A 1 290 ? -13.926 3.277 -7.957 1.00 97.19 290 TRP A CA 1
ATOM 2455 C C . TRP A 1 290 ? -13.596 2.891 -9.398 1.00 97.19 290 TRP A C 1
ATOM 2457 O O . TRP A 1 290 ? -13.766 3.746 -10.273 1.00 97.19 290 TRP A O 1
ATOM 2467 N N . PRO A 1 291 ? -13.189 1.632 -9.645 1.00 97.00 291 PRO A N 1
ATOM 2468 C CA . PRO A 1 291 ? -12.919 1.153 -10.990 1.00 97.00 291 PRO A CA 1
ATOM 2469 C C . PRO A 1 291 ? -14.164 1.304 -11.869 1.00 97.00 291 PRO A C 1
ATOM 2471 O O . PRO A 1 291 ? -15.280 0.984 -11.438 1.00 97.00 291 PRO A O 1
ATOM 2474 N N . THR A 1 292 ? -13.986 1.791 -13.093 1.00 95.50 292 THR A N 1
ATOM 2475 C CA . THR A 1 292 ? -15.071 2.030 -14.063 1.00 95.50 292 THR A CA 1
ATOM 2476 C C . THR A 1 292 ? -15.756 0.734 -14.494 1.00 95.50 292 THR A C 1
ATOM 2478 O O . THR A 1 292 ? -16.939 0.739 -14.827 1.00 95.50 292 THR A O 1
ATOM 2481 N N . HIS A 1 293 ? -15.037 -0.381 -14.395 1.00 93.69 293 HIS A N 1
ATOM 2482 C CA . HIS A 1 293 ? -15.507 -1.731 -14.694 1.00 93.69 293 HIS A CA 1
ATOM 2483 C C . HIS A 1 293 ? -16.530 -2.272 -13.684 1.00 93.69 293 HIS A C 1
ATOM 2485 O O . HIS A 1 293 ? -17.231 -3.244 -13.973 1.00 93.69 293 HIS A O 1
ATOM 2491 N N . LEU A 1 294 ? -16.631 -1.679 -12.488 1.00 95.62 294 LEU A N 1
ATOM 2492 C CA . LEU A 1 294 ? -17.615 -2.110 -11.498 1.00 95.62 294 LEU A CA 1
ATOM 2493 C C . LEU A 1 294 ? -18.998 -1.544 -11.818 1.00 95.62 294 LEU A C 1
ATOM 2495 O O . LEU A 1 294 ? -19.160 -0.354 -12.104 1.00 95.62 294 LEU A O 1
ATOM 2499 N N . ASN A 1 295 ? -20.030 -2.374 -11.646 1.00 96.56 295 ASN A N 1
ATOM 2500 C CA . ASN A 1 295 ? -21.399 -1.876 -11.590 1.00 96.56 295 ASN A CA 1
ATOM 2501 C C . ASN A 1 295 ? -21.564 -1.028 -10.320 1.00 96.56 295 ASN A C 1
ATOM 2503 O O . ASN A 1 295 ? -21.695 -1.557 -9.217 1.00 96.56 295 ASN A O 1
ATOM 2507 N N . GLN A 1 296 ? -21.570 0.296 -10.484 1.00 95.19 296 GLN A N 1
ATOM 2508 C CA . GLN A 1 296 ? -21.521 1.245 -9.368 1.00 95.19 296 GLN A CA 1
ATOM 2509 C C . GLN A 1 296 ? -22.705 1.110 -8.398 1.00 95.19 296 GLN A C 1
ATOM 2511 O O . GLN A 1 296 ? -22.541 1.329 -7.200 1.00 95.19 296 GLN A O 1
ATOM 2516 N N . ASN A 1 297 ? -23.889 0.718 -8.881 1.00 97.00 297 ASN A N 1
ATOM 2517 C CA . ASN A 1 297 ? -25.061 0.522 -8.023 1.00 97.00 297 ASN A CA 1
ATOM 2518 C C . ASN A 1 297 ? -24.925 -0.739 -7.165 1.00 97.00 297 ASN A C 1
ATOM 2520 O O . ASN A 1 297 ? -25.202 -0.701 -5.966 1.00 97.00 297 ASN A O 1
ATOM 2524 N N . VAL A 1 298 ? -24.468 -1.839 -7.769 1.00 97.50 298 VAL A N 1
ATOM 2525 C CA . VAL A 1 298 ? -24.187 -3.088 -7.048 1.00 97.50 298 VAL A CA 1
ATOM 2526 C C . VAL A 1 298 ? -23.080 -2.850 -6.024 1.00 97.50 298 VAL A C 1
ATOM 2528 O O . VAL A 1 298 ? -23.277 -3.118 -4.842 1.00 97.50 298 VAL A O 1
ATOM 2531 N N . TRP A 1 299 ? -21.980 -2.226 -6.447 1.00 97.50 299 TRP A N 1
ATOM 2532 C CA . TRP A 1 299 ? -20.844 -1.918 -5.583 1.00 97.50 299 TRP A CA 1
ATOM 2533 C C . TRP A 1 299 ? -21.222 -1.017 -4.397 1.00 97.50 299 TRP A C 1
ATOM 2535 O O . TRP A 1 299 ? -20.836 -1.269 -3.253 1.00 97.50 299 TRP A O 1
ATOM 2545 N N . LYS A 1 300 ? -22.053 0.007 -4.631 1.00 97.69 300 LYS A N 1
ATOM 2546 C CA . LYS A 1 300 ? -22.585 0.867 -3.564 1.00 97.69 300 LYS A CA 1
ATOM 2547 C C . LYS A 1 300 ? -23.423 0.094 -2.550 1.00 97.69 300 LYS A C 1
ATOM 2549 O O . LYS A 1 300 ? -23.305 0.342 -1.345 1.00 97.69 300 LYS A O 1
ATOM 2554 N N . ASN A 1 301 ? -24.258 -0.833 -3.013 1.00 98.00 301 ASN A N 1
ATOM 2555 C CA . ASN A 1 301 ? -25.052 -1.679 -2.128 1.00 98.00 301 ASN A CA 1
ATOM 2556 C C . ASN A 1 301 ? -24.146 -2.604 -1.306 1.00 98.00 301 ASN A C 1
ATOM 2558 O O . ASN A 1 301 ? -24.272 -2.630 -0.084 1.00 98.00 301 ASN A O 1
ATOM 2562 N N . GLU A 1 302 ? -23.181 -3.273 -1.936 1.00 97.56 302 GLU A N 1
ATOM 2563 C CA . GLU A 1 302 ? -22.208 -4.137 -1.254 1.00 97.56 302 GLU A CA 1
ATOM 2564 C C . GLU A 1 302 ? -21.435 -3.379 -0.169 1.00 97.56 302 GLU A C 1
ATOM 2566 O O . GLU A 1 302 ? -21.388 -3.818 0.982 1.00 97.56 302 GLU A O 1
ATOM 2571 N N . CYS A 1 303 ? -20.926 -2.184 -0.483 1.00 97.88 303 CYS A N 1
ATOM 2572 C CA . CYS A 1 303 ? -20.252 -1.331 0.494 1.00 97.88 303 CYS A CA 1
ATOM 2573 C C . CYS A 1 303 ? -21.182 -0.881 1.630 1.00 97.88 303 CYS A C 1
ATOM 2575 O O . CYS A 1 303 ? -20.755 -0.801 2.780 1.00 97.88 303 CYS A O 1
ATOM 2577 N N . THR A 1 304 ? -22.458 -0.612 1.341 1.00 98.31 304 THR A N 1
ATOM 2578 C CA . THR A 1 304 ? -23.450 -0.253 2.368 1.00 98.31 304 THR A CA 1
ATOM 2579 C C . THR A 1 304 ? -23.687 -1.411 3.339 1.00 98.31 304 THR A C 1
ATOM 2581 O O . THR A 1 304 ? -23.712 -1.199 4.556 1.00 98.31 304 THR A O 1
ATOM 2584 N N . LEU A 1 305 ? -23.815 -2.641 2.827 1.00 98.06 305 LEU A N 1
ATOM 2585 C CA . LEU A 1 305 ? -23.926 -3.836 3.666 1.00 98.06 305 LEU A CA 1
ATOM 2586 C C . LEU A 1 305 ? -22.647 -4.068 4.477 1.00 98.06 305 LEU A C 1
ATOM 2588 O O . LEU A 1 305 ? -22.736 -4.312 5.680 1.00 98.06 305 LEU A O 1
ATOM 2592 N N . LEU A 1 306 ? -21.472 -3.935 3.855 1.00 97.62 306 LEU A N 1
ATOM 2593 C CA . LEU A 1 306 ? -20.175 -4.066 4.523 1.00 97.62 306 LEU A CA 1
ATOM 2594 C C . LEU A 1 306 ? -20.050 -3.076 5.687 1.00 97.62 306 LEU A C 1
ATOM 2596 O O . LEU A 1 306 ? -19.751 -3.489 6.807 1.00 97.62 306 LEU A O 1
ATOM 2600 N N . VAL A 1 307 ? -20.347 -1.793 5.456 1.00 97.56 307 VAL A N 1
ATOM 2601 C CA . VAL A 1 307 ? -20.321 -0.737 6.483 1.00 97.56 307 VAL A CA 1
ATOM 2602 C C . VAL A 1 307 ? -21.255 -1.071 7.644 1.00 97.56 307 VAL A C 1
ATOM 2604 O O . VAL A 1 307 ? -20.849 -0.991 8.804 1.00 97.56 307 VAL A O 1
ATOM 2607 N N . LYS A 1 308 ? -22.492 -1.490 7.348 1.00 97.50 308 LYS A N 1
ATOM 2608 C CA . LYS A 1 308 ? -23.482 -1.858 8.369 1.00 97.50 308 LYS A CA 1
ATOM 2609 C C . LYS A 1 308 ? -23.029 -3.064 9.196 1.00 97.50 308 LYS A C 1
ATOM 2611 O O . LYS A 1 308 ? -23.132 -3.037 10.422 1.00 97.50 308 LYS A O 1
ATOM 2616 N N . ASN A 1 309 ? -22.528 -4.107 8.539 1.00 96.38 309 ASN A N 1
ATOM 2617 C CA . ASN A 1 309 ? -22.068 -5.324 9.204 1.00 96.38 309 ASN A CA 1
ATOM 2618 C C . ASN A 1 309 ? -20.864 -5.033 10.099 1.00 96.38 309 ASN A C 1
ATOM 2620 O O . ASN A 1 309 ? -20.872 -5.404 11.272 1.00 96.38 309 ASN A O 1
ATOM 2624 N N . LEU A 1 310 ? -19.884 -4.289 9.583 1.00 95.88 310 LEU A N 1
ATOM 2625 C CA . LEU A 1 310 ? -18.695 -3.916 10.335 1.00 95.88 310 LEU A CA 1
ATOM 2626 C C . LEU A 1 310 ? -19.036 -3.032 11.543 1.00 95.88 310 LEU A C 1
ATOM 2628 O O . LEU A 1 310 ? -18.489 -3.235 12.624 1.00 95.88 310 LEU A O 1
ATOM 2632 N N . TYR A 1 311 ? -19.972 -2.088 11.395 1.00 96.19 311 TYR A N 1
ATOM 2633 C CA . TYR A 1 311 ? -20.467 -1.282 12.515 1.00 96.19 311 TYR A CA 1
ATOM 2634 C C . TYR A 1 311 ? -21.058 -2.158 13.627 1.00 96.19 311 TYR A C 1
ATOM 2636 O O . TYR A 1 311 ? -20.707 -1.998 14.800 1.00 96.19 311 TYR A O 1
ATOM 2644 N N . ASN A 1 312 ? -21.924 -3.105 13.263 1.00 95.75 312 ASN A N 1
ATOM 2645 C CA . ASN A 1 312 ? -22.540 -4.014 14.226 1.00 95.75 312 ASN A CA 1
ATOM 2646 C C . ASN A 1 312 ? -21.500 -4.907 14.915 1.00 95.75 312 ASN A C 1
ATOM 2648 O O . ASN A 1 312 ? -21.581 -5.095 16.127 1.00 95.75 312 ASN A O 1
ATOM 2652 N N . GLN A 1 313 ? -20.507 -5.404 14.177 1.00 94.56 313 GLN A N 1
ATOM 2653 C CA . GLN A 1 313 ? -19.433 -6.236 14.727 1.00 94.56 313 GLN A CA 1
ATOM 2654 C C . GLN A 1 313 ? -18.525 -5.454 15.686 1.00 94.56 313 GLN A C 1
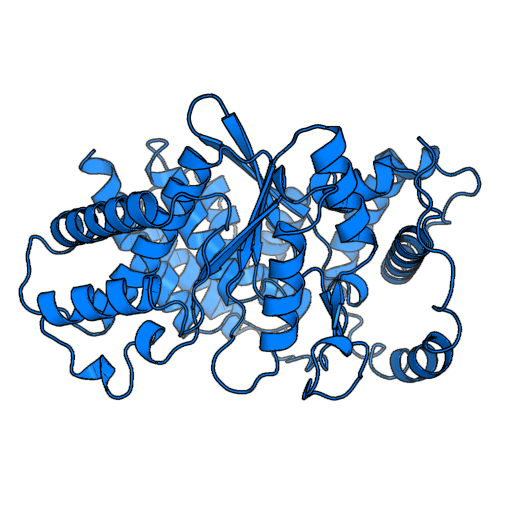ATOM 2656 O O . GLN A 1 313 ? -18.289 -5.902 16.806 1.00 94.56 313 GLN A O 1
ATOM 2661 N N . LEU A 1 314 ? -18.050 -4.271 15.281 1.00 94.00 314 LEU A N 1
ATOM 2662 C CA . LEU A 1 314 ? -17.110 -3.474 16.076 1.00 94.00 314 LEU A CA 1
ATOM 2663 C C . LEU A 1 314 ? -17.758 -2.809 17.290 1.00 94.00 314 LEU A C 1
ATOM 2665 O O . LEU A 1 314 ? -17.129 -2.695 18.341 1.00 94.00 314 LEU A O 1
ATOM 2669 N N . PHE A 1 315 ? -18.991 -2.324 17.141 1.00 95.56 315 PHE A N 1
ATOM 2670 C CA . PHE A 1 315 ? -19.591 -1.409 18.113 1.00 95.56 315 PHE A CA 1
ATOM 2671 C C . PHE A 1 315 ? -20.933 -1.886 18.660 1.00 95.56 315 PHE A C 1
ATOM 2673 O O . PHE A 1 315 ? -21.529 -1.170 19.460 1.00 95.56 315 PHE A O 1
ATOM 2680 N N . LYS A 1 316 ? -21.426 -3.066 18.257 1.00 95.44 316 LYS A N 1
ATOM 2681 C CA . LYS A 1 316 ? -22.666 -3.674 18.777 1.00 95.44 316 LYS A CA 1
ATOM 2682 C C . LYS A 1 316 ? -23.864 -2.709 18.765 1.00 95.44 316 LYS A C 1
ATOM 2684 O O . LYS A 1 316 ? -24.659 -2.684 19.698 1.00 95.44 316 LYS A O 1
ATOM 2689 N N . GLY A 1 317 ? -23.962 -1.870 17.730 1.00 93.94 317 GLY A N 1
ATOM 2690 C CA . GLY A 1 317 ? -25.046 -0.893 17.592 1.00 93.94 317 GLY A CA 1
ATOM 2691 C C . GLY A 1 317 ? -24.945 0.339 18.504 1.00 93.94 317 GLY A C 1
ATOM 2692 O O . GLY A 1 317 ? -25.952 1.014 18.724 1.00 93.94 317 GLY A O 1
ATOM 2693 N N . LYS A 1 318 ? -23.762 0.656 19.048 1.00 97.81 318 LYS A N 1
ATOM 2694 C CA . LYS A 1 318 ? -23.533 1.835 19.899 1.00 97.81 318 LYS A CA 1
ATOM 2695 C C . LYS A 1 318 ? -23.955 3.136 19.202 1.00 97.81 318 LYS A C 1
ATOM 2697 O O . LYS A 1 318 ? -23.325 3.568 18.244 1.00 97.81 318 LYS A O 1
ATOM 2702 N N . LYS A 1 319 ? -24.953 3.822 19.774 1.00 98.12 319 LYS A N 1
ATOM 2703 C CA . LYS A 1 319 ? -25.527 5.067 19.226 1.00 98.12 319 LYS A CA 1
ATOM 2704 C C . LYS A 1 319 ? -24.512 6.199 19.034 1.00 98.12 319 LYS A C 1
ATOM 2706 O O . LYS A 1 319 ? -24.622 6.941 18.068 1.00 98.12 319 LYS A O 1
ATOM 2711 N N . ASN A 1 320 ? -23.551 6.345 19.948 1.00 98.31 320 ASN A N 1
ATOM 2712 C CA . ASN A 1 320 ? -22.556 7.416 19.902 1.00 98.31 320 ASN A CA 1
ATOM 2713 C C . ASN A 1 320 ? -21.140 6.850 19.792 1.00 98.31 320 ASN A C 1
ATOM 2715 O O . ASN A 1 320 ? -20.718 6.078 20.652 1.00 98.31 320 ASN A O 1
ATOM 2719 N N . LEU A 1 321 ? -20.388 7.288 18.789 1.00 98.38 321 LEU A N 1
ATOM 2720 C CA . LEU A 1 321 ? -18.987 6.935 18.588 1.00 98.38 321 LEU A CA 1
ATOM 2721 C C . LEU A 1 321 ? -18.090 8.100 19.003 1.00 98.38 321 LEU A C 1
ATOM 2723 O O . LEU A 1 321 ? -18.397 9.265 18.752 1.00 98.38 321 LEU A O 1
ATOM 2727 N N . THR A 1 322 ? -16.957 7.794 19.619 1.00 97.81 322 THR A N 1
ATOM 2728 C CA . THR A 1 322 ? -15.869 8.751 19.858 1.00 97.81 322 THR A CA 1
ATOM 2729 C C . THR A 1 322 ? -15.095 9.028 18.566 1.00 97.81 322 THR A C 1
ATOM 2731 O O . THR A 1 322 ? -15.159 8.248 17.617 1.00 97.81 322 THR A O 1
ATOM 2734 N N . VAL A 1 323 ? -14.314 10.115 18.531 1.00 97.62 323 VAL A N 1
ATOM 2735 C CA . VAL A 1 323 ? -13.412 10.437 17.405 1.00 97.62 323 VAL A CA 1
ATOM 2736 C C . VAL A 1 323 ? -12.519 9.241 17.064 1.00 97.62 323 VAL A C 1
ATOM 2738 O O . VAL A 1 323 ? -12.439 8.844 15.906 1.00 97.62 323 VAL A O 1
ATOM 2741 N N . LYS A 1 324 ? -11.906 8.628 18.083 1.00 97.06 324 LYS A N 1
ATOM 2742 C CA . LYS A 1 324 ? -11.039 7.458 17.925 1.00 97.06 324 LYS A CA 1
ATOM 2743 C C . LYS A 1 324 ? -11.789 6.255 17.349 1.00 97.06 324 LYS A C 1
ATOM 2745 O O . LYS A 1 324 ? -11.318 5.657 16.395 1.00 97.06 324 LYS A O 1
ATOM 2750 N N . GLU A 1 325 ? -12.983 5.940 17.854 1.00 97.50 325 GLU A N 1
ATOM 2751 C CA . GLU A 1 325 ? -13.796 4.841 17.307 1.00 97.50 325 GLU A CA 1
ATOM 2752 C C . GLU A 1 325 ? -14.155 5.060 15.829 1.00 97.50 325 GLU A C 1
ATOM 2754 O O . GLU A 1 325 ? -14.103 4.116 15.044 1.00 97.50 325 GLU A O 1
ATOM 2759 N N . ARG A 1 326 ? -14.463 6.300 15.428 1.00 98.25 326 ARG A N 1
ATOM 2760 C CA . ARG A 1 326 ? -14.729 6.641 14.021 1.00 98.25 326 ARG A CA 1
ATOM 2761 C C . ARG A 1 326 ? -13.475 6.513 13.152 1.00 98.25 326 ARG A C 1
ATOM 2763 O O . ARG A 1 326 ? -13.565 6.010 12.038 1.00 98.25 326 ARG A O 1
ATOM 2770 N N . GLN A 1 327 ? -12.309 6.919 13.656 1.00 97.75 327 GLN A N 1
ATOM 2771 C CA . GLN A 1 327 ? -11.029 6.730 12.961 1.00 97.75 327 GLN A CA 1
ATOM 2772 C C . GLN A 1 327 ? -10.689 5.241 12.795 1.00 97.75 327 GLN A C 1
ATOM 2774 O O . GLN A 1 327 ? -10.381 4.819 11.682 1.00 97.75 327 GLN A O 1
ATOM 2779 N N . ASP A 1 328 ? -10.817 4.448 13.863 1.00 97.19 328 ASP A N 1
ATOM 2780 C CA . ASP A 1 328 ? -10.602 2.996 13.833 1.00 97.19 328 ASP A CA 1
ATOM 2781 C C . ASP A 1 328 ? -11.536 2.323 12.818 1.00 97.19 328 ASP A C 1
ATOM 2783 O O . ASP A 1 328 ? -11.110 1.461 12.050 1.00 97.19 328 ASP A O 1
ATOM 2787 N N . PHE A 1 329 ? -12.807 2.746 12.779 1.00 98.06 329 PHE A N 1
ATOM 2788 C CA . PHE A 1 329 ? -13.769 2.252 11.799 1.00 98.06 329 PHE A CA 1
ATOM 2789 C C . PHE A 1 329 ? -13.310 2.518 10.364 1.00 98.06 329 PHE A C 1
ATOM 2791 O O . PHE A 1 329 ? -13.367 1.606 9.546 1.00 98.06 329 PHE A O 1
ATOM 2798 N N . ILE A 1 330 ? -12.848 3.733 10.047 1.00 98.25 330 ILE A N 1
ATOM 2799 C CA . ILE A 1 330 ? -12.419 4.088 8.683 1.00 98.25 330 ILE A CA 1
ATOM 2800 C C . ILE A 1 330 ? -11.243 3.211 8.236 1.00 98.25 330 ILE A C 1
ATOM 2802 O O . ILE A 1 330 ? -11.268 2.686 7.125 1.00 98.25 330 ILE A O 1
ATOM 2806 N N . GLU A 1 331 ? -10.244 3.010 9.100 1.00 97.75 331 GLU A N 1
ATOM 2807 C CA . GLU A 1 331 ? -9.080 2.166 8.796 1.00 97.75 331 GLU A CA 1
ATOM 2808 C C . GLU A 1 331 ? -9.477 0.720 8.491 1.00 97.75 331 GLU A C 1
ATOM 2810 O O . GLU A 1 331 ? -9.105 0.167 7.453 1.00 97.75 331 GLU A O 1
ATOM 2815 N N . ILE A 1 332 ? -10.279 0.120 9.374 1.00 97.31 332 ILE A N 1
ATOM 2816 C CA . ILE A 1 332 ? -10.729 -1.265 9.219 1.00 97.31 332 ILE A CA 1
ATOM 2817 C C . ILE A 1 332 ? -11.653 -1.383 8.004 1.00 97.31 332 ILE A C 1
ATOM 2819 O O . ILE A 1 332 ? -11.533 -2.326 7.224 1.00 97.31 332 ILE A O 1
ATOM 2823 N N . CYS A 1 333 ? -12.541 -0.411 7.790 1.00 98.19 333 CYS A N 1
ATOM 2824 C CA . CYS A 1 333 ? -13.439 -0.411 6.643 1.00 98.19 333 CYS A CA 1
ATOM 2825 C C . CYS A 1 333 ? -12.669 -0.335 5.321 1.00 98.19 333 CYS A C 1
ATOM 2827 O O . CYS A 1 333 ? -13.039 -1.031 4.381 1.00 98.19 333 CYS A O 1
ATOM 2829 N N . TYR A 1 334 ? -11.589 0.450 5.233 1.00 98.19 334 TYR A N 1
ATOM 2830 C CA . TYR A 1 334 ? -10.739 0.470 4.037 1.00 98.19 334 TYR A CA 1
ATOM 2831 C C . TYR A 1 334 ? -10.073 -0.884 3.792 1.00 98.19 334 TYR A C 1
ATOM 2833 O O . TYR A 1 334 ? -10.095 -1.350 2.657 1.00 98.19 334 TYR A O 1
ATOM 2841 N N . SER A 1 335 ? -9.558 -1.545 4.837 1.00 97.31 335 SER A N 1
ATOM 2842 C CA . SER A 1 335 ? -9.017 -2.911 4.729 1.00 97.31 335 SER A CA 1
ATOM 2843 C C . SER A 1 335 ? -10.050 -3.877 4.132 1.00 97.31 335 SER A C 1
ATOM 2845 O O . SER A 1 335 ? -9.785 -4.575 3.152 1.00 97.31 335 SER A O 1
ATOM 2847 N N . ARG A 1 336 ? -11.285 -3.846 4.652 1.00 96.75 336 ARG A N 1
ATOM 2848 C CA . ARG A 1 336 ? -12.375 -4.723 4.198 1.00 96.75 336 ARG A CA 1
ATOM 2849 C C . ARG A 1 336 ? -12.876 -4.382 2.792 1.00 96.75 336 ARG A C 1
ATOM 2851 O O . ARG A 1 336 ? -13.171 -5.297 2.029 1.00 96.75 336 ARG A O 1
ATOM 2858 N N . ILE A 1 337 ? -12.909 -3.102 2.419 1.00 98.25 337 ILE A N 1
ATOM 2859 C CA . ILE A 1 337 ? -13.204 -2.660 1.047 1.00 98.25 337 ILE A CA 1
ATOM 2860 C C . ILE A 1 337 ? -12.141 -3.181 0.070 1.00 98.25 337 ILE A C 1
ATOM 2862 O O . ILE A 1 337 ? -12.495 -3.729 -0.970 1.00 98.25 337 ILE A O 1
ATOM 2866 N N . ILE A 1 338 ? -10.851 -3.066 0.408 1.00 98.50 338 ILE A N 1
ATOM 2867 C CA . ILE A 1 338 ? -9.753 -3.585 -0.424 1.00 98.50 338 ILE A CA 1
ATOM 2868 C C . ILE A 1 338 ? -9.897 -5.100 -0.616 1.00 98.50 338 ILE A C 1
ATOM 2870 O O . ILE A 1 338 ? -9.772 -5.587 -1.738 1.00 98.50 338 ILE A O 1
ATOM 2874 N N . ARG A 1 339 ? -10.232 -5.854 0.440 1.00 97.38 339 ARG A N 1
ATOM 2875 C CA . ARG A 1 339 ? -10.482 -7.298 0.311 1.00 97.38 339 ARG A CA 1
ATOM 2876 C C . ARG A 1 339 ? -11.687 -7.613 -0.577 1.00 97.38 339 ARG A C 1
ATOM 2878 O O . ARG A 1 339 ? -11.607 -8.528 -1.398 1.00 97.38 339 ARG A O 1
ATOM 2885 N N . ALA A 1 340 ? -12.789 -6.880 -0.425 1.00 97.50 340 ALA A N 1
ATOM 2886 C CA . ALA A 1 340 ? -13.972 -7.059 -1.265 1.00 97.50 340 ALA A CA 1
ATOM 2887 C C . ALA A 1 340 ? -13.636 -6.811 -2.746 1.00 97.50 340 ALA A C 1
ATOM 2889 O O . ALA A 1 340 ? -13.978 -7.633 -3.593 1.00 97.50 340 ALA A O 1
ATOM 2890 N N . LEU A 1 341 ? -12.860 -5.760 -3.039 1.00 98.31 341 LEU A N 1
ATOM 2891 C CA . LEU A 1 341 ? -12.356 -5.472 -4.384 1.00 98.31 341 LEU A CA 1
ATOM 2892 C C . LEU A 1 341 ? -11.482 -6.606 -4.928 1.00 98.31 341 LEU A C 1
ATOM 2894 O O . LEU A 1 341 ? -11.686 -7.034 -6.057 1.00 98.31 341 LEU A O 1
ATOM 2898 N N . ILE A 1 342 ? -10.543 -7.134 -4.136 1.00 98.25 342 ILE A N 1
ATOM 2899 C CA . ILE A 1 342 ? -9.706 -8.275 -4.549 1.00 98.25 342 ILE A CA 1
ATOM 2900 C C . ILE A 1 342 ? -10.569 -9.502 -4.858 1.00 98.25 342 ILE A C 1
ATOM 2902 O O . ILE A 1 342 ? -10.347 -10.164 -5.866 1.00 98.25 342 ILE A O 1
ATOM 2906 N N . SER A 1 343 ? -11.575 -9.780 -4.029 1.00 96.50 343 SER A N 1
ATOM 2907 C CA . SER A 1 343 ? -12.467 -10.931 -4.214 1.00 96.50 343 SER A CA 1
ATOM 2908 C C . SER A 1 343 ? -13.312 -10.802 -5.486 1.00 96.50 343 SER A C 1
ATOM 2910 O O . SER A 1 343 ? -13.502 -11.784 -6.199 1.00 96.50 343 SER A O 1
ATOM 2912 N N . GLN A 1 344 ? -13.788 -9.591 -5.787 1.00 96.62 344 GLN A N 1
ATOM 2913 C CA . GLN A 1 344 ? -14.616 -9.300 -6.958 1.00 96.62 344 GLN A CA 1
ATOM 2914 C C . GLN A 1 344 ? -13.802 -9.232 -8.259 1.00 96.62 344 GLN A C 1
ATOM 2916 O O . GLN A 1 344 ? -14.227 -9.750 -9.288 1.00 96.62 344 GLN A O 1
ATOM 2921 N N . ILE A 1 345 ? -12.635 -8.587 -8.225 1.00 97.75 345 ILE A N 1
ATOM 2922 C CA . ILE A 1 345 ? -11.787 -8.355 -9.403 1.00 97.75 345 ILE A CA 1
ATOM 2923 C C . ILE A 1 345 ? -10.938 -9.590 -9.723 1.00 97.75 345 ILE A C 1
ATOM 2925 O O . ILE A 1 345 ? -10.682 -9.865 -10.900 1.00 97.75 345 ILE A O 1
ATOM 2929 N N . GLN A 1 346 ? -10.525 -10.330 -8.687 1.00 97.88 346 GLN A N 1
ATOM 2930 C CA . GLN A 1 346 ? -9.554 -11.426 -8.737 1.00 97.88 346 GLN A CA 1
ATOM 2931 C C . GLN A 1 346 ? -8.243 -11.014 -9.433 1.00 97.88 346 GLN A C 1
ATOM 2933 O O . GLN A 1 346 ? -7.873 -11.607 -10.452 1.00 97.88 346 GLN A O 1
ATOM 2938 N N . PRO A 1 347 ? -7.555 -9.965 -8.939 1.00 98.50 347 PRO A N 1
ATOM 2939 C CA . PRO A 1 347 ? -6.332 -9.479 -9.559 1.00 98.50 347 PRO A CA 1
ATOM 2940 C C . PRO A 1 347 ? -5.197 -10.508 -9.464 1.00 98.50 347 PRO A C 1
ATOM 2942 O O . PRO A 1 347 ? -5.150 -11.304 -8.535 1.00 98.50 347 PRO A O 1
ATOM 2945 N N . ASP A 1 348 ? -4.247 -10.474 -10.396 1.00 98.56 348 ASP A N 1
ATOM 2946 C CA . ASP A 1 348 ? -2.980 -11.213 -10.284 1.00 98.56 348 ASP A CA 1
ATOM 2947 C C . ASP A 1 348 ? -1.987 -10.452 -9.404 1.00 98.56 348 ASP A C 1
ATOM 2949 O O . ASP A 1 348 ? -1.210 -11.034 -8.648 1.00 98.56 348 ASP A O 1
ATOM 2953 N N . THR A 1 349 ? -2.028 -9.124 -9.496 1.00 98.62 349 THR A N 1
ATOM 2954 C CA . THR A 1 349 ? -1.121 -8.230 -8.785 1.00 98.62 349 THR A CA 1
ATOM 2955 C C . THR A 1 349 ? -1.888 -7.085 -8.137 1.00 98.62 349 THR A C 1
ATOM 2957 O O . THR A 1 349 ? -2.875 -6.592 -8.683 1.00 98.62 349 THR A O 1
ATOM 2960 N N . CYS A 1 350 ? -1.441 -6.646 -6.964 1.00 98.62 350 CYS A N 1
ATOM 2961 C CA . CYS A 1 350 ? -2.063 -5.555 -6.221 1.00 98.62 350 CYS A CA 1
ATOM 2962 C C . CYS A 1 350 ? -0.993 -4.643 -5.621 1.00 98.62 350 CYS A C 1
ATOM 2964 O O . CYS A 1 350 ? 0.017 -5.125 -5.108 1.00 98.62 350 CYS A O 1
ATOM 2966 N N . ASN A 1 351 ? -1.213 -3.333 -5.640 1.00 98.06 351 ASN A N 1
ATOM 2967 C CA . ASN A 1 351 ? -0.389 -2.388 -4.894 1.00 98.06 351 ASN A CA 1
ATOM 2968 C C . ASN A 1 351 ? -1.257 -1.392 -4.127 1.00 98.06 351 ASN A C 1
ATOM 2970 O O . ASN A 1 351 ? -2.306 -0.942 -4.589 1.00 98.06 351 ASN A O 1
ATOM 2974 N N . LEU A 1 352 ? -0.767 -1.023 -2.948 1.00 98.12 352 LEU A N 1
ATOM 2975 C CA . LEU A 1 352 ? -1.330 0.031 -2.119 1.00 98.12 352 LEU A CA 1
ATOM 2976 C C . LEU A 1 352 ? -0.310 1.171 -2.088 1.00 98.12 352 LEU A C 1
ATOM 2978 O O . LEU A 1 352 ? 0.815 0.975 -1.628 1.00 98.12 352 LEU A O 1
ATOM 2982 N N . THR A 1 353 ? -0.673 2.348 -2.597 1.00 95.94 353 THR A N 1
ATOM 2983 C CA . THR A 1 353 ? 0.314 3.370 -2.975 1.00 95.94 353 THR A CA 1
ATOM 2984 C C . THR A 1 353 ? -0.091 4.776 -2.554 1.00 95.94 353 THR A C 1
ATOM 2986 O O . THR A 1 353 ? -1.221 5.225 -2.717 1.00 95.94 353 THR A O 1
ATOM 2989 N N . CYS A 1 354 ? 0.885 5.521 -2.047 1.00 93.25 354 CYS A N 1
ATOM 2990 C CA . CYS A 1 354 ? 0.881 6.981 -2.002 1.00 93.25 354 CYS A CA 1
ATOM 2991 C C . CYS A 1 354 ? 2.103 7.464 -2.795 1.00 93.25 354 CYS A C 1
ATOM 2993 O O . CYS A 1 354 ? 2.813 6.639 -3.354 1.00 93.25 354 CYS A O 1
ATOM 2995 N N . HIS A 1 355 ? 2.380 8.767 -2.853 1.00 90.88 355 HIS A N 1
ATOM 2996 C CA . HIS A 1 355 ? 3.391 9.291 -3.783 1.00 90.88 355 HIS A CA 1
ATOM 2997 C C . HIS A 1 355 ? 4.736 8.541 -3.723 1.00 90.88 355 HIS A C 1
ATOM 2999 O O . HIS A 1 355 ? 5.191 8.045 -4.746 1.00 90.88 355 HIS A O 1
ATOM 3005 N N . TYR A 1 356 ? 5.275 8.330 -2.517 1.00 91.19 356 TYR A N 1
ATOM 3006 C CA . TYR A 1 356 ? 6.508 7.563 -2.289 1.00 91.19 356 TYR A CA 1
ATOM 3007 C C . TYR A 1 356 ? 6.298 6.225 -1.560 1.00 91.19 356 TYR A C 1
ATOM 3009 O O . TYR A 1 356 ? 7.262 5.539 -1.240 1.00 91.19 356 TYR A O 1
ATOM 3017 N N . THR A 1 357 ? 5.057 5.851 -1.250 1.00 93.19 357 THR A N 1
ATOM 3018 C CA . THR A 1 357 ? 4.744 4.624 -0.489 1.00 93.19 357 THR A CA 1
ATOM 3019 C C . THR A 1 357 ? 5.402 4.555 0.907 1.00 93.19 357 THR A C 1
ATOM 3021 O O . THR A 1 357 ? 5.697 3.487 1.427 1.00 93.19 357 THR A O 1
ATOM 3024 N N . ILE A 1 358 ? 5.588 5.715 1.553 1.00 92.12 358 ILE A N 1
ATOM 3025 C CA . ILE A 1 358 ? 6.274 5.833 2.855 1.00 92.12 358 ILE A CA 1
ATOM 3026 C C . ILE A 1 358 ? 5.311 5.789 4.049 1.00 92.12 358 ILE A C 1
ATOM 3028 O O . ILE A 1 358 ? 5.475 4.946 4.914 1.00 92.12 358 ILE A O 1
ATOM 3032 N N . ASP A 1 359 ? 4.305 6.674 4.119 1.00 92.50 359 ASP A N 1
ATOM 3033 C CA . ASP A 1 359 ? 3.469 6.796 5.333 1.00 92.50 359 ASP A CA 1
ATOM 3034 C C . ASP A 1 359 ? 2.072 6.175 5.171 1.00 92.50 359 ASP A C 1
ATOM 3036 O O . ASP A 1 359 ? 1.719 5.171 5.791 1.00 92.50 359 ASP A O 1
ATOM 3040 N N . ARG A 1 360 ? 1.232 6.785 4.322 1.00 95.00 360 ARG A N 1
ATOM 3041 C CA . ARG A 1 360 ? -0.175 6.384 4.119 1.00 95.00 360 ARG A CA 1
ATOM 3042 C C . ARG A 1 360 ? -0.301 4.963 3.580 1.00 95.00 360 ARG A C 1
ATOM 3044 O O . ARG A 1 360 ? -1.137 4.195 4.050 1.00 95.00 360 ARG A O 1
ATOM 3051 N N . ALA A 1 361 ? 0.516 4.641 2.585 1.00 95.88 361 ALA A N 1
ATOM 3052 C CA . ALA A 1 361 ? 0.516 3.324 1.979 1.00 95.88 361 ALA A CA 1
ATOM 3053 C C . ALA A 1 361 ? 1.090 2.278 2.926 1.00 95.88 361 ALA A C 1
ATOM 3055 O O . ALA A 1 361 ? 0.388 1.322 3.213 1.00 95.88 361 ALA A O 1
ATOM 3056 N N . ALA A 1 362 ? 2.279 2.508 3.494 1.00 95.44 362 ALA A N 1
ATOM 3057 C CA . ALA A 1 362 ? 2.899 1.596 4.455 1.00 95.44 362 ALA A CA 1
ATOM 3058 C C . ALA A 1 362 ? 1.965 1.247 5.622 1.00 95.44 362 ALA A C 1
ATOM 3060 O O . ALA A 1 362 ? 1.747 0.072 5.902 1.00 95.44 362 ALA A O 1
ATOM 3061 N N . SER A 1 363 ? 1.325 2.250 6.237 1.00 96.44 363 SER A N 1
ATOM 3062 C CA . SER A 1 363 ? 0.347 2.015 7.310 1.00 96.44 363 SER A CA 1
ATOM 3063 C C . SER A 1 363 ? -0.848 1.173 6.863 1.00 96.44 363 SER A C 1
ATOM 3065 O O . SER A 1 363 ? -1.258 0.265 7.582 1.00 96.44 363 SER A O 1
ATOM 3067 N N . THR A 1 364 ? -1.391 1.420 5.668 1.00 97.50 364 THR A N 1
ATOM 3068 C CA . THR A 1 364 ? -2.524 0.630 5.156 1.00 97.50 364 THR A CA 1
ATOM 3069 C C . THR A 1 364 ? -2.105 -0.781 4.768 1.00 97.50 364 THR A C 1
ATOM 3071 O O . THR A 1 364 ? -2.821 -1.724 5.074 1.00 97.50 364 THR A O 1
ATOM 3074 N N . THR A 1 365 ? -0.935 -0.941 4.152 1.00 97.38 365 THR A N 1
ATOM 3075 C CA . THR A 1 365 ? -0.334 -2.237 3.826 1.00 97.38 365 THR A CA 1
ATOM 3076 C C . THR A 1 365 ? -0.084 -3.065 5.075 1.00 97.38 365 THR A C 1
ATOM 3078 O O . THR A 1 365 ? -0.401 -4.248 5.070 1.00 97.38 365 THR A O 1
ATOM 3081 N N . ALA A 1 366 ? 0.432 -2.457 6.145 1.00 96.12 366 ALA A N 1
ATOM 3082 C CA . ALA A 1 366 ? 0.641 -3.120 7.426 1.00 96.12 366 ALA A CA 1
ATOM 3083 C C . ALA A 1 366 ? -0.690 -3.591 8.039 1.00 96.12 366 ALA A C 1
ATOM 3085 O O . ALA A 1 366 ? -0.826 -4.762 8.386 1.00 96.12 366 ALA A O 1
ATOM 3086 N N . ILE A 1 367 ? -1.696 -2.709 8.106 1.00 96.38 367 ILE A N 1
ATOM 3087 C CA . ILE A 1 367 ? -3.042 -3.060 8.596 1.00 96.38 367 ILE A CA 1
ATOM 3088 C C . ILE A 1 367 ? -3.641 -4.197 7.765 1.00 96.38 367 ILE A C 1
ATOM 3090 O O . ILE A 1 367 ? -4.117 -5.174 8.333 1.00 96.38 367 ILE A O 1
ATOM 3094 N N . PHE A 1 368 ? -3.594 -4.084 6.438 1.00 97.06 368 PHE A N 1
ATOM 3095 C CA . PHE A 1 368 ? -4.166 -5.072 5.530 1.00 97.06 368 PHE A CA 1
ATOM 3096 C C . PHE A 1 368 ? -3.444 -6.421 5.631 1.00 97.06 368 PHE A C 1
ATOM 3098 O O . PHE A 1 368 ? -4.093 -7.454 5.725 1.00 97.06 368 PHE A O 1
ATOM 3105 N N . PHE A 1 369 ? -2.109 -6.421 5.694 1.00 95.38 369 PHE A N 1
ATOM 3106 C CA . PHE A 1 369 ? -1.320 -7.637 5.891 1.00 95.38 369 PHE A CA 1
ATOM 3107 C C . PHE A 1 369 ? -1.686 -8.331 7.206 1.00 95.38 369 PHE A C 1
ATOM 3109 O O . PHE A 1 369 ? -1.970 -9.524 7.209 1.00 95.38 369 PHE A O 1
ATOM 3116 N N . PHE A 1 370 ? -1.775 -7.587 8.311 1.00 93.62 370 PHE A N 1
ATOM 3117 C CA . PHE A 1 370 ? -2.183 -8.160 9.592 1.00 93.62 370 PHE A CA 1
ATOM 3118 C C . PHE A 1 370 ? -3.631 -8.661 9.596 1.00 93.62 370 PHE A C 1
ATOM 3120 O O . PHE A 1 370 ? -3.924 -9.685 10.209 1.00 93.62 370 PHE A O 1
ATOM 3127 N N . ASP A 1 371 ? -4.533 -7.962 8.903 1.00 92.94 371 ASP A N 1
ATOM 3128 C CA . ASP A 1 371 ? -5.917 -8.400 8.713 1.00 92.94 371 ASP A CA 1
ATOM 3129 C C . ASP A 1 371 ? -5.973 -9.751 7.990 1.00 92.94 371 ASP A C 1
ATOM 3131 O O . ASP A 1 371 ? -6.792 -10.585 8.357 1.00 92.94 371 ASP A O 1
ATOM 3135 N N . LEU A 1 372 ? -5.094 -10.003 7.009 1.00 92.31 372 LEU A N 1
ATOM 3136 C CA . LEU A 1 372 ? -4.972 -11.310 6.344 1.00 92.31 372 LEU A CA 1
ATOM 3137 C C . LEU A 1 372 ? -4.444 -12.392 7.296 1.00 92.31 372 LEU A C 1
ATOM 3139 O O . LEU A 1 372 ? -5.051 -13.453 7.396 1.00 92.31 372 LEU A O 1
ATOM 3143 N N . LEU A 1 373 ? -3.386 -12.107 8.063 1.00 88.75 373 LEU A N 1
ATOM 3144 C CA . LEU A 1 373 ? -2.842 -13.058 9.047 1.00 88.75 373 LEU A CA 1
ATOM 3145 C C . LEU A 1 373 ? -3.880 -13.470 10.096 1.00 88.75 373 LEU A C 1
ATOM 3147 O O . LEU A 1 373 ? -3.947 -14.626 10.505 1.00 88.75 373 LEU A O 1
ATOM 3151 N N . CYS A 1 374 ? -4.721 -12.526 10.529 1.00 86.50 374 CYS A N 1
ATOM 3152 C CA . CYS A 1 374 ? -5.785 -12.826 11.478 1.00 86.50 374 CYS A CA 1
ATOM 3153 C C . CYS A 1 374 ? -6.792 -13.850 10.924 1.00 86.50 374 CYS A C 1
ATOM 3155 O O . CYS A 1 374 ? -7.402 -14.558 11.724 1.00 86.50 374 CYS A O 1
ATOM 3157 N N . GLU A 1 375 ? -6.977 -13.937 9.601 1.00 83.94 375 GLU A N 1
ATOM 3158 C CA . GLU A 1 375 ? -7.894 -14.894 8.958 1.00 83.94 375 GLU A CA 1
ATOM 3159 C C . GLU A 1 375 ? -7.297 -16.290 8.831 1.00 83.94 375 GLU A C 1
ATOM 3161 O O . GLU A 1 375 ? -7.999 -17.276 9.061 1.00 83.94 375 GLU A O 1
ATOM 3166 N N . ASP A 1 376 ? -5.989 -16.378 8.596 1.00 80.44 376 ASP A N 1
ATOM 3167 C CA . ASP A 1 376 ? -5.253 -17.637 8.418 1.00 80.44 376 ASP A CA 1
ATOM 3168 C C . ASP A 1 376 ? -5.049 -18.426 9.739 1.00 80.44 376 ASP A C 1
ATOM 3170 O O . ASP A 1 376 ? -4.251 -19.359 9.820 1.00 80.44 376 ASP A O 1
ATOM 3174 N N . LYS A 1 377 ? -5.831 -18.103 10.783 1.00 65.50 377 LYS A N 1
ATOM 3175 C CA . LYS A 1 377 ? -5.885 -18.740 12.117 1.00 65.50 377 LYS A CA 1
ATOM 3176 C C . LYS A 1 377 ? -4.601 -18.640 12.954 1.00 65.50 377 LYS A C 1
ATOM 3178 O O . LYS A 1 377 ? -4.482 -19.339 13.963 1.00 65.50 377 LYS A O 1
ATOM 3183 N N . GLY A 1 378 ? -3.686 -17.728 12.627 1.00 65.19 378 GLY A N 1
ATOM 3184 C CA . GLY A 1 378 ? -2.540 -17.422 13.482 1.00 65.19 378 GLY A CA 1
ATOM 3185 C C . GLY A 1 378 ? -1.647 -16.315 12.936 1.00 65.19 378 GLY A C 1
ATOM 3186 O O . GLY A 1 378 ? -1.617 -16.063 11.741 1.00 65.19 378 GLY A O 1
ATOM 3187 N N . ILE A 1 379 ? -0.895 -15.672 13.832 1.00 67.12 379 ILE A N 1
ATOM 3188 C CA . ILE A 1 379 ? 0.148 -14.697 13.492 1.00 67.12 379 ILE A CA 1
ATOM 3189 C C . ILE A 1 379 ? 1.501 -15.366 13.778 1.00 67.12 379 ILE A C 1
ATOM 3191 O O . ILE A 1 379 ? 1.905 -15.436 14.944 1.00 67.12 379 ILE A O 1
ATOM 3195 N N . PRO A 1 380 ? 2.186 -15.925 12.767 1.00 65.19 380 PRO A N 1
ATOM 3196 C CA . PRO A 1 380 ? 3.543 -16.433 12.926 1.00 65.19 380 PRO A CA 1
ATOM 3197 C C . PRO A 1 380 ? 4.529 -15.327 13.335 1.00 65.19 380 PRO A C 1
ATOM 3199 O O . PRO A 1 380 ? 4.415 -14.178 12.912 1.00 65.19 380 PRO A O 1
ATOM 3202 N N . ASN A 1 381 ? 5.556 -15.684 14.115 1.00 65.12 381 ASN A N 1
ATOM 3203 C CA . ASN A 1 381 ? 6.626 -14.760 14.521 1.00 65.12 381 ASN A CA 1
ATOM 3204 C C . ASN A 1 381 ? 7.298 -14.020 13.333 1.00 65.12 381 ASN A C 1
ATOM 3206 O O . ASN A 1 381 ? 7.464 -12.801 13.431 1.00 65.12 381 ASN A O 1
ATOM 3210 N N . PRO A 1 382 ? 7.668 -14.683 12.209 1.00 63.81 382 PRO A N 1
ATOM 3211 C CA . PRO A 1 382 ? 8.277 -13.999 11.060 1.00 63.81 382 PRO A CA 1
ATOM 3212 C C . PRO A 1 382 ? 7.395 -12.897 10.460 1.00 63.81 382 PRO A C 1
ATOM 3214 O O . PRO A 1 382 ? 7.901 -11.894 9.954 1.00 63.81 382 PRO A O 1
ATOM 3217 N N . ASP A 1 383 ? 6.076 -13.043 10.568 1.00 81.06 383 ASP A N 1
ATOM 3218 C CA . ASP A 1 383 ? 5.133 -12.077 10.018 1.00 81.06 383 ASP A CA 1
ATOM 3219 C C . ASP A 1 383 ? 5.015 -10.816 10.883 1.00 81.06 383 ASP A C 1
ATOM 3221 O O . ASP A 1 383 ? 4.721 -9.738 10.367 1.00 81.06 383 ASP A O 1
ATOM 3225 N N . VAL A 1 384 ? 5.343 -10.898 12.177 1.00 78.88 384 VAL A N 1
ATOM 3226 C CA . VAL A 1 384 ? 5.437 -9.726 13.066 1.00 78.88 384 VAL A CA 1
ATOM 3227 C C . VAL A 1 384 ? 6.654 -8.865 12.726 1.00 78.88 384 VAL A C 1
ATOM 3229 O O . VAL A 1 384 ? 6.543 -7.634 12.696 1.00 78.88 384 VAL A O 1
ATOM 3232 N N . LEU A 1 385 ? 7.795 -9.489 12.392 1.00 82.38 385 LEU A N 1
ATOM 3233 C CA . LEU A 1 385 ? 8.967 -8.762 11.884 1.00 82.38 385 LEU A CA 1
ATOM 3234 C C . LEU A 1 385 ? 8.608 -8.000 10.621 1.00 82.38 385 LEU A C 1
ATOM 3236 O O . LEU A 1 385 ? 8.876 -6.809 10.491 1.00 82.38 385 LEU A O 1
ATOM 3240 N N . LYS A 1 386 ? 7.963 -8.715 9.699 1.00 87.69 386 LYS A N 1
ATOM 3241 C CA . LYS A 1 386 ? 7.555 -8.187 8.411 1.00 87.69 386 LYS A CA 1
ATOM 3242 C C . LYS A 1 386 ? 6.579 -7.036 8.572 1.00 87.69 386 LYS A C 1
ATOM 3244 O O . LYS A 1 386 ? 6.770 -6.001 7.947 1.00 87.69 386 LYS A O 1
ATOM 3249 N N . LEU A 1 387 ? 5.588 -7.170 9.449 1.00 89.62 387 LEU A N 1
ATOM 3250 C CA . LEU A 1 387 ? 4.656 -6.096 9.778 1.00 89.62 387 LEU A CA 1
ATOM 3251 C C . LEU A 1 387 ? 5.380 -4.841 10.288 1.00 89.62 387 LEU A C 1
ATOM 3253 O O . LEU A 1 387 ? 5.068 -3.730 9.858 1.00 89.62 387 LEU A O 1
ATOM 3257 N N . THR A 1 388 ? 6.356 -5.024 11.177 1.00 88.50 388 THR A N 1
ATOM 3258 C CA . THR A 1 388 ? 7.149 -3.925 11.743 1.00 88.50 388 THR A CA 1
ATOM 3259 C C . THR A 1 388 ? 8.006 -3.260 10.665 1.00 88.50 388 THR A C 1
ATOM 3261 O O . THR A 1 388 ? 7.964 -2.039 10.512 1.00 88.50 388 THR A O 1
ATOM 3264 N N . ALA A 1 389 ? 8.700 -4.054 9.846 1.00 88.81 389 ALA A N 1
ATOM 3265 C CA . ALA A 1 389 ? 9.519 -3.575 8.735 1.00 88.81 389 ALA A CA 1
ATOM 3266 C C . ALA A 1 389 ? 8.685 -2.838 7.671 1.00 88.81 389 ALA A C 1
ATOM 3268 O O . ALA A 1 389 ? 9.089 -1.777 7.195 1.00 88.81 389 ALA A O 1
ATOM 3269 N N . LEU A 1 390 ? 7.490 -3.344 7.337 1.00 90.44 390 LEU A N 1
ATOM 3270 C CA . LEU A 1 390 ? 6.557 -2.689 6.412 1.00 90.44 390 LEU A CA 1
ATOM 3271 C C . LEU A 1 390 ? 6.212 -1.266 6.862 1.00 90.44 390 LEU A C 1
ATOM 3273 O O . LEU A 1 390 ? 6.046 -0.391 6.014 1.00 90.44 390 LEU A O 1
ATOM 3277 N N . LEU A 1 391 ? 6.101 -1.041 8.173 1.00 92.19 391 LEU A N 1
ATOM 3278 C CA . LEU A 1 391 ? 5.681 0.231 8.749 1.00 92.19 391 LEU A CA 1
ATOM 3279 C C . LEU A 1 391 ? 6.846 1.194 9.014 1.00 92.19 391 LEU A C 1
ATOM 3281 O O . LEU A 1 391 ? 6.720 2.386 8.736 1.00 92.19 391 LEU A O 1
ATOM 3285 N N . LEU A 1 392 ? 7.952 0.692 9.571 1.00 91.75 392 LEU A N 1
ATOM 3286 C CA . LEU A 1 392 ? 9.042 1.519 10.096 1.00 91.75 392 LEU A CA 1
ATOM 3287 C C . LEU A 1 392 ? 10.204 1.694 9.115 1.00 91.75 392 LEU A C 1
ATOM 3289 O O . LEU A 1 392 ? 10.823 2.756 9.112 1.00 91.75 392 LEU A O 1
ATOM 3293 N N . ASN A 1 393 ? 10.481 0.717 8.243 1.00 89.56 393 ASN A N 1
ATOM 3294 C CA . ASN A 1 393 ? 11.664 0.804 7.383 1.00 89.56 393 ASN A CA 1
ATOM 3295 C C . ASN A 1 393 ? 11.492 1.821 6.256 1.00 89.56 393 ASN A C 1
ATOM 3297 O O . ASN A 1 393 ? 12.465 2.446 5.865 1.00 89.56 393 ASN A O 1
ATOM 3301 N N . GLN A 1 394 ? 10.292 2.002 5.698 1.00 89.81 394 GLN A N 1
ATOM 3302 C CA . GLN A 1 394 ? 10.131 2.842 4.499 1.00 89.81 394 GLN A CA 1
ATOM 3303 C C . GLN A 1 394 ? 10.503 4.319 4.723 1.00 89.81 394 GLN A C 1
ATOM 3305 O O . GLN A 1 394 ? 11.219 4.869 3.883 1.00 89.81 394 GLN A O 1
ATOM 3310 N N . PRO A 1 395 ? 10.079 4.971 5.825 1.00 90.88 395 PRO A N 1
ATOM 3311 C CA . PRO A 1 395 ? 10.518 6.331 6.151 1.00 90.88 395 PRO A CA 1
ATOM 3312 C C . PRO A 1 395 ? 12.034 6.456 6.327 1.00 90.88 395 PRO A C 1
ATOM 3314 O O . PRO A 1 395 ? 12.631 7.410 5.824 1.00 90.88 395 PRO A O 1
ATOM 3317 N N . ILE A 1 396 ? 12.649 5.464 6.974 1.00 88.62 396 ILE A N 1
ATOM 3318 C CA . ILE A 1 396 ? 14.090 5.424 7.233 1.00 88.62 396 ILE A CA 1
ATOM 3319 C C . ILE A 1 396 ? 14.847 5.240 5.920 1.00 88.62 396 ILE A C 1
ATOM 3321 O O . ILE A 1 396 ? 15.703 6.045 5.567 1.00 88.62 396 ILE A O 1
ATOM 3325 N N . LEU A 1 397 ? 14.486 4.208 5.158 1.00 84.19 397 LEU A N 1
ATOM 3326 C CA . LEU A 1 397 ? 15.175 3.829 3.933 1.00 84.19 397 LEU A CA 1
ATOM 3327 C C . LEU A 1 397 ? 15.099 4.915 2.872 1.00 84.19 397 LEU A C 1
ATOM 3329 O O . LEU A 1 397 ? 16.086 5.126 2.192 1.00 84.19 397 LEU A O 1
ATOM 3333 N N . LEU A 1 398 ? 13.957 5.580 2.696 1.00 84.81 398 LEU A N 1
ATOM 3334 C CA . LEU A 1 398 ? 13.783 6.513 1.580 1.00 84.81 398 LEU A CA 1
ATOM 3335 C C . LEU A 1 398 ? 14.031 7.972 1.926 1.00 84.81 398 LEU A C 1
ATOM 3337 O O . LEU A 1 398 ? 14.312 8.762 1.031 1.00 84.81 398 LEU A O 1
ATOM 3341 N N . GLN A 1 399 ? 13.825 8.357 3.181 1.00 86.12 399 GLN A N 1
ATOM 3342 C CA . GLN A 1 399 ? 13.875 9.761 3.580 1.00 86.12 399 GLN A CA 1
ATOM 3343 C C . GLN A 1 399 ? 14.772 10.013 4.782 1.00 86.12 399 GLN A C 1
ATOM 3345 O O . GLN A 1 399 ? 14.894 11.172 5.146 1.00 86.12 399 GLN A O 1
ATOM 3350 N N . ASN A 1 400 ? 15.397 8.979 5.355 1.00 86.81 400 ASN A N 1
ATOM 3351 C CA . ASN A 1 400 ? 16.202 9.042 6.575 1.00 86.81 400 ASN A CA 1
ATOM 3352 C C . ASN A 1 400 ? 15.490 9.669 7.781 1.00 86.81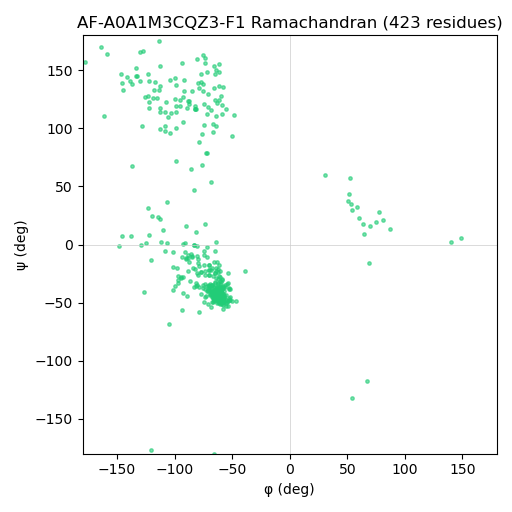 400 ASN A C 1
ATOM 3354 O O . ASN A 1 400 ? 16.112 10.337 8.602 1.00 86.81 400 ASN A O 1
ATOM 3358 N N . ARG A 1 401 ? 14.180 9.436 7.896 1.00 90.56 401 ARG A N 1
ATOM 3359 C CA . ARG A 1 401 ? 13.376 9.930 9.016 1.00 90.56 401 ARG A CA 1
ATOM 3360 C C . ARG A 1 401 ? 12.545 8.832 9.645 1.00 90.56 401 ARG A C 1
ATOM 3362 O O . ARG A 1 401 ? 12.270 7.801 9.036 1.00 90.56 401 ARG A O 1
ATOM 3369 N N . VAL A 1 402 ? 12.023 9.127 10.823 1.00 92.69 402 VAL A 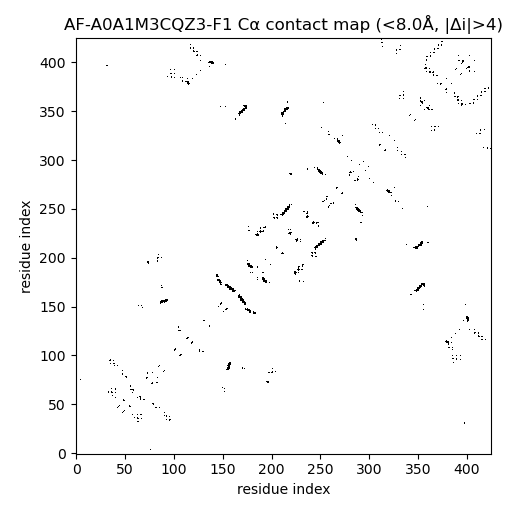N 1
ATOM 3370 C CA . VAL A 1 402 ? 11.024 8.285 11.474 1.00 92.69 402 VAL A CA 1
ATOM 3371 C C . VAL A 1 402 ? 9.644 8.379 10.813 1.00 92.69 402 VAL A C 1
ATOM 3373 O O . VAL A 1 402 ? 9.279 9.359 10.145 1.00 92.69 402 VAL A O 1
ATOM 3376 N N . ALA A 1 403 ? 8.849 7.328 11.007 1.00 93.38 403 ALA A N 1
ATOM 3377 C CA . ALA A 1 403 ? 7.428 7.340 10.685 1.00 93.38 403 ALA A CA 1
ATOM 3378 C C . ALA A 1 403 ? 6.691 8.410 11.508 1.00 93.38 403 ALA A C 1
ATOM 3380 O O . ALA A 1 403 ? 7.112 8.775 12.599 1.00 93.38 403 ALA A O 1
ATOM 3381 N N . HIS A 1 404 ? 5.551 8.896 11.022 1.00 93.62 404 HIS A N 1
ATOM 3382 C CA . HIS A 1 404 ? 4.747 9.821 11.819 1.00 93.62 404 HIS A CA 1
ATOM 3383 C C . HIS A 1 404 ? 4.068 9.117 13.005 1.00 93.62 404 HIS A C 1
ATOM 3385 O O . HIS A 1 404 ? 3.345 8.134 12.818 1.00 93.62 404 HIS A O 1
ATOM 3391 N N . ASP A 1 405 ? 4.215 9.685 14.201 1.00 95.44 405 ASP A N 1
ATOM 3392 C CA . ASP A 1 405 ? 3.651 9.206 15.470 1.00 95.44 405 ASP A CA 1
ATOM 3393 C C . ASP A 1 405 ? 2.165 8.818 15.381 1.00 95.44 405 ASP A C 1
ATOM 3395 O O . ASP A 1 405 ? 1.757 7.721 15.768 1.00 95.44 405 ASP A O 1
ATOM 3399 N N . TYR A 1 406 ? 1.336 9.682 14.799 1.00 94.94 406 TYR A N 1
ATOM 3400 C CA . TYR A 1 406 ? -0.102 9.479 14.703 1.00 94.94 406 TYR A CA 1
ATOM 3401 C C . TYR A 1 406 ? -0.454 8.296 13.791 1.00 94.94 406 TYR A C 1
ATOM 3403 O O . TYR A 1 406 ? -1.499 7.671 13.980 1.00 94.94 406 TYR A O 1
ATOM 3411 N N . ARG A 1 407 ? 0.397 7.965 12.806 1.00 94.94 407 ARG A N 1
ATOM 3412 C CA . ARG A 1 407 ? 0.217 6.788 11.939 1.00 94.94 407 ARG A CA 1
ATOM 3413 C C . ARG A 1 407 ? 0.529 5.518 12.710 1.00 94.94 407 ARG A C 1
ATOM 3415 O O . ARG A 1 407 ? -0.275 4.593 12.653 1.00 94.94 407 ARG A O 1
ATOM 3422 N N . ILE A 1 408 ? 1.632 5.505 13.458 1.00 96.44 408 ILE A N 1
ATOM 3423 C CA . ILE A 1 408 ? 1.999 4.375 14.319 1.00 96.44 408 ILE A CA 1
ATOM 3424 C C . ILE A 1 408 ? 0.889 4.116 15.334 1.00 96.44 408 ILE A C 1
ATOM 3426 O O . ILE A 1 408 ? 0.370 3.006 15.406 1.00 96.44 408 ILE A O 1
ATOM 3430 N N . ASN A 1 409 ? 0.425 5.167 16.012 1.00 96.00 409 ASN A N 1
ATOM 3431 C CA . ASN A 1 409 ? -0.671 5.083 16.971 1.00 96.00 409 ASN A CA 1
ATOM 3432 C C . ASN A 1 409 ? -1.968 4.549 16.353 1.00 96.00 409 ASN A C 1
ATOM 3434 O O . ASN A 1 409 ? -2.644 3.733 16.978 1.00 96.00 409 ASN A O 1
ATOM 3438 N N . ARG A 1 410 ? -2.322 4.974 15.133 1.00 95.19 410 ARG A N 1
ATOM 3439 C CA . ARG A 1 410 ? -3.502 4.448 14.431 1.00 95.19 410 ARG A CA 1
ATOM 3440 C C . ARG A 1 410 ? -3.356 2.977 14.074 1.00 95.19 410 ARG A C 1
ATOM 3442 O O . ARG A 1 410 ? -4.270 2.207 14.347 1.00 95.19 410 ARG A O 1
ATOM 3449 N N . VAL A 1 411 ? -2.220 2.586 13.493 1.00 95.94 411 VAL A N 1
ATOM 3450 C CA . VAL A 1 411 ? -1.967 1.186 13.129 1.00 95.94 411 VAL A CA 1
ATOM 3451 C C . VAL A 1 411 ? -2.078 0.318 14.372 1.00 95.94 411 VAL A C 1
ATOM 3453 O O . VAL A 1 411 ? -2.918 -0.573 14.408 1.00 95.94 411 VAL A O 1
ATOM 3456 N N . THR A 1 412 ? -1.325 0.621 15.431 1.00 95.44 412 THR A N 1
ATOM 3457 C CA . THR A 1 412 ? -1.293 -0.228 16.627 1.00 95.44 412 THR A CA 1
ATOM 3458 C C . THR A 1 412 ? -2.652 -0.316 17.313 1.00 95.44 412 THR A C 1
ATOM 3460 O O . THR A 1 412 ? -3.000 -1.379 17.809 1.00 95.44 412 THR A O 1
ATOM 3463 N N . GLN A 1 413 ? -3.465 0.744 17.289 1.00 95.19 413 GLN A N 1
ATOM 3464 C CA . GLN A 1 413 ? -4.845 0.701 17.789 1.00 95.19 413 GLN A CA 1
ATOM 3465 C C . GLN A 1 413 ? -5.750 -0.220 16.965 1.00 95.19 413 GLN A C 1
ATOM 3467 O O . GLN A 1 413 ? -6.541 -0.968 17.540 1.00 95.19 413 GLN A O 1
ATOM 3472 N N . VAL A 1 414 ? -5.623 -0.195 15.638 1.00 95.44 414 VAL A N 1
ATOM 3473 C CA . VAL A 1 414 ? -6.392 -1.055 14.729 1.00 95.44 414 VAL A CA 1
ATOM 3474 C C . VAL A 1 414 ? -5.993 -2.525 14.879 1.00 95.44 414 VAL A C 1
ATOM 3476 O O . VAL A 1 414 ? -6.876 -3.383 14.933 1.00 95.44 414 VAL A O 1
ATOM 3479 N N . LEU A 1 415 ? -4.695 -2.824 15.029 1.00 93.38 415 LEU A N 1
ATOM 3480 C CA . LEU A 1 415 ? -4.197 -4.195 15.226 1.00 93.38 415 LEU A CA 1
ATOM 3481 C C . LEU A 1 415 ? -4.841 -4.879 16.444 1.00 93.38 415 LEU A C 1
ATOM 3483 O O . LEU A 1 415 ? -5.151 -6.064 16.390 1.00 93.38 415 LEU A O 1
ATOM 3487 N N . LEU A 1 416 ? -5.127 -4.135 17.517 1.00 93.06 416 LEU A N 1
ATOM 3488 C CA . LEU A 1 416 ? -5.800 -4.671 18.712 1.00 93.06 416 LEU A CA 1
ATOM 3489 C C . LEU A 1 416 ? -7.261 -5.086 18.464 1.00 93.06 416 LEU A C 1
ATOM 3491 O O . LEU A 1 416 ? -7.835 -5.848 19.244 1.00 93.06 416 LEU A O 1
ATOM 3495 N N . LYS A 1 417 ? -7.889 -4.566 17.403 1.00 92.62 417 LYS A N 1
ATOM 3496 C CA . LYS A 1 417 ? -9.313 -4.771 17.099 1.00 92.62 417 LYS A CA 1
ATOM 3497 C C . LYS A 1 417 ? -9.556 -5.845 16.046 1.00 92.62 417 LYS A C 1
ATOM 3499 O O . LYS A 1 417 ? -10.533 -6.579 16.164 1.00 92.62 417 LYS A O 1
ATOM 3504 N N . LEU A 1 418 ? -8.684 -5.959 15.043 1.00 91.69 418 LEU A N 1
ATOM 3505 C CA . LEU A 1 418 ? -8.841 -6.904 13.925 1.00 91.69 418 LEU A CA 1
ATOM 3506 C C . LEU A 1 418 ? -9.095 -8.371 14.347 1.00 91.69 418 LEU A C 1
ATOM 3508 O O . LEU A 1 418 ? -10.052 -8.961 13.850 1.00 91.69 418 LEU A O 1
ATOM 3512 N N . PRO A 1 419 ? -8.370 -8.951 15.320 1.00 88.50 419 PRO A N 1
ATOM 3513 C CA . PRO A 1 419 ? -8.577 -10.336 15.762 1.00 88.50 419 PRO A CA 1
ATOM 3514 C C . PRO A 1 419 ? -9.966 -10.600 16.354 1.00 88.50 419 PRO A C 1
ATOM 3516 O O . PRO A 1 419 ? -10.432 -11.739 16.380 1.00 88.50 419 PRO A O 1
ATOM 3519 N N . GLN A 1 420 ? -10.630 -9.558 16.861 1.00 87.12 420 GLN A N 1
ATOM 3520 C CA . GLN A 1 420 ? -11.981 -9.657 17.415 1.00 87.12 420 GLN A CA 1
ATOM 3521 C C . GLN A 1 420 ? -13.029 -9.820 16.305 1.00 87.12 420 GLN A C 1
ATOM 3523 O O . GLN A 1 420 ? -14.112 -10.339 16.565 1.00 87.12 420 GLN A O 1
ATOM 3528 N N . LEU A 1 421 ? -12.706 -9.403 15.075 1.00 85.31 421 LEU A N 1
ATOM 3529 C CA . LEU A 1 421 ? -13.593 -9.484 13.915 1.00 85.31 421 LEU A CA 1
ATOM 3530 C C . LEU A 1 421 ? -13.554 -10.853 13.247 1.00 85.31 421 LEU A C 1
ATOM 3532 O O . LEU A 1 421 ? -14.593 -11.346 12.819 1.00 85.31 421 LEU A O 1
ATOM 3536 N N . THR A 1 422 ? -12.386 -11.489 13.196 1.00 74.94 422 THR A N 1
ATOM 3537 C CA . THR A 1 422 ? -12.229 -12.782 12.520 1.00 74.94 422 THR A CA 1
ATOM 3538 C C . THR A 1 422 ? -12.921 -13.931 13.254 1.00 74.94 422 THR A C 1
ATOM 3540 O O . THR A 1 422 ? -13.329 -14.904 12.639 1.00 74.94 422 THR A O 1
ATOM 3543 N N . ARG A 1 423 ? -13.104 -13.825 14.576 1.00 59.91 423 ARG A N 1
ATOM 3544 C CA . ARG A 1 423 ? -13.774 -14.861 15.387 1.00 59.91 423 ARG A CA 1
ATOM 3545 C C . ARG A 1 423 ? -15.298 -14.912 15.205 1.00 59.91 423 ARG A C 1
ATOM 3547 O O . ARG A 1 423 ? -15.942 -15.750 15.826 1.00 59.91 423 ARG A O 1
ATOM 3554 N N . LEU A 1 424 ? -15.872 -13.976 14.446 1.00 49.66 424 LEU A N 1
ATOM 3555 C CA . LEU A 1 424 ? -17.321 -13.807 14.278 1.00 49.66 424 LEU A CA 1
ATOM 3556 C C . LEU A 1 424 ? -17.838 -14.258 12.901 1.00 49.66 424 LEU A C 1
ATOM 3558 O O . LEU A 1 424 ? -19.031 -14.104 12.638 1.00 49.66 424 LEU A O 1
ATOM 3562 N N . GLN A 1 425 ? -16.957 -14.768 12.037 1.00 50.12 425 GLN A N 1
ATOM 3563 C CA . GLN A 1 425 ? -17.282 -15.419 10.764 1.00 50.12 425 GLN A CA 1
ATOM 3564 C C . GLN A 1 425 ? -17.082 -16.923 10.913 1.00 50.12 425 GLN A C 1
ATOM 3566 O O . GLN A 1 425 ? -17.915 -17.664 10.349 1.00 50.12 425 GLN A O 1
#

Radius of gyration: 21.61 Å; Cα contacts (8 Å, |Δi|>4): 610; chains: 1; bounding box: 57×44×56 Å

Nearest PDB structures (foldseek):
  6zz4-assembly1_B  TM=3.376E-01  e=1.055E-01  Homo sapiens
  4y14-assembly1_A  TM=3.338E-01  e=1.946E-01  Homo sapiens
  9cyq-assembly1_A  TM=3.440E-01  e=6.023E-01  Homo sapiens
  2f6f-assembly1_A  TM=3.401E-01  e=9.645E-01  Homo sapiens
  2jjd-assembly5_E  TM=6.231E-01  e=6.648E+00  Homo sapiens

Secondary structure (DSSP, 8-state):
-------SS-TTSSHHHHHHHHHHHGGG--THHHHHHHHHHHHHHHHTGGG-SS-----TT-HHHHHHHHHHHHHTT-S-HHHHHHHHHT-B-HHHHHHHHHHHH------S-TTSHHHHHHHHHHHHHHHHH-GGGB------S--TTTTT---EEEEEEEETTEEEEEEE---SEEESS-SS---SGGGEEE-HHHHHHHHHHHHTT--EEEEE----SSSSTTHHHHHHHHHGGG-TTTGGGEEEEE--SSSHHHHT-GGGTS--BHHHHHHHHHHHHHSS-SS-B--TTS-HHHHHHHHHHHHHHHHHHHHTT-SB--HHHHHHHHHHHHHHHHHHHHHHH--SEEEEE-SSSSSHHHHHHHHHHHHHHHHTT---HHHHHHHHHHHHHHHHHHHSBPPPHHHHHHHHHHHTTHHHHHTT-

Foldseek 3Di:
DPPPDDPDDPPPQPVVVVVVPVVLPPVPPPPLCLLVLVLVVVLCVVPFQVVDPDGQDDDSVCSLVSQLVLLVCLQVVNGDLVSLCCQAEVAACLVVLLVSCCVPLVDDLPDDDPFALLNLLVSLVSSLVVQQPDPLLPFFSPDQFAQLSNLVLTKHWLDWDDDDPFIATEMADAQQKGASDSDNADPDLVRMDGRSSVVSVLLVCLVVVFAEEEEEQEFCPDGNSCVSSLVNLLVCLVDPRRVLRYWYWWDHCDDCLLQCDDVSQPPFFPVSNVVVVLCCCQVVDGTTDGGPPDPSVVLSVVLSVLLVVLCCLQPVPDGTDHSLRSNLSSLVSVLVSVSVCCNVSVGRYYYQYYNSCQAPRLLSVLLNLLLSQLQVVTDDSSNSSSSSSSHFVRCCSSGSHGYDPVSSVSSSVNSNRSNSRNVVD